Protein 8BPM (pdb70)

Solvent-accessible surface area: 18646 Å² total; per-residue (Å²): 116,89,164,0,54,4,93,74,99,150,108,21,11,8,24,85,19,50,4,0,57,45,65,91,4,0,3,0,38,109,36,43,201,32,10,14,1,65,114,49,56,109,4,86,62,6,0,56,1,48,69,2,46,90,39,95,0,52,129,9,14,22,6,61,0,34,32,62,14,132,158,18,62,72,73,0,47,0,19,0,45,92,36,81,152,22,15,38,55,24,136,91,129,114,88,164,1,11,4,45,74,68,98,32,15,8,0,16,16,17,56,18,24,100,77,65,100,4,0,4,0,24,23,36,1,191,27,7,13,1,64,59,13,53,50,4,85,62,6,0,58,1,46,70,2,51,92,38,95,1,53,129,8,17,53,108,86,0,52,87,61,14,91,151,19,63,64,51,0,48,1,20,0,44,91,37,82,152,21,22,40,80,33,128,163,116,89,168,0,47,5,88,86,97,150,109,22,9,9,24,85,19,52,3,0,52,47,67,92,4,1,4,0,36,109,35,43,202,32,10,12,0,64,112,49,54,112,3,90,56,6,0,58,1,47,70,2,50,90,40,94,0,55,128,10,16,24,7,64,0,33,27,60,14,132,145,17,69,68,69,0,47,1,21,0,45,91,36,84,123,22,19,47,174,30,150,127,115,93,164,0,12,4,52,74,68,76,35,13,9,0,16,16,19,53,19,22,98,75,69,96,5,0,4,0,24,24,31,0,190,31,10,10,0,65,58,12,52,48,3,86,54,6,0,57,1,47,71,2,46,92,38,93,0,56,130,9,18,55,107,86,0,52,90,61,15,93,154,17,64,64,52,0,47,0,21,0,45,90,35,83,114,19,44,54,170,40,213

Nearest PDB structures (foldseek):
  8bpm-assembly1_A  TM=1.011E+00  e=6.799E-19  Trichoplax sp. H2
  6qjg-assembly3_C  TM=9.649E-01  e=5.244E-11  Homo sapiens
  3jxt-assembly2_B  TM=9.416E-01  e=2.022E-10  Rattus norvegicus
  5het-assembly1_A  TM=9.604E-01  e=6.102E-10  Rattus norvegicus
  7cqf-assembly1_A  TM=9.501E-01  e=4.223E-10  Rattus norvegicus

Secondary structure (DSSP, 8-state):
-EEEEEE-BTTBSSEEEEE-STTS-EEEEEE-TTSHHHHH----TTEEEEEETTEE-TT--HHHHHHHHHHS-SEEEEEEEE-HHHHHHHHH-/-EEEEEE-BTTBSSEEEEE-STTS-EEEEEE-TTSHHHHH----TTEEEEEETTEE-TT--HHHHHHHHHH--SEEEEEEEE-HHHHHHH--/-EEEEEE-BTTBSSEEEEE-STTS-EEEEEE-TTSHHHHH----TTEEEEEETTEE-TT--HHHHHHHHHH--SEEEEEEEE-HHHHHHHT-/-EEEEEE-BTTBSSEEEEE-STTS-EEEEEE-TTSHHHHH----TTEEEEEETTEE-TT--HHHHHHHHHH--SEEEEEEEE-HHHHHHH-

Radius of gyration: 25.06 Å; Cα contacts (8 Å, |Δi|>4): 884; chains: 4; bounding box: 46×43×73 Å

InterPro domains:
  IPR001452 SH3 domain [PS50002] (511-581)
  IPR001452 SH3 domain [SM00326] (514-580)
  IPR001478 PDZ domain [PF00595] (161-241)
  IPR001478 PDZ domain [PF00595] (257-339)
  IPR001478 PDZ domain [PF00595] (397-473)
  IPR001478 PDZ domain [PS50106] (158-245)
  IPR001478 PDZ domain [PS50106] (256-343)
  IPR001478 PDZ domain [PS50106] (396-477)
  IPR001478 PDZ domain [SM00228] (166-245)
  IPR001478 PDZ domain [SM00228] (264-343)
  IPR001478 PDZ domain [SM00228] (404-477)
  IPR008144 Guanylate kinase-like domain [PS50052] (661-836)
  IPR008145 Guanylate kinase/L-type calcium channel beta subunit [PF00625] (661-837)
  IPR008145 Guanylate kinase/L-type calcium channel beta subunit [SM00072] (660-839)
  IPR015143 L27-1 [PF09058] (74-121)
  IPR020590 Guanylate kinase, conserved site [PS00856] (693-710)
  IPR027417 P-loop containing nucleoside triphosphate hydrolase [G3DSA:3.40.50.300] (659-840)
  IPR027417 P-loop containing nucleoside triphosphate hydrolase [SSF52540] (667-847)
  IPR036028 SH3-like domain superfamily [SSF50044] (511-626)
  IPR036034 PDZ superfamily [G3DSA:2.30.42.10] (149-246)

B-factor: mean 26.58, std 6.27, range [12.1, 64.36]

Foldseek 3Di:
DDKDWFFADPVGQFFDWFFAAFQLFIFTQGGHPPGRVVVSPPHDRQKTWQDKQNNGRRRPHGVRVVVCRRPGDRGIMTDIDRHNVSSVVSVVD/DDKDKFFADPVGQFWDWAFAAFQLFIFTQGGHPPGRVVVSPPHDRQKTWQDKVNRGRRRPHGVRVVVPRRPGDRGIMTDIDRHNVSSVVRPD/DDKDWFFADPVGQFFDWDFAAFQLFIFTQGGHPPGRVVVSPPHDRQKTWQDWQNRGRRRPHGVRVVVVRRPRDGGTMTDIDRHNPSSVVSVD/DDKDKFFADPVGQFFDWDFAAFQLFIFTQGGHPPGRVVVSPDHDRQKTWQDKQNHGRRGPHGVRVVVCSRPGDRGIMTDIDRHNPSVVVRD

Organism: NCBI:txid287889

Structure (mmCIF, N/CA/C/O backbone):
data_8BPM
#
_entry.id   8BPM
#
_cell.length_a   32.375
_cell.length_b   35.434
_cell.length_c   72.990
_cell.angle_alpha   90.000
_cell.angle_beta   90.000
_cell.angle_gamma   90.000
#
_symmetry.space_group_name_H-M   'P 1'
#
loop_
_atom_site.group_PDB
_atom_site.id
_atom_site.type_symbol
_atom_site.label_atom_id
_atom_site.label_alt_id
_atom_site.label_comp_id
_atom_site.label_asym_id
_atom_site.label_entity_id
_atom_site.label_seq_id
_atom_site.pdbx_PDB_ins_code
_atom_site.Cartn_x
_atom_site.Cartn_y
_atom_site.Cartn_z
_atom_site.occupancy
_atom_site.B_iso_or_equiv
_atom_site.auth_seq_id
_atom_site.auth_comp_id
_atom_site.auth_asym_id
_atom_site.auth_atom_id
_atom_site.pdbx_PDB_model_num
ATOM 1 N N . SER A 1 1 ? 10.98132 1.08552 -4.00431 1.000 19.57004 12 SER A N 1
ATOM 2 C CA . SER A 1 1 ? 11.07221 -0.36957 -3.91314 1.000 20.78337 12 SER A CA 1
ATOM 3 C C . SER A 1 1 ? 9.97693 -0.98141 -3.03238 1.000 23.18217 12 SER A C 1
ATOM 4 O O . SER A 1 1 ? 9.71029 -0.48256 -1.94173 1.000 30.58505 12 SER A O 1
ATOM 11 N N . ARG A 1 2 ? 9.36344 -2.07815 -3.49125 1.000 22.83690 13 ARG A N 1
ATOM 12 C CA . ARG A 1 2 ? 8.23616 -2.69545 -2.80086 1.000 22.23184 13 ARG A CA 1
ATOM 13 C C . ARG A 1 2 ? 8.45586 -4.19453 -2.63562 1.000 19.88398 13 ARG A C 1
ATOM 14 O O . ARG A 1 2 ? 9.03191 -4.85211 -3.50389 1.000 23.28365 13 ARG A O 1
ATOM 35 N N . ARG A 1 3 ? 7.95059 -4.74272 -1.53375 1.000 21.31701 14 ARG A N 1
ATOM 36 C CA . ARG A 1 3 ? 8.07239 -6.16628 -1.24386 1.000 21.49556 14 ARG A CA 1
ATOM 37 C C . ARG A 1 3 ? 6.72187 -6.84324 -1.42157 1.000 21.03124 14 ARG A C 1
ATOM 38 O O . ARG A 1 3 ? 5.70717 -6.36994 -0.90111 1.000 21.14974 14 ARG A O 1
ATOM 59 N N . ILE A 1 4 ? 6.72644 -7.95804 -2.14394 1.000 18.97120 15 ILE A N 1
ATOM 60 C CA . ILE A 1 4 ? 5.52497 -8.69966 -2.49010 1.000 17.24828 15 ILE A CA 1
ATOM 61 C C . ILE A 1 4 ? 5.82992 -10.17413 -2.27739 1.000 20.63313 15 ILE A C 1
ATOM 62 O O . ILE A 1 4 ? 6.77246 -10.71124 -2.87751 1.000 19.92028 15 ILE A O 1
ATOM 78 N N . THR A 1 5 ? 5.05555 -10.82410 -1.41785 1.000 16.60328 16 THR A N 1
ATOM 79 C CA . THR A 1 5 ? 5.23362 -12.23774 -1.12389 1.000 16.96151 16 THR A CA 1
ATOM 80 C C . THR A 1 5 ? 4.11566 -13.02032 -1.79400 1.000 16.75128 16 THR A C 1
ATOM 81 O O . THR A 1 5 ? 2.93756 -12.76596 -1.53592 1.000 19.45183 16 THR A O 1
ATOM 92 N N . LEU A 1 6 ? 4.48778 -13.95040 -2.66884 1.000 18.52315 17 LEU A N 1
ATOM 93 C CA . LEU A 1 6 ? 3.54713 -14.82138 -3.35871 1.000 18.75590 17 LEU A CA 1
ATOM 94 C C . LEU A 1 6 ? 3.89497 -16.26819 -3.04845 1.000 18.07002 17 LEU A C 1
ATOM 95 O O . LEU A 1 6 ? 5.06939 -16.61724 -2.90732 1.000 19.24618 17 LEU A O 1
ATOM 111 N N . ASN A 1 7 ? 2.86910 -17.09549 -2.92050 1.000 19.50042 18 ASN A N 1
ATOM 112 C CA . ASN A 1 7 ? 3.03040 -18.51910 -2.67655 1.000 21.35332 18 ASN A CA 1
ATOM 113 C C . ASN A 1 7 ? 2.76877 -19.24705 -3.98135 1.000 22.21816 18 ASN A C 1
ATOM 114 O O . ASN A 1 7 ? 1.74858 -19.01308 -4.63570 1.000 24.36186 18 ASN A O 1
ATOM 125 N N . ARG A 1 8 ? 3.69507 -20.10611 -4.36785 1.000 25.19716 19 ARG A N 1
ATOM 126 C CA . ARG A 1 8 ? 3.53770 -20.82831 -5.61770 1.000 25.92118 19 ARG A CA 1
ATOM 127 C C . ARG A 1 8 ? 2.38877 -21.81999 -5.50470 1.000 25.20583 19 ARG A C 1
ATOM 128 O O . ARG A 1 8 ? 2.24463 -22.51729 -4.50021 1.000 24.46041 19 ARG A O 1
ATOM 149 N N . ARG A 1 9 ? 1.55839 -21.86329 -6.53567 1.000 25.89416 20 ARG A N 1
ATOM 150 C CA . ARG A 1 9 ? 0.54915 -22.89165 -6.72707 1.000 27.09904 20 ARG A CA 1
ATOM 151 C C . ARG A 1 9 ? 0.96295 -23.79845 -7.87314 1.000 31.22988 20 ARG A C 1
ATOM 152 O O . ARG A 1 9 ? 1.87552 -23.47655 -8.63842 1.000 34.17898 20 ARG A O 1
ATOM 173 N N . PRO A 1 10 ? 0.31836 -24.95655 -8.01506 1.000 33.47134 21 PRO A N 1
ATOM 174 C CA . PRO A 1 10 ? 0.66539 -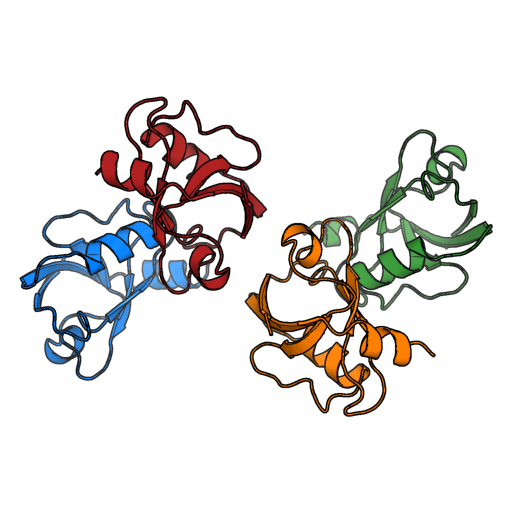25.83376 -9.14725 1.000 33.62139 21 PRO A CA 1
ATOM 175 C C . PRO A 1 10 ? 0.60419 -25.12527 -10.48707 1.000 32.81266 21 PRO A C 1
ATOM 176 O O . PRO A 1 10 ? 1.36811 -25.47562 -11.39855 1.000 34.24573 21 PRO A O 1
ATOM 187 N N . SER A 1 11 ? -0.24685 -24.10752 -10.62061 1.000 29.53330 22 SER A N 1
ATOM 188 C CA . SER A 1 11 ? -0.32094 -23.30805 -11.83570 1.000 32.23152 22 SER A CA 1
ATOM 189 C C . SER A 1 11 ? 0.74912 -22.21932 -11.89726 1.000 32.20914 22 SER A C 1
ATOM 190 O O . SER A 1 11 ? 0.65331 -21.32432 -12.74743 1.000 33.13763 22 SER A O 1
ATOM 198 N N . GLY A 1 12 ? 1.75471 -22.27751 -11.02872 1.000 29.44075 23 GLY A N 1
ATOM 199 C CA . GLY A 1 12 ? 2.81660 -21.28673 -11.02146 1.000 31.77361 23 GLY A CA 1
ATOM 200 C C . GLY A 1 12 ? 2.56105 -20.16459 -10.03366 1.000 25.80746 23 GLY A C 1
ATOM 201 O O . GLY A 1 12 ? 1.82013 -20.30891 -9.06071 1.000 28.32061 23 GLY A O 1
ATOM 205 N N . LEU A 1 13 ? 3.21142 -19.02517 -10.28921 1.000 24.46951 24 LEU A N 1
ATOM 206 C CA . LEU A 1 13 ? 3.04537 -17.82186 -9.48174 1.000 23.23804 24 LEU A CA 1
ATOM 207 C C . LEU A 1 13 ? 1.98797 -16.87047 -10.03298 1.000 20.40831 24 LEU A C 1
ATOM 208 O O . LEU A 1 13 ? 1.61257 -15.91466 -9.34282 1.000 18.53059 24 LEU A O 1
ATOM 224 N N . GLY A 1 14 ? 1.51035 -17.10001 -11.25186 1.000 20.50343 25 GLY A N 1
ATOM 225 C CA . GLY A 1 14 ? 0.46041 -16.28046 -11.81338 1.000 23.20067 25 GLY A CA 1
ATOM 226 C C . GLY A 1 14 ? 0.92860 -15.08169 -12.60118 1.000 22.54589 25 GLY A C 1
ATOM 227 O O . GLY A 1 14 ? 0.18454 -14.09715 -12.71152 1.000 21.72374 25 GLY A O 1
ATOM 231 N N . PHE A 1 15 ? 2.13378 -15.12887 -13.16448 1.000 20.35976 26 PHE A N 1
ATOM 232 C CA . PHE A 1 15 ? 2.60209 -14.02574 -13.98884 1.000 19.73221 26 PHE A CA 1
ATOM 233 C C . PHE A 1 15 ? 3.72168 -14.51132 -14.89449 1.000 19.34408 26 PHE A C 1
ATOM 234 O O . PHE A 1 15 ? 4.40127 -15.49690 -14.59470 1.000 18.08424 26 PHE A O 1
ATOM 251 N N . ASN A 1 16 ? 3.87586 -13.81339 -16.02086 1.000 20.03441 27 ASN A N 1
ATOM 252 C CA . ASN A 1 16 ? 4.95622 -14.01668 -16.97228 1.000 19.65165 27 ASN A CA 1
ATOM 253 C C . ASN A 1 16 ? 5.87320 -12.80010 -16.95119 1.000 21.30482 27 ASN A C 1
ATOM 254 O O . ASN A 1 16 ? 5.43861 -11.68629 -16.64200 1.000 19.86956 27 ASN A O 1
ATOM 265 N N . ILE A 1 17 ? 7.15071 -13.01991 -17.26815 1.000 23.54169 28 ILE A N 1
ATOM 266 C CA . ILE A 1 17 ? 8.13721 -11.95068 -17.29304 1.000 21.49137 28 ILE A CA 1
ATOM 267 C C . ILE A 1 17 ? 8.72306 -11.83088 -18.69111 1.000 22.50427 28 ILE A C 1
ATOM 268 O O . ILE A 1 17 ? 8.59728 -12.72462 -19.53327 1.000 21.39205 28 ILE A O 1
ATOM 284 N N . VAL A 1 18 ? 9.40208 -10.70989 -18.90791 1.000 22.39498 29 VAL A N 1
ATOM 285 C CA . VAL A 1 18 ? 10.21159 -10.48308 -20.09549 1.000 23.11406 29 VAL A CA 1
ATOM 286 C C . VAL A 1 18 ? 11.44872 -9.69807 -19.68914 1.000 22.97616 29 VAL A C 1
ATOM 287 O O . VAL A 1 18 ? 11.38000 -8.79623 -18.84623 1.000 21.47967 29 VAL A O 1
ATOM 300 N N . GLY A 1 19 ? 12.57845 -10.03653 -20.30615 1.000 23.83041 30 GLY A N 1
ATOM 301 C CA . GLY A 1 19 ? 13.83289 -9.36423 -20.04998 1.000 23.08471 30 GLY A CA 1
ATOM 302 C C . GLY A 1 19 ? 14.62586 -9.27219 -21.33503 1.000 22.85841 30 GLY A C 1
ATOM 303 O O . GLY A 1 19 ? 14.16414 -9.69323 -22.39722 1.000 22.44961 30 GLY A O 1
ATOM 307 N N . GLY A 1 20 ? 15.82703 -8.71926 -21.21976 1.000 24.11650 31 GLY A N 1
ATOM 308 C CA . GLY A 1 20 ? 16.69749 -8.61459 -22.36981 1.000 26.22805 31 GLY A CA 1
ATOM 309 C C . GLY A 1 20 ? 18.01158 -9.33620 -22.18086 1.000 24.28072 31 GLY A C 1
ATOM 310 O O . GLY A 1 20 ? 18.04679 -10.49661 -21.75914 1.000 23.73219 31 GLY A O 1
ATOM 314 N N . ASP A 1 21 ? 19.10035 -8.66124 -22.52527 1.000 25.51394 32 ASP A N 1
ATOM 315 C CA . ASP A 1 21 ? 20.42708 -9.15150 -22.20335 1.000 25.49059 32 ASP A CA 1
ATOM 316 C C . ASP A 1 21 ? 20.72798 -8.81702 -20.74411 1.000 25.57541 32 ASP A C 1
ATOM 317 O O . ASP A 1 21 ? 19.89230 -8.26400 -20.01948 1.000 25.66709 32 ASP A O 1
ATOM 326 N N . ASN A 1 22 ? 21.94019 -9.12954 -20.30138 1.000 23.95928 33 ASN A N 1
ATOM 327 C CA . ASN A 1 22 ? 22.28158 -8.87952 -18.90805 1.000 24.57814 33 ASN A CA 1
ATOM 328 C C . ASN A 1 22 ? 22.22552 -7.38020 -18.61883 1.000 25.19882 33 ASN A C 1
ATOM 329 O O . ASN A 1 22 ? 22.66192 -6.55471 -19.42538 1.000 26.60411 33 ASN A O 1
ATOM 340 N N . ALA A 1 23 ? 21.64286 -7.03172 -17.47317 1.000 25.82584 34 ALA A N 1
ATOM 341 C CA . ALA A 1 23 ? 21.49933 -5.67966 -16.94399 1.000 23.90446 34 ALA A CA 1
ATOM 342 C C . ALA A 1 23 ? 20.38906 -4.89185 -17.62702 1.000 21.35315 34 ALA A C 1
ATOM 343 O O . ALA A 1 23 ? 20.21184 -3.70702 -17.30746 1.000 19.71907 34 ALA A O 1
ATOM 350 N N . GLN A 1 24 ? 19.63005 -5.49356 -18.54047 1.000 22.10074 35 GLN A N 1
ATOM 351 C CA . GLN A 1 24 ? 18.55043 -4.76457 -19.19045 1.000 21.48670 35 GLN A CA 1
ATOM 352 C C . GLN A 1 24 ? 17.31107 -4.66177 -18.31735 1.000 20.73983 35 GLN A C 1
ATOM 353 O O . GLN A 1 24 ? 16.48399 -3.77481 -18.54395 1.000 23.72674 35 GLN A O 1
ATOM 367 N N . GLY A 1 25 ? 17.17135 -5.52244 -17.32973 1.000 21.14851 36 GLY A N 1
ATOM 368 C CA . GLY A 1 25 ? 16.03042 -5.46438 -16.44311 1.000 18.22539 36 GLY A CA 1
ATOM 369 C C . GLY A 1 25 ? 15.07005 -6.61381 -16.69263 1.000 20.58403 36 GLY A C 1
ATOM 370 O O . GLY A 1 25 ? 14.90707 -7.09360 -17.82424 1.000 24.14297 36 GLY A O 1
ATOM 374 N N . ILE A 1 26 ? 14.44084 -7.07935 -15.61571 1.000 17.18287 37 ILE A N 1
ATOM 375 C CA . ILE A 1 26 ? 13.43844 -8.13597 -15.67040 1.000 16.88224 37 ILE A CA 1
ATOM 376 C C . ILE A 1 26 ? 12.10709 -7.52075 -15.26899 1.000 17.31800 37 ILE A C 1
ATOM 377 O O . ILE A 1 26 ? 11.96517 -6.99984 -14.15643 1.000 16.50757 37 ILE A O 1
ATOM 393 N N . TYR A 1 27 ? 11.13091 -7.59060 -16.16621 1.000 20.90261 38 TYR A N 1
ATOM 394 C CA . TYR A 1 27 ? 9.83847 -6.94766 -15.97811 1.000 22.29554 38 TYR A CA 1
ATOM 395 C C . TYR A 1 27 ? 8.71002 -7.96809 -16.00608 1.000 20.74034 38 TYR A C 1
ATOM 396 O O . TYR A 1 27 ? 8.72985 -8.91254 -16.80260 1.000 21.22894 38 TYR A O 1
ATOM 414 N N . VAL A 1 28 ? 7.72935 -7.77503 -15.12585 1.000 17.41019 39 VAL A N 1
ATOM 415 C CA . VAL A 1 28 ? 6.50309 -8.56343 -15.18277 1.000 19.68583 39 VAL A CA 1
ATOM 416 C C . VAL A 1 28 ? 5.75783 -8.16713 -16.45306 1.000 18.25917 39 VAL A C 1
ATOM 417 O O . VAL A 1 28 ? 5.43852 -6.99269 -16.65486 1.000 18.61939 39 VAL A O 1
ATOM 430 N N . SER A 1 29 ? 5.52652 -9.13320 -17.34706 1.000 19.17839 40 SER A N 1
ATOM 431 C CA . SER A 1 29 ? 4.88799 -8.83565 -18.62873 1.000 19.29194 40 SER A CA 1
ATOM 432 C C . SER A 1 29 ? 3.39097 -9.14085 -18.65832 1.000 18.61952 40 SER A C 1
ATOM 433 O O . SER A 1 29 ? 2.69462 -8.64275 -19.54936 1.000 17.68405 40 SER A O 1
ATOM 441 N N . PHE A 1 30 ? 2.88169 -9.93912 -17.72241 1.000 17.96522 41 PHE A N 1
ATOM 442 C CA . PHE A 1 30 ? 1.50534 -10.41149 -17.76905 1.000 17.79411 41 PHE A CA 1
ATOM 443 C C . PHE A 1 30 ? 1.14451 -11.02088 -16.42663 1.000 17.11246 41 PHE A C 1
ATOM 444 O O . PHE A 1 30 ? 1.98184 -11.64714 -15.77965 1.000 20.02956 41 PHE A O 1
ATOM 461 N N . ILE A 1 31 ? -0.10792 -10.84885 -16.02273 1.000 18.17553 42 ILE A N 1
ATOM 462 C CA . ILE A 1 31 ? -0.58976 -11.36348 -14.74645 1.000 21.24877 42 ILE A CA 1
ATOM 463 C C . ILE A 1 31 ? -1.88047 -12.12550 -15.00247 1.000 23.19213 42 ILE A C 1
ATOM 464 O O . ILE A 1 31 ? -2.92718 -11.51709 -15.26695 1.000 24.72907 42 ILE A O 1
ATOM 480 N N . SER A 1 32 ? -1.80924 -13.45155 -14.91574 1.000 20.78142 43 SER A N 1
ATOM 481 C CA . SER A 1 32 ? -2.97794 -14.28146 -15.14253 1.000 17.53542 43 SER A CA 1
ATOM 482 C C . SER A 1 32 ? -4.06768 -13.95829 -14.13688 1.000 20.18205 43 SER A C 1
ATOM 483 O O . SER A 1 32 ? -3.80625 -13.85921 -12.93428 1.000 20.20381 43 SER A O 1
ATOM 491 N N . TYR A 1 33 ? -5.29464 -13.80491 -14.63071 1.000 20.28475 44 TYR A N 1
ATOM 492 C CA . TYR A 1 33 ? -6.42885 -13.68762 -13.73148 1.000 19.10514 44 TYR A CA 1
ATOM 493 C C . TYR A 1 33 ? -6.54775 -14.96879 -12.92380 1.000 18.79478 44 TYR A C 1
ATOM 494 O O . TYR A 1 33 ? -6.28870 -16.06321 -13.43172 1.000 16.41020 44 TYR A O 1
ATOM 512 N N . GLY A 1 34 ? -6.89746 -14.82335 -11.64868 1.000 19.08917 45 GLY A N 1
ATOM 513 C CA . GLY A 1 34 ? -7.11323 -15.96170 -10.78692 1.000 20.14193 45 GLY A CA 1
ATOM 514 C C . GLY A 1 34 ? -5.86121 -16.63145 -10.26877 1.000 22.98532 45 GLY A C 1
ATOM 515 O O . GLY A 1 34 ? -5.97435 -17.63046 -9.54746 1.000 26.40989 45 GLY A O 1
ATOM 519 N N . GLY A 1 35 ? -4.67663 -16.12624 -10.61237 1.000 21.61110 46 GLY A N 1
ATOM 520 C CA . GLY A 1 35 ? -3.43495 -16.67070 -10.11401 1.000 22.03213 46 GLY A CA 1
ATOM 521 C C . GLY A 1 35 ? -2.96541 -15.98649 -8.84482 1.000 19.80765 46 GLY A C 1
ATOM 522 O O . GLY A 1 35 ? -3.55577 -15.00476 -8.38831 1.000 18.67880 46 GLY A O 1
ATOM 526 N N . PRO A 1 36 ? -1.87956 -16.49431 -8.25023 1.000 21.25427 47 PRO A N 1
ATOM 527 C CA . PRO A 1 36 ? -1.37866 -15.87664 -7.00868 1.000 18.64532 47 PRO A CA 1
ATOM 528 C C . PRO A 1 36 ? -1.03289 -14.40091 -7.13990 1.000 19.70131 47 PRO A C 1
ATOM 529 O O . PRO A 1 36 ? -1.35103 -13.61016 -6.24331 1.000 22.23285 47 PRO A O 1
ATOM 540 N N . ALA A 1 37 ? -0.39588 -13.99753 -8.23476 1.000 19.79803 48 ALA A N 1
ATOM 541 C CA . ALA A 1 37 ? -0.01700 -12.59729 -8.38234 1.000 17.08821 48 ALA A CA 1
ATOM 542 C C . ALA A 1 37 ? -1.24150 -11.69482 -8.44843 1.000 16.48363 48 ALA A C 1
ATOM 543 O O . ALA A 1 37 ? -1.25777 -10.61499 -7.84654 1.000 16.55710 48 ALA A O 1
ATOM 550 N N . GLU A 1 38 ? -2.27363 -12.11392 -9.18622 1.000 23.37254 49 GLU A N 1
ATOM 551 C CA . GLU A 1 38 ? -3.48371 -11.30218 -9.32089 1.000 21.40151 49 GLU A CA 1
ATOM 552 C C . GLU A 1 38 ? -4.28124 -11.28216 -8.02237 1.000 20.00257 49 GLU A C 1
ATOM 553 O O . GLU A 1 38 ? -4.70493 -10.21792 -7.55924 1.000 20.85077 49 GLU A O 1
ATOM 565 N N . GLU A 1 39 ? -4.49239 -12.45198 -7.41486 1.000 21.59022 50 GLU A N 1
ATOM 566 C CA . GLU A 1 39 ? -5.22250 -12.51402 -6.15175 1.000 23.30261 50 GLU A CA 1
ATOM 567 C C . GLU A 1 39 ? -4.49201 -11.79030 -5.02635 1.000 22.46063 50 GLU A C 1
ATOM 568 O O . GLU A 1 39 ? -5.12844 -11.40484 -4.03739 1.000 21.91382 50 GLU A O 1
ATOM 580 N N . ASP A 1 40 ? -3.17157 -11.61937 -5.13867 1.000 19.36992 51 ASP A N 1
ATOM 581 C CA . ASP A 1 40 ? -2.43565 -10.84396 -4.14661 1.000 17.83157 51 ASP A CA 1
ATOM 582 C C . ASP A 1 40 ? -2.64786 -9.34817 -4.34077 1.000 16.52124 51 ASP A C 1
ATOM 583 O O . ASP A 1 40 ? -2.61515 -8.59279 -3.36443 1.000 16.89321 51 ASP A O 1
ATOM 592 N N . GLY A 1 41 ? -2.79611 -8.90054 -5.58659 1.000 16.68450 52 GLY A N 1
ATOM 593 C CA . GLY A 1 41 ? -3.18421 -7.53995 -5.88092 1.000 15.76198 52 GLY A CA 1
ATOM 594 C C . GLY A 1 41 ? -2.06127 -6.53408 -6.04520 1.000 17.42474 52 GLY A C 1
ATOM 595 O O . GLY A 1 41 ? -2.32562 -5.40609 -6.47360 1.000 19.02336 52 GLY A O 1
ATOM 599 N N . ARG A 1 42 ? -0.82211 -6.88632 -5.72573 1.000 20.68265 53 ARG A N 1
ATOM 600 C CA . ARG A 1 42 ? 0.26407 -5.90870 -5.70476 1.000 22.16872 53 ARG A CA 1
ATOM 601 C C . ARG A 1 42 ? 1.11597 -5.89509 -6.97220 1.000 23.64714 53 ARG A C 1
ATOM 602 O O . ARG A 1 42 ? 1.56246 -4.82302 -7.39947 1.000 24.19502 53 ARG A O 1
ATOM 623 N N . LEU A 1 43 ? 1.39439 -7.05253 -7.56330 1.000 21.48152 54 LEU A N 1
ATOM 624 C CA . LEU A 1 43 ? 2.25562 -7.09695 -8.73840 1.000 20.52729 54 LEU A CA 1
ATOM 625 C C . LEU A 1 43 ? 1.57600 -6.41977 -9.92420 1.000 20.13656 54 LEU A C 1
ATOM 626 O O . LEU A 1 43 ? 0.35649 -6.50376 -10.09686 1.000 19.30156 54 LEU A O 1
ATOM 642 N N . GLN A 1 44 ? 2.36844 -5.71779 -10.72166 1.000 20.92477 55 GLN A N 1
ATOM 643 C CA . GLN A 1 44 ? 1.88644 -4.96688 -11.87077 1.000 21.40986 55 GLN A CA 1
ATOM 644 C C . GLN A 1 44 ? 2.81392 -5.20217 -13.04777 1.000 22.64279 55 GLN A C 1
ATOM 645 O O . GLN A 1 44 ? 3.95469 -5.65018 -12.87334 1.000 23.72665 55 GLN A O 1
ATOM 659 N N . PRO A 1 45 ? 2.35539 -4.92332 -14.26984 1.000 22.59465 56 PRO A N 1
ATOM 660 C CA . PRO A 1 45 ? 3.17556 -5.22047 -15.44958 1.000 21.51930 56 PRO A CA 1
ATOM 661 C C . PRO A 1 45 ? 4.37250 -4.30034 -15.63767 1.000 23.68697 56 PRO A C 1
ATOM 662 O O . PRO A 1 45 ? 5.30450 -4.66613 -16.36286 1.000 25.30195 56 PRO A O 1
ATOM 673 N N . GLY A 1 46 ? 4.38672 -3.11522 -15.04323 1.000 25.98063 57 GLY A N 1
ATOM 674 C CA . GLY A 1 46 ? 5.58236 -2.29765 -15.16925 1.000 23.87399 57 GLY A CA 1
ATOM 675 C C . GLY A 1 46 ? 6.69077 -2.63920 -14.19607 1.000 21.84117 57 GLY A C 1
ATOM 676 O O . GLY A 1 46 ? 7.78624 -2.08188 -14.30592 1.000 22.08877 57 GLY A O 1
ATOM 680 N N . ASP A 1 47 ? 6.43351 -3.55414 -13.26606 1.000 21.89393 58 ASP A N 1
ATOM 681 C CA . ASP A 1 47 ? 7.33067 -3.77265 -12.14197 1.000 19.35767 58 ASP A CA 1
ATOM 682 C C . ASP A 1 47 ? 8.60792 -4.45058 -12.60789 1.000 20.85704 58 ASP A C 1
ATOM 683 O O . ASP A 1 47 ? 8.56479 -5.53649 -13.19542 1.000 21.82099 58 ASP A O 1
ATOM 692 N N . LYS A 1 48 ? 9.74126 -3.80942 -12.34131 1.000 21.30972 59 LYS A N 1
ATOM 693 C CA . LYS A 1 48 ? 11.04486 -4.41853 -12.54757 1.000 20.90452 59 LYS A CA 1
ATOM 694 C C . LYS A 1 48 ? 11.39805 -5.22587 -11.30617 1.000 19.73401 59 LYS A C 1
ATOM 695 O O . LYS A 1 48 ? 11.37098 -4.69787 -10.19176 1.000 21.12997 59 LYS A O 1
ATOM 714 N N . ILE A 1 49 ? 11.69957 -6.50585 -11.49891 1.000 19.06216 60 ILE A N 1
ATOM 715 C CA . ILE A 1 49 ? 12.05428 -7.37620 -10.38325 1.000 19.59820 60 ILE A CA 1
ATOM 716 C C . ILE A 1 49 ? 13.51962 -7.15473 -10.04295 1.000 20.38814 60 ILE A C 1
ATOM 717 O O . ILE A 1 49 ? 14.40856 -7.42063 -10.86203 1.000 21.27741 60 ILE A O 1
ATOM 733 N N . LEU A 1 50 ? 13.77347 -6.64083 -8.84256 1.000 20.01363 61 LEU A N 1
ATOM 734 C CA . LEU A 1 50 ? 15.13221 -6.45677 -8.35598 1.000 18.54513 61 LEU A CA 1
ATOM 735 C C . LEU A 1 50 ? 15.67183 -7.71104 -7.68259 1.000 20.53478 61 LEU A C 1
ATOM 736 O O . LEU A 1 50 ? 16.84808 -8.04598 -7.85067 1.000 22.69372 61 LEU A O 1
ATOM 752 N N . GLN A 1 51 ? 14.83965 -8.40976 -6.91563 1.000 21.39988 62 GLN A N 1
ATOM 753 C CA . GLN A 1 51 ? 15.27445 -9.60555 -6.21803 1.000 23.47193 62 GLN A CA 1
ATOM 754 C C . GLN A 1 51 ? 14.16090 -10.63919 -6.19776 1.000 21.88089 62 GLN A C 1
ATOM 755 O O . GLN A 1 51 ? 12.97701 -10.30434 -6.12491 1.000 20.80339 62 GLN A O 1
ATOM 769 N N . VAL A 1 52 ? 14.57067 -11.90394 -6.21520 1.000 21.86833 63 VAL A N 1
ATOM 770 C CA . VAL A 1 52 ? 13.68331 -13.05197 -6.08635 1.000 19.66825 63 VAL A CA 1
ATOM 771 C C . VAL A 1 52 ? 14.27936 -13.89508 -4.97015 1.000 21.92501 63 VAL A C 1
ATOM 772 O O . VAL A 1 52 ? 15.29435 -14.56825 -5.17309 1.000 24.79901 63 VAL A O 1
ATOM 785 N N . ASN A 1 53 ? 13.67112 -13.85513 -3.78912 1.000 22.08614 64 ASN A N 1
ATOM 786 C CA . ASN A 1 53 ? 14.22494 -14.53360 -2.62080 1.000 20.95365 64 ASN A CA 1
ATOM 787 C C . ASN A 1 53 ? 15.68393 -14.12527 -2.41833 1.000 19.68826 64 ASN A C 1
ATOM 788 O O . ASN A 1 53 ? 16.56967 -14.95962 -2.22973 1.000 20.24554 64 ASN A O 1
ATOM 799 N N . SER A 1 54 ? 15.93121 -12.81505 -2.50834 1.000 23.24803 65 SER A N 1
ATOM 800 C CA . SER A 1 54 ? 17.24689 -12.21055 -2.29875 1.000 25.64572 65 SER A CA 1
ATOM 801 C C . SER A 1 54 ? 18.12961 -12.34472 -3.53762 1.000 27.67355 65 SER A C 1
ATOM 802 O O . SER A 1 54 ? 19.01373 -11.51271 -3.76791 1.000 28.17971 65 SER A O 1
ATOM 810 N N . ALA A 1 55 ? 17.91577 -13.39776 -4.32472 1.000 25.05780 66 ALA A N 1
ATOM 811 C CA . ALA A 1 55 ? 18.63795 -13.56227 -5.57743 1.000 20.72751 66 ALA A CA 1
ATOM 812 C C . ALA A 1 55 ? 18.46130 -12.31644 -6.42971 1.000 22.85626 66 ALA A C 1
ATOM 813 O O . ALA A 1 55 ? 17.33490 -11.91495 -6.73263 1.000 22.01177 66 ALA A O 1
ATOM 820 N N . ASP A 1 56 ? 19.57445 -11.67407 -6.76770 1.000 23.77354 67 ASP A N 1
ATOM 821 C CA . ASP A 1 56 ? 19.53216 -10.41438 -7.49419 1.000 23.64804 67 ASP A CA 1
ATOM 822 C C . ASP A 1 56 ? 19.36831 -10.66343 -8.99078 1.000 26.23875 67 ASP A C 1
ATOM 823 O O . ASP A 1 56 ? 20.11850 -11.44524 -9.58705 1.000 23.08787 67 ASP A O 1
ATOM 832 N N . LEU A 1 57 ? 18.36800 -10.00750 -9.59001 1.000 25.47818 68 LEU A N 1
ATOM 833 C CA . LEU A 1 57 ? 18.10521 -10.10386 -11.01960 1.000 24.96904 68 LEU A CA 1
ATOM 834 C C . LEU A 1 57 ? 18.50244 -8.84467 -11.77983 1.000 25.58335 68 LEU A C 1
ATOM 835 O O . LEU A 1 57 ? 18.15873 -8.70923 -12.95938 1.000 25.09730 68 LEU A O 1
ATOM 851 N N . SER A 1 58 ? 19.21244 -7.91780 -11.13986 1.000 25.70255 69 SER A N 1
ATOM 852 C CA . SER A 1 58 ? 19.63823 -6.71468 -11.84571 1.000 25.81704 69 SER A CA 1
ATOM 853 C C . SER A 1 58 ? 20.47809 -7.07055 -13.06589 1.000 30.04604 69 SER A C 1
ATOM 854 O O . SER A 1 58 ? 20.15451 -6.67764 -14.19415 1.000 32.31501 69 SER A O 1
ATOM 862 N N . GLU A 1 59 ? 21.53662 -7.85093 -12.86564 1.000 25.48721 70 GLU A N 1
ATOM 863 C CA . GLU A 1 59 ? 22.45570 -8.20913 -13.93322 1.000 25.36720 70 GLU A CA 1
ATOM 864 C C . GLU A 1 59 ? 22.00706 -9.43560 -14.72646 1.000 25.35611 70 GLU A C 1
ATOM 865 O O . GLU A 1 59 ? 22.80366 -9.98247 -15.49653 1.000 29.03881 70 GLU A O 1
ATOM 877 N N . ALA A 1 60 ? 20.76608 -9.88043 -14.56660 1.000 21.96416 71 ALA A N 1
ATOM 878 C CA . ALA A 1 60 ? 20.33378 -11.13930 -15.15651 1.000 23.05182 71 ALA A CA 1
ATOM 879 C C . ALA A 1 60 ? 19.81031 -10.95614 -16.57885 1.000 23.63732 71 ALA A C 1
ATOM 880 O O . ALA A 1 60 ? 19.21720 -9.92817 -16.92129 1.000 23.09007 71 ALA A O 1
ATOM 887 N N . SER A 1 61 ? 20.03685 -11.97998 -17.40489 1.000 22.17174 72 SER A N 1
ATOM 888 C CA . SER A 1 61 ? 19.42048 -12.08212 -18.71704 1.000 21.24333 72 SER A CA 1
ATOM 889 C C . SER A 1 61 ? 17.99662 -12.62480 -18.57927 1.000 21.31160 72 SER A C 1
ATOM 890 O O . SER A 1 61 ? 17.59717 -13.13877 -17.53194 1.000 21.76630 72 SER A O 1
ATOM 898 N N . HIS A 1 62 ? 17.22879 -12.53270 -19.66477 1.000 22.21148 73 HIS A N 1
ATOM 899 C CA . HIS A 1 62 ? 15.85653 -13.02700 -19.62431 1.000 22.42871 73 HIS A CA 1
ATOM 900 C C . HIS A 1 62 ? 15.81958 -14.48714 -19.19434 1.000 23.24692 73 HIS A C 1
ATOM 901 O O . HIS A 1 62 ? 15.09667 -14.85763 -18.26374 1.000 22.91260 73 HIS A O 1
ATOM 915 N N . ASP A 1 63 ? 16.58535 -15.33743 -19.87839 1.000 24.50426 74 ASP A N 1
ATOM 916 C CA . ASP A 1 63 ? 16.49225 -16.76993 -19.62261 1.000 23.79451 74 ASP A CA 1
ATOM 917 C C . ASP A 1 63 ? 16.96846 -17.10733 -18.21795 1.000 23.67364 74 ASP A C 1
ATOM 918 O O . ASP A 1 63 ? 16.41278 -17.99769 -17.56034 1.000 21.75767 74 ASP A O 1
ATOM 927 N N . GLU A 1 64 ? 18.01435 -16.42585 -17.75384 1.000 22.87038 75 GLU A N 1
ATOM 928 C CA . GLU A 1 64 ? 18.48111 -16.62518 -16.38619 1.000 22.75740 75 GLU A CA 1
ATOM 929 C C . GLU A 1 64 ? 17.37014 -16.32376 -15.38500 1.000 23.66293 75 GLU A C 1
ATOM 930 O O . GLU A 1 64 ? 17.08622 -17.13073 -14.49001 1.000 21.79003 75 GLU A O 1
ATOM 942 N N . ALA A 1 65 ? 16.69948 -15.18062 -15.54626 1.000 23.12336 76 ALA A N 1
ATOM 943 C CA . ALA A 1 65 ? 15.65595 -14.80179 -14.60007 1.000 19.78150 76 ALA A CA 1
ATOM 944 C C . ALA A 1 65 ? 14.49406 -15.78608 -14.63561 1.000 20.01372 76 ALA A C 1
ATOM 945 O O . ALA A 1 65 ? 13.92854 -16.13037 -13.59210 1.000 22.01260 76 ALA A O 1
ATOM 952 N N . VAL A 1 66 ? 14.11715 -16.24526 -15.82684 1.000 19.53004 77 VAL A N 1
ATOM 953 C CA . VAL A 1 66 ? 13.03557 -17.22032 -15.93866 1.000 17.21948 77 VAL A CA 1
ATOM 954 C C . VAL A 1 66 ? 13.36525 -18.47591 -15.14214 1.000 18.26322 77 VAL A C 1
ATOM 955 O O . VAL A 1 66 ? 12.52479 -19.00550 -14.40993 1.000 19.51315 77 VAL A O 1
ATOM 968 N N . GLU A 1 67 ? 14.59212 -18.98066 -15.28452 1.000 20.05965 78 GLU A N 1
ATOM 969 C CA . GLU A 1 67 ? 14.97859 -20.18133 -14.55294 1.000 19.96929 78 GLU A CA 1
ATOM 970 C C . GLU A 1 67 ? 14.99455 -19.93930 -13.05236 1.000 18.81822 78 GLU A C 1
ATOM 971 O O . GLU A 1 67 ? 14.65212 -20.83015 -12.26813 1.000 17.06863 78 GLU A O 1
ATOM 983 N N . ILE A 1 68 ? 15.47189 -18.77135 -12.62909 1.000 21.21267 79 ILE A N 1
ATOM 984 C CA . ILE A 1 68 ? 15.50526 -18.46573 -11.20292 1.000 18.84115 79 ILE A CA 1
ATOM 985 C C . ILE A 1 68 ? 14.08832 -18.42226 -10.64969 1.000 19.10873 79 ILE A C 1
ATOM 986 O O . ILE A 1 68 ? 13.76308 -19.09273 -9.66310 1.000 22.12097 79 ILE A O 1
ATOM 1002 N N . ILE A 1 69 ? 13.21427 -17.65350 -11.29369 1.000 20.26362 80 ILE A N 1
ATOM 1003 C CA . ILE A 1 69 ? 11.85225 -17.51066 -10.78791 1.000 20.11986 80 ILE A CA 1
ATOM 1004 C C . ILE A 1 69 ? 11.14877 -18.86219 -10.76460 1.000 18.56361 80 ILE A C 1
ATOM 1005 O O . ILE A 1 69 ? 10.39221 -19.16564 -9.83564 1.000 18.82709 80 ILE A O 1
ATOM 1021 N N . LYS A 1 70 ? 11.40804 -19.70550 -11.76967 1.000 18.21723 81 LYS A N 1
ATOM 1022 C CA . LYS A 1 70 ? 10.73383 -21.00011 -11.85402 1.000 20.55538 81 LYS A CA 1
ATOM 1023 C C . LYS A 1 70 ? 11.15705 -21.94935 -10.73752 1.000 21.75724 81 LYS A C 1
ATOM 1024 O O . LYS A 1 70 ? 10.35029 -22.78517 -10.30687 1.000 24.00560 81 LYS A O 1
ATOM 1043 N N . LYS A 1 71 ? 12.40599 -21.84812 -10.26348 1.000 21.74881 82 LYS A N 1
ATOM 1044 C CA . LYS A 1 71 ? 12.90756 -22.70661 -9.19596 1.000 20.23126 82 LYS A CA 1
ATOM 1045 C C . LYS A 1 71 ? 12.78018 -22.08840 -7.80547 1.000 19.70213 82 LYS A C 1
ATOM 1046 O O . LYS A 1 71 ? 13.00655 -22.79151 -6.81538 1.000 17.66313 82 LYS A O 1
ATOM 1065 N N . ALA A 1 72 ? 12.39426 -20.81477 -7.70406 1.000 20.03624 83 ALA A N 1
ATOM 1066 C CA . ALA A 1 72 ? 12.26607 -20.13820 -6.41836 1.000 20.73736 83 ALA A CA 1
ATOM 1067 C C . ALA A 1 72 ? 11.39727 -20.94063 -5.45647 1.000 23.10884 83 ALA A C 1
ATOM 1068 O O . ALA A 1 72 ? 10.57820 -21.75581 -5.89532 1.000 23.95855 83 ALA A O 1
ATOM 1075 N N . LYS A 1 73 ? 11.52309 -20.69151 -4.15309 1.000 21.87077 84 LYS A N 1
ATOM 1076 C CA . LYS A 1 73 ? 10.95763 -21.57482 -3.14165 1.000 21.91468 84 LYS A CA 1
ATOM 1077 C C . LYS A 1 73 ? 9.57955 -21.08162 -2.72791 1.000 24.40522 84 LYS A C 1
ATOM 1078 O O . LYS A 1 73 ? 9.39952 -19.89160 -2.43861 1.000 23.92335 84 LYS A O 1
ATOM 1082 N N . SER A 1 74 ? 8.62491 -22.01969 -2.66740 1.000 29.93385 85 SER A N 1
ATOM 1083 C CA . SER A 1 74 ? 7.21845 -21.84508 -2.30872 1.000 31.89269 85 SER A CA 1
ATOM 1084 C C . SER A 1 74 ? 6.84996 -20.44497 -1.82761 1.000 28.56514 85 SER A C 1
ATOM 1085 O O . SER A 1 74 ? 6.11669 -19.74748 -2.54113 1.000 29.45424 85 SER A O 1
ATOM 1093 N N . PRO A 1 75 ? 7.28562 -19.99759 -0.62662 1.000 26.47542 86 PRO A N 1
ATOM 1094 C CA . PRO A 1 75 ? 7.00045 -18.57447 -0.26964 1.000 24.91866 86 PRO A CA 1
ATOM 1095 C C . PRO A 1 75 ? 7.99808 -17.65055 -0.96097 1.000 24.41309 86 PRO A C 1
ATOM 1096 O O . PRO A 1 75 ? 9.02264 -17.26400 -0.41070 1.000 26.86482 86 PRO A O 1
ATOM 1107 N N . VAL A 1 76 ? 7.67542 -17.28246 -2.20408 1.000 20.41968 87 VAL A N 1
ATOM 1108 C CA . VAL A 1 76 ? 8.56821 -16.47337 -3.02938 1.000 19.00498 87 VAL A CA 1
ATOM 1109 C C . VAL A 1 76 ? 8.46997 -15.01091 -2.60747 1.000 19.52278 87 VAL A C 1
ATOM 1110 O O . VAL A 1 76 ? 7.40097 -14.40081 -2.71040 1.000 18.91614 87 VAL A O 1
ATOM 1123 N N . ASN A 1 77 ? 9.58724 -14.44338 -2.14031 1.000 19.42087 88 ASN A N 1
ATOM 1124 C CA . ASN A 1 77 ? 9.66751 -13.03109 -1.77781 1.000 20.30255 88 ASN A CA 1
ATOM 1125 C C . ASN A 1 77 ? 10.23261 -12.23994 -2.95058 1.000 19.15851 88 ASN A C 1
ATOM 1126 O O . ASN A 1 77 ? 11.35105 -12.50624 -3.39949 1.000 20.42837 88 ASN A O 1
ATOM 1137 N N . LEU A 1 78 ? 9.46777 -11.27110 -3.43864 1.000 18.20822 89 LEU A N 1
ATOM 1138 C CA . LEU A 1 78 ? 9.87657 -10.44904 -4.56557 1.000 17.59464 89 LEU A CA 1
ATOM 1139 C C . LEU A 1 78 ? 10.15593 -9.03767 -4.07702 1.000 20.62030 89 LEU A C 1
ATOM 1140 O O . LEU A 1 78 ? 9.32697 -8.44158 -3.38098 1.000 18.62659 89 LEU A O 1
ATOM 1156 N N . ALA A 1 79 ? 11.32424 -8.51299 -4.43266 1.000 21.99110 90 ALA A N 1
ATOM 1157 C CA . ALA A 1 79 ? 11.60828 -7.08752 -4.31630 1.000 21.55942 90 ALA A CA 1
ATOM 1158 C C . ALA A 1 79 ? 11.43834 -6.51233 -5.71756 1.000 23.02384 90 ALA A C 1
ATOM 1159 O O . ALA A 1 79 ? 12.16420 -6.89271 -6.64437 1.000 23.90562 90 ALA A O 1
ATOM 1166 N N . VAL A 1 80 ? 10.44765 -5.64202 -5.89184 1.000 21.36024 91 VAL A N 1
ATOM 1167 C CA . VAL A 1 80 ? 10.15742 -5.06969 -7.19552 1.000 21.71941 91 VAL A CA 1
ATOM 1168 C C . VAL A 1 80 ? 10.15309 -3.55229 -7.07961 1.000 20.95346 91 VAL A C 1
ATOM 1169 O O . VAL A 1 80 ? 10.11072 -2.98585 -5.99009 1.000 21.56818 91 VAL A O 1
ATOM 1182 N N . VAL A 1 81 ? 10.21295 -2.89993 -8.23987 1.000 19.54568 92 VAL A N 1
ATOM 1183 C CA . VAL A 1 81 ? 10.10957 -1.45092 -8.32325 1.000 17.80365 92 VAL A CA 1
ATOM 1184 C C . VAL A 1 81 ? 9.46593 -1.10640 -9.65324 1.000 18.81908 92 VAL A C 1
ATOM 1185 O O . VAL A 1 81 ? 9.96134 -1.50119 -10.71656 1.000 22.50528 92 VAL A O 1
ATOM 1198 N N . HIS A 1 82 ? 8.37456 -0.35860 -9.61560 1.000 18.61267 93 HIS A N 1
ATOM 1199 C CA . HIS A 1 82 ? 7.64309 -0.06946 -10.83566 1.000 19.58410 93 HIS A CA 1
ATOM 1200 C C . HIS A 1 82 ? 8.50198 0.80862 -11.73814 1.000 20.88052 93 HIS A C 1
ATOM 1201 O O . HIS A 1 82 ? 8.92822 1.89672 -11.33925 1.000 20.31473 93 HIS A O 1
ATOM 1215 N N . ASP A 1 83 ? 8.76946 0.32334 -12.94895 1.000 21.83548 94 ASP A N 1
ATOM 1216 C CA . ASP A 1 83 ? 9.55459 1.06312 -13.93217 1.000 24.20629 94 ASP A CA 1
ATOM 1217 C C . ASP A 1 83 ? 8.87197 0.96645 -15.28705 1.000 24.51690 94 ASP A C 1
ATOM 1218 O O . ASP A 1 83 ? 9.17133 0.07450 -16.09146 1.000 25.92696 94 ASP A O 1
ATOM 1227 N N . PRO A 1 84 ? 7.92677 1.86607 -15.56942 1.000 23.75718 95 PRO A N 1
ATOM 1228 C CA . PRO A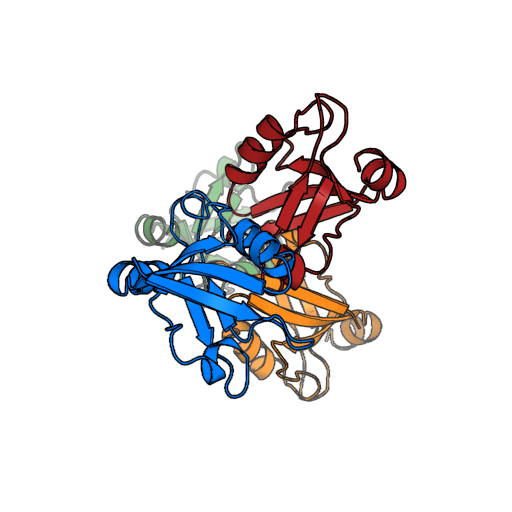 1 84 ? 7.25198 1.82034 -16.87769 1.000 24.71650 95 PRO A CA 1
ATOM 1229 C C . PRO A 1 84 ? 8.13448 2.23141 -18.04812 1.000 27.48638 95 PRO A C 1
ATOM 1230 O O . PRO A 1 84 ? 8.06318 1.60395 -19.11380 1.000 27.02326 95 PRO A O 1
ATOM 1241 N N . GLU A 1 85 ? 8.97429 3.25922 -17.89035 1.000 25.08448 96 GLU A N 1
ATOM 1242 C CA . GLU A 1 85 ? 9.81802 3.67886 -19.00569 1.000 28.36051 96 GLU A CA 1
ATOM 1243 C C . GLU A 1 85 ? 10.75906 2.55942 -19.42711 1.000 28.53796 96 GLU A C 1
ATOM 1244 O O . GLU A 1 85 ? 10.90195 2.26702 -20.62045 1.000 32.63205 96 GLU A O 1
ATOM 1256 N N . GLY A 1 86 ? 11.42558 1.93146 -18.46251 1.000 25.21593 97 GLY A N 1
ATOM 1257 C CA . GLY A 1 86 ? 12.30723 0.83051 -18.80165 1.000 27.21190 97 GLY A CA 1
ATOM 1258 C C . GLY A 1 86 ? 11.54780 -0.33607 -19.39974 1.000 29.48055 97 GLY A C 1
ATOM 1259 O O . GLY A 1 86 ? 12.02679 -0.99927 -20.32579 1.000 28.71869 97 GLY A O 1
ATOM 1263 N N . PHE A 1 87 ? 10.34525 -0.59637 -18.88142 1.000 28.25903 98 PHE A N 1
ATOM 1264 C CA . PHE A 1 87 ? 9.49221 -1.62663 -19.46257 1.000 26.99043 98 PHE A CA 1
ATOM 1265 C C . PHE A 1 87 ? 9.11941 -1.28430 -20.89316 1.000 26.60211 98 PHE A C 1
ATOM 1266 O O . PHE A 1 87 ? 9.16638 -2.14788 -21.77753 1.000 28.06533 98 PHE A O 1
ATOM 1283 N N . GLY A 1 88 ? 8.77626 -0.01857 -21.14374 1.000 26.20048 99 GLY A N 1
ATOM 1284 C CA . GLY A 1 88 ? 8.38309 0.39221 -22.48004 1.000 28.91103 99 GLY A CA 1
ATOM 1285 C C . GLY A 1 88 ? 9.52049 0.38853 -23.47761 1.000 28.64797 99 GLY A C 1
ATOM 1286 O O . GLY A 1 88 ? 9.28344 0.26405 -24.68303 1.000 29.11600 99 GLY A O 1
ATOM 1290 N N . ARG A 1 89 ? 10.75858 0.56824 -23.00279 1.000 30.11565 100 ARG A N 1
ATOM 1291 C CA . ARG A 1 89 ? 11.91710 0.44901 -23.88367 1.000 30.88434 100 ARG A CA 1
ATOM 1292 C C . ARG A 1 89 ? 12.20531 -1.01242 -24.2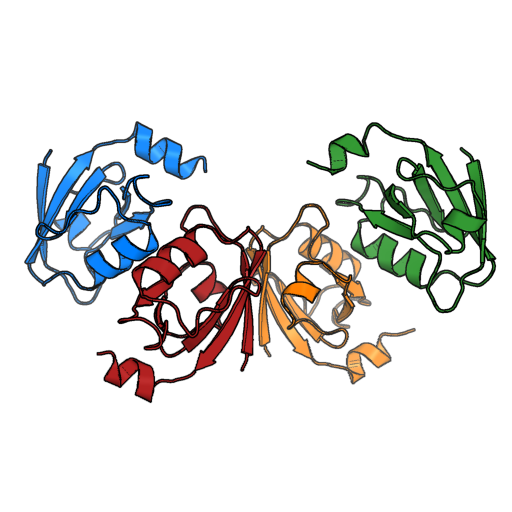1169 1.000 30.81931 100 ARG A C 1
ATOM 1293 O O . ARG A 1 89 ? 12.42526 -1.36308 -25.37690 1.000 32.21046 100 ARG A O 1
ATOM 1297 N N . LEU A 1 90 ? 12.17101 -1.88790 -23.20243 1.000 31.54657 101 LEU A N 1
ATOM 1298 C CA . LEU A 1 90 ? 12.41237 -3.30598 -23.44881 1.000 31.87390 101 LEU A CA 1
ATOM 1299 C C . LEU A 1 90 ? 11.40405 -3.88860 -24.42822 1.000 34.49648 101 LEU A C 1
ATOM 1300 O O . LEU A 1 90 ? 11.71161 -4.87859 -25.09976 1.000 38.75158 101 LEU A O 1
ATOM 1316 N N . LYS A 1 91 ? 10.21519 -3.28745 -24.53572 1.000 38.65969 102 LYS A N 1
ATOM 1317 C CA . LYS A 1 91 ? 9.25654 -3.71263 -25.55266 1.000 37.46145 102 LYS A CA 1
ATOM 1318 C C . LYS A 1 91 ? 9.68643 -3.23619 -26.93579 1.000 41.36005 102 LYS A C 1
ATOM 1319 O O . LYS A 1 91 ? 9.67899 -4.00648 -27.90496 1.000 42.71876 102 LYS A O 1
ATOM 1338 N N . SER A 1 92 ? 10.09337 -1.96516 -27.04100 1.000 38.58236 103 SER A N 1
ATOM 1339 C CA . SER A 1 92 ? 10.45622 -1.37621 -28.32306 1.000 41.87556 103 SER A CA 1
ATOM 1340 C C . SER A 1 92 ? 11.63782 -2.07668 -28.98272 1.000 46.37517 103 SER A C 1
ATOM 1341 O O . SER A 1 92 ? 11.96980 -1.74699 -30.12854 1.000 47.35139 103 SER A O 1
ATOM 1349 N N . ASN A 1 93 ? 12.27459 -3.02240 -28.29811 1.000 45.31622 104 ASN A N 1
ATOM 1350 C CA . ASN A 1 93 ? 13.37032 -3.79006 -28.87836 1.000 44.43226 104 ASN A CA 1
ATOM 1351 C C . ASN A 1 93 ? 13.03872 -5.27606 -28.93758 1.000 41.68236 104 ASN A C 1
ATOM 1352 O O . ASN A 1 93 ? 12.43492 -5.74330 -29.90315 1.000 42.39586 104 ASN A O 1
ATOM 1363 N N . SER B 1 1 ? 5.25585 -36.28185 -40.54286 1.000 19.23987 12 SER B N 1
ATOM 1364 C CA . SER B 1 1 ? 5.11913 -34.82901 -40.44186 1.000 21.43246 12 SER B CA 1
ATOM 1365 C C . SER B 1 1 ? 6.21688 -34.24243 -39.55081 1.000 23.49702 12 SER B C 1
ATOM 1366 O O . SER B 1 1 ? 6.54738 -34.81324 -38.51294 1.000 29.96032 12 SER B O 1
ATOM 1373 N N . ARG B 1 2 ? 6.80061 -33.11960 -39.97017 1.000 22.12075 13 ARG B N 1
ATOM 1374 C CA . ARG B 1 2 ? 7.90920 -32.49697 -39.25763 1.000 20.11079 13 ARG B CA 1
ATOM 1375 C C . ARG B 1 2 ? 7.65449 -31.00537 -39.08425 1.000 19.13886 13 ARG B C 1
ATOM 1376 O O . ARG B 1 2 ? 7.02724 -30.36193 -39.93228 1.000 19.79360 13 ARG B O 1
ATOM 1397 N N . ARG B 1 3 ? 8.16533 -30.45768 -37.98327 1.000 19.81134 14 ARG B N 1
ATOM 1398 C CA . ARG B 1 3 ? 8.04014 -29.04010 -37.66786 1.000 19.71621 14 ARG B CA 1
ATOM 1399 C C . ARG B 1 3 ? 9.38481 -28.36124 -37.87770 1.000 20.33874 14 ARG B C 1
ATOM 1400 O O . ARG B 1 3 ? 10.40866 -28.83751 -37.38014 1.000 25.08888 14 ARG B O 1
ATOM 1421 N N . ILE B 1 4 ? 9.37553 -27.24510 -38.59866 1.000 19.36587 15 ILE B N 1
ATOM 1422 C CA . ILE B 1 4 ? 10.58813 -26.50874 -38.93314 1.000 19.78183 15 ILE B CA 1
ATOM 1423 C C . ILE B 1 4 ? 10.29863 -25.02583 -38.73837 1.000 23.62757 15 ILE B C 1
ATOM 1424 O O . ILE B 1 4 ? 9.39919 -24.47486 -39.38936 1.000 20.72489 15 ILE B O 1
ATOM 1440 N N . THR B 1 5 ? 11.05586 -24.37748 -37.85328 1.000 20.16419 16 THR B N 1
ATOM 1441 C CA . THR B 1 5 ? 10.87962 -22.95989 -37.56731 1.000 20.08174 16 THR B CA 1
ATOM 1442 C C . THR B 1 5 ? 12.02416 -22.18546 -38.20258 1.000 19.72196 16 THR B C 1
ATOM 1443 O O . THR B 1 5 ? 13.18956 -22.41212 -37.86994 1.000 21.14214 16 THR B O 1
ATOM 1454 N N . LEU B 1 6 ? 11.68195 -21.27142 -39.10839 1.000 22.10689 17 LEU B N 1
ATOM 1455 C CA . LEU B 1 6 ? 12.63605 -20.41996 -39.80328 1.000 23.56997 17 LEU B CA 1
ATOM 1456 C C . LEU B 1 6 ? 12.29111 -18.96339 -39.53499 1.000 22.08543 17 LEU B C 1
ATOM 1457 O O . LEU B 1 6 ? 11.11482 -18.60016 -39.45669 1.000 22.02132 17 LEU B O 1
ATOM 1473 N N . ASN B 1 7 ? 13.31781 -18.13608 -39.39927 1.000 22.83907 18 ASN B N 1
ATOM 1474 C CA . ASN B 1 7 ? 13.14998 -16.70818 -39.18504 1.000 23.32772 18 ASN B CA 1
ATOM 1475 C C . ASN B 1 7 ? 13.44148 -15.98797 -40.48541 1.000 25.42214 18 ASN B C 1
ATOM 1476 O O . ASN B 1 7 ? 14.49420 -16.19881 -41.09632 1.000 31.38206 18 ASN B O 1
ATOM 1487 N N . ARG B 1 8 ? 12.51801 -15.13380 -40.89635 1.000 27.11364 19 ARG B N 1
ATOM 1488 C CA . ARG B 1 8 ? 12.67611 -14.41789 -42.15269 1.000 29.13168 19 ARG B CA 1
ATOM 1489 C C . ARG B 1 8 ? 13.83585 -13.43241 -42.07047 1.000 27.49228 19 ARG B C 1
ATOM 1490 O O . ARG B 1 8 ? 14.02541 -12.75124 -41.06010 1.000 27.66186 19 ARG B O 1
ATOM 1511 N N . ARG B 1 9 ? 14.62801 -13.37787 -43.12841 1.000 26.86400 20 ARG B N 1
ATOM 1512 C CA . ARG B 1 9 ? 15.63226 -12.34623 -43.31853 1.000 27.94679 20 ARG B CA 1
ATOM 1513 C C . ARG B 1 9 ? 15.18172 -11.40456 -44.42650 1.000 31.37634 20 ARG B C 1
ATOM 1514 O O . ARG B 1 9 ? 14.24236 -11.70461 -45.17158 1.000 33.59139 20 ARG B O 1
ATOM 1535 N N . PRO B 1 10 ? 15.83072 -10.24876 -44.56981 1.000 34.12161 21 PRO B N 1
ATOM 1536 C CA . PRO B 1 10 ? 15.47417 -9.36821 -45.69541 1.000 33.53017 21 PRO B CA 1
ATOM 1537 C C . PRO B 1 10 ? 15.53099 -10.08265 -47.03529 1.000 32.50712 21 PRO B C 1
ATOM 1538 O O . PRO B 1 10 ? 14.77947 -9.72281 -47.95381 1.000 33.34096 21 PRO B O 1
ATOM 1549 N N . SER B 1 11 ? 16.38533 -11.10380 -47.16560 1.000 30.20595 22 SER B N 1
ATOM 1550 C CA . SER B 1 11 ? 16.47144 -11.91319 -48.37418 1.000 30.01999 22 SER B CA 1
ATOM 1551 C C . SER B 1 11 ? 15.42570 -13.01846 -48.42706 1.000 30.73064 22 SER B C 1
ATOM 1552 O O . SER B 1 11 ? 15.54441 -13.91540 -49.27183 1.000 34.22989 22 SER B O 1
ATOM 1560 N N . GLY B 1 12 ? 14.42698 -12.98409 -47.54953 1.000 28.46019 23 GLY B N 1
ATOM 1561 C CA . GLY B 1 12 ? 13.38498 -13.99694 -47.53479 1.000 30.42246 23 GLY B CA 1
ATOM 1562 C C . GLY B 1 12 ? 13.67454 -15.12890 -46.56537 1.000 27.56048 23 GLY B C 1
ATOM 1563 O O . GLY B 1 12 ? 14.48107 -15.00594 -45.64117 1.000 28.48023 23 GLY B O 1
ATOM 1567 N N . LEU B 1 13 ? 13.01240 -16.26816 -46.80668 1.000 25.86667 24 LEU B N 1
ATOM 1568 C CA . LEU B 1 13 ? 13.18311 -17.46798 -45.99336 1.000 25.13502 24 LEU B CA 1
ATOM 1569 C C . LEU B 1 13 ? 14.24121 -18.41986 -46.53799 1.000 22.19765 24 LEU B C 1
ATOM 1570 O O . LEU B 1 13 ? 14.62490 -19.36783 -45.83881 1.000 19.95699 24 LEU B O 1
ATOM 1586 N N . GLY B 1 14 ? 14.71293 -18.19758 -47.75936 1.000 20.44428 25 GLY B N 1
ATOM 1587 C CA . GLY B 1 14 ? 15.74733 -19.03358 -48.32212 1.000 23.63361 25 GLY B CA 1
ATOM 1588 C C . GLY B 1 14 ? 15.25449 -20.23368 -49.09466 1.000 22.84049 25 GLY B C 1
ATOM 1589 O O . GLY B 1 14 ? 15.97802 -21.23418 -49.19107 1.000 22.57211 25 GLY B O 1
ATOM 1593 N N . PHE B 1 15 ? 14.04716 -20.17574 -49.65055 1.000 19.86685 26 PHE B N 1
ATOM 1594 C CA . PHE B 1 15 ? 13.57076 -21.28665 -50.45814 1.000 19.99734 26 PHE B CA 1
ATOM 1595 C C . PHE B 1 15 ? 12.45682 -20.80440 -51.37068 1.000 20.30114 26 PHE B C 1
ATOM 1596 O O . PHE B 1 15 ? 11.81173 -19.78719 -51.10428 1.000 19.56527 26 PHE B O 1
ATOM 1613 N N . ASN B 1 16 ? 12.28925 -21.52273 -52.48086 1.000 20.54136 27 ASN B N 1
ATOM 1614 C CA . ASN B 1 16 ? 11.20519 -21.31650 -53.42797 1.000 21.40301 27 ASN B CA 1
ATOM 1615 C C . ASN B 1 16 ? 10.27851 -22.52560 -53.38692 1.000 22.98282 27 ASN B C 1
ATOM 1616 O O . ASN B 1 16 ? 10.70348 -23.63680 -53.05384 1.000 21.61902 27 ASN B O 1
ATOM 1627 N N . ILE B 1 17 ? 9.00042 -22.30023 -53.70021 1.000 23.44461 28 ILE B N 1
ATOM 1628 C CA . ILE B 1 17 ? 8.01875 -23.37433 -53.72292 1.000 21.38143 28 ILE B CA 1
ATOM 1629 C C . ILE B 1 17 ? 7.43702 -23.49054 -55.12274 1.000 20.88482 28 ILE B C 1
ATOM 1630 O O . ILE B 1 17 ? 7.56159 -22.58981 -55.95783 1.000 21.35262 28 ILE B O 1
ATOM 1646 N N . VAL B 1 18 ? 6.77282 -24.61790 -55.36113 1.000 21.39495 29 VAL B N 1
ATOM 1647 C CA . VAL B 1 18 ? 5.96660 -24.81864 -56.55777 1.000 22.07038 29 VAL B CA 1
ATOM 1648 C C . VAL B 1 18 ? 4.73164 -25.61400 -56.17062 1.000 21.85955 29 VAL B C 1
ATOM 1649 O O . VAL B 1 18 ? 4.79671 -26.53110 -55.34395 1.000 20.53562 29 VAL B O 1
ATOM 1662 N N . GLY B 1 19 ? 3.60814 -25.26185 -56.78347 1.000 22.82760 30 GLY B N 1
ATOM 1663 C CA . GLY B 1 19 ? 2.35533 -25.94156 -56.55142 1.000 21.80052 30 GLY B CA 1
ATOM 1664 C C . GLY B 1 19 ? 1.57353 -26.00208 -57.84432 1.000 22.39929 30 GLY B C 1
ATOM 1665 O O . GLY B 1 19 ? 2.03767 -25.54376 -58.89294 1.000 19.65994 30 GLY B O 1
ATOM 1669 N N . GLY B 1 20 ? 0.37361 -26.56558 -57.74646 1.000 23.96155 31 GLY B N 1
ATOM 1670 C CA . GLY B 1 20 ? -0.50292 -26.65619 -58.89088 1.000 24.26935 31 GLY B CA 1
ATOM 1671 C C . GLY B 1 20 ? -1.81241 -25.94514 -58.65545 1.000 23.77160 31 GLY B C 1
ATOM 1672 O O . GLY B 1 20 ? -1.83516 -24.81044 -58.17139 1.000 24.61795 31 GLY B O 1
ATOM 1676 N N . ASP B 1 21 ? -2.91045 -26.60673 -58.99766 1.000 26.46181 32 ASP B N 1
ATOM 1677 C CA . ASP B 1 21 ? -4.23250 -26.11812 -58.65429 1.000 25.71267 32 ASP B CA 1
ATOM 1678 C C . ASP B 1 21 ? -4.52398 -26.46189 -57.19492 1.000 24.53762 32 ASP B C 1
ATOM 1679 O O . ASP B 1 21 ? -3.67634 -26.99043 -56.46942 1.000 25.68112 32 ASP B O 1
ATOM 1688 N N . ASN B 1 22 ? -5.73573 -26.16404 -56.74809 1.000 23.54409 33 ASN B N 1
ATOM 1689 C CA . ASN B 1 22 ? -6.07645 -26.43047 -55.35822 1.000 26.25147 33 ASN B CA 1
ATOM 1690 C C . ASN B 1 22 ? -6.01678 -27.93062 -55.07698 1.000 27.68505 33 ASN B C 1
ATOM 1691 O O . ASN B 1 22 ? -6.39909 -28.75596 -55.91159 1.000 27.72218 33 ASN B O 1
ATOM 1702 N N . ALA B 1 23 ? -5.46137 -28.27965 -53.91764 1.000 27.32994 34 ALA B N 1
ATOM 1703 C CA . ALA B 1 23 ? -5.34666 -29.63079 -53.37987 1.000 26.53280 34 ALA B CA 1
ATOM 1704 C C . ALA B 1 23 ? -4.24218 -30.44961 -54.03713 1.000 25.59745 34 ALA B C 1
ATOM 1705 O O . ALA B 1 23 ? -4.08853 -31.63334 -53.69168 1.000 22.99320 34 ALA B O 1
ATOM 1712 N N . GLN B 1 24 ? -3.46273 -29.87728 -54.95401 1.000 24.72450 35 GLN B N 1
ATOM 1713 C CA . GLN B 1 24 ? -2.38122 -30.62972 -55.57412 1.000 23.63702 35 GLN B CA 1
ATOM 1714 C C . GLN B 1 24 ? -1.14818 -30.71100 -54.68952 1.000 22.22665 35 GLN B C 1
ATOM 1715 O O . GLN B 1 24 ? -0.31012 -31.59295 -54.89652 1.000 23.16023 35 GLN B O 1
ATOM 1729 N N . GLY B 1 25 ? -1.01746 -29.82371 -53.72497 1.000 23.90649 36 GLY B N 1
ATOM 1730 C CA . GLY B 1 25 ? 0.12508 -29.85793 -52.84035 1.000 21.37737 36 GLY B CA 1
ATOM 1731 C C . GLY B 1 25 ? 1.07943 -28.71442 -53.12616 1.000 20.21450 36 GLY B C 1
ATOM 1732 O O . GLY B 1 25 ? 1.22223 -28.25588 -54.26755 1.000 22.31399 36 GLY B O 1
ATOM 1736 N N . ILE B 1 26 ? 1.71639 -28.22223 -52.06663 1.000 18.61833 37 ILE B N 1
ATOM 1737 C CA . ILE B 1 26 ? 2.72116 -27.17000 -52.14795 1.000 16.74914 37 ILE B CA 1
ATOM 1738 C C . ILE B 1 26 ? 4.04904 -27.78334 -51.73589 1.000 16.95887 37 ILE B C 1
ATOM 1739 O O . ILE B 1 26 ? 4.17824 -28.31400 -50.62766 1.000 16.55431 37 ILE B O 1
ATOM 1755 N N . TYR B 1 27 ? 5.02964 -27.71893 -52.62793 1.000 21.54572 38 TYR B N 1
ATOM 1756 C CA . TYR B 1 27 ? 6.31942 -28.36910 -52.43980 1.000 22.88910 38 TYR B CA 1
ATOM 1757 C C . TYR B 1 27 ? 7.42603 -27.32768 -52.45889 1.000 20.34910 38 TYR B C 1
ATOM 1758 O O . TYR B 1 27 ? 7.35991 -26.34872 -53.20814 1.000 20.26407 38 TYR B O 1
ATOM 1776 N N . VAL B 1 28 ? 8.41361 -27.51462 -51.58827 1.000 20.68817 39 VAL B N 1
ATOM 1777 C CA . VAL B 1 28 ? 9.63136 -26.71102 -51.64520 1.000 23.91015 39 VAL B CA 1
ATOM 1778 C C . VAL B 1 28 ? 10.37614 -27.09596 -52.91751 1.000 19.99341 39 VAL B C 1
ATOM 1779 O O . VAL B 1 28 ? 10.70595 -28.26686 -53.12130 1.000 22.63220 39 VAL B O 1
ATOM 1792 N N . SER B 1 29 ? 10.59996 -26.12505 -53.80621 1.000 19.87939 40 SER B N 1
ATOM 1793 C CA . SER B 1 29 ? 11.22455 -26.41518 -55.09563 1.000 21.33154 40 SER B CA 1
ATOM 1794 C C . SER B 1 29 ? 12.72218 -26.12032 -55.14804 1.000 20.39365 40 SER B C 1
ATOM 1795 O O . SER B 1 29 ? 13.40162 -26.62787 -56.04619 1.000 19.96398 40 SER B O 1
ATOM 1803 N N . PHE B 1 30 ? 13.24889 -25.31853 -54.22573 1.000 20.32154 41 PHE B N 1
ATOM 1804 C CA . PHE B 1 30 ? 14.62226 -24.83718 -54.29461 1.000 19.76679 41 PHE B CA 1
ATOM 1805 C C . PHE B 1 30 ? 14.99017 -24.22388 -52.95590 1.000 18.02722 41 PHE B C 1
ATOM 1806 O O . PHE B 1 30 ? 14.15417 -23.60118 -52.30354 1.000 20.23677 41 PHE B O 1
ATOM 1823 N N . ILE B 1 31 ? 16.24847 -24.38667 -52.56459 1.000 19.38961 42 ILE B N 1
ATOM 1824 C CA . ILE B 1 31 ? 16.74076 -23.89357 -51.28395 1.000 21.45665 42 ILE B CA 1
ATOM 1825 C C . ILE B 1 31 ? 18.01853 -23.11155 -51.55346 1.000 22.63160 42 ILE B C 1
ATOM 1826 O O . ILE B 1 31 ? 19.06791 -23.70411 -51.84119 1.000 23.54993 42 ILE B O 1
ATOM 1842 N N . SER B 1 32 ? 17.93455 -21.78751 -51.45122 1.000 21.06150 43 SER B N 1
ATOM 1843 C CA . SER B 1 32 ? 19.09480 -20.94239 -51.67268 1.000 18.25132 43 SER B CA 1
ATOM 1844 C C . SER B 1 32 ? 20.19192 -21.27883 -50.67799 1.000 19.72774 43 SER B C 1
ATOM 1845 O O . SER B 1 32 ? 19.93532 -21.40504 -49.47854 1.000 21.97466 43 SER B O 1
ATOM 1853 N N . TYR B 1 33 ? 21.41901 -21.41240 -51.17615 1.000 22.35192 44 TYR B N 1
ATOM 1854 C CA . TYR B 1 33 ? 22.55963 -21.54741 -50.28498 1.000 21.02139 44 TYR B CA 1
ATOM 1855 C C . TYR B 1 33 ? 22.69452 -20.28802 -49.44520 1.000 19.30208 44 TYR B C 1
ATOM 1856 O O . TYR B 1 33 ? 22.51409 -19.17281 -49.94201 1.000 17.85809 44 TYR B O 1
ATOM 1874 N N . GLY B 1 34 ? 23.02800 -20.46848 -48.17173 1.000 20.49025 45 GLY B N 1
ATOM 1875 C CA . GLY B 1 34 ? 23.25040 -19.34662 -47.28998 1.000 22.03386 45 GLY B CA 1
ATOM 1876 C C . GLY B 1 34 ? 22.00316 -18.68216 -46.76178 1.000 22.22299 45 GLY B C 1
ATOM 1877 O O . GLY B 1 34 ? 22.11831 -17.68503 -46.03829 1.000 24.28177 45 GLY B O 1
ATOM 1881 N N . GLY B 1 35 ? 20.81935 -19.19071 -47.09897 1.000 23.53343 46 GLY B N 1
ATOM 1882 C CA . GLY B 1 35 ? 19.58103 -18.63928 -46.59974 1.000 24.77444 46 GLY B CA 1
ATOM 1883 C C . GLY B 1 35 ? 19.11682 -19.30128 -45.31581 1.000 21.75257 46 GLY B C 1
ATOM 1884 O O . GLY B 1 35 ? 19.70736 -20.27862 -44.84768 1.000 21.39180 46 GLY B O 1
ATOM 1888 N N . PRO B 1 36 ? 18.03752 -18.77660 -44.71955 1.000 23.43898 47 PRO B N 1
ATOM 1889 C CA . PRO B 1 36 ? 17.52796 -19.38298 -43.47492 1.000 20.69014 47 PRO B CA 1
ATOM 1890 C C . PRO B 1 36 ? 17.17209 -20.85201 -43.61519 1.000 20.98339 47 PRO B C 1
ATOM 1891 O O . PRO B 1 36 ? 17.44652 -21.64180 -42.70556 1.000 22.76247 47 PRO B O 1
ATOM 1902 N N . ALA B 1 37 ? 16.55516 -21.24524 -44.72788 1.000 21.52086 48 ALA B N 1
ATOM 1903 C CA . ALA B 1 37 ? 16.19406 -22.64629 -44.90461 1.000 19.25937 48 ALA B CA 1
ATOM 1904 C C . ALA B 1 37 ? 17.43168 -23.53447 -44.95434 1.000 20.61708 48 ALA B C 1
ATOM 1905 O O . ALA B 1 37 ? 17.46801 -24.59611 -44.31871 1.000 19.74510 48 ALA B O 1
ATOM 1912 N N . GLU B 1 38 ? 18.46653 -23.10518 -45.68832 1.000 25.71900 49 GLU B N 1
ATOM 1913 C CA . GLU B 1 38 ? 19.68789 -23.89951 -45.80926 1.000 21.22013 49 GLU B CA 1
ATOM 1914 C C . GLU B 1 38 ? 20.47769 -23.90584 -44.50522 1.000 21.68101 49 GLU B C 1
ATOM 1915 O O . GLU B 1 38 ? 20.92367 -24.96304 -44.04570 1.000 21.81402 49 GLU B O 1
ATOM 1927 N N . GLU B 1 39 ? 20.67167 -22.73264 -43.89453 1.000 21.64382 50 GLU B N 1
ATOM 1928 C CA . GLU B 1 39 ? 21.40293 -22.68622 -42.63375 1.000 22.34540 50 GLU B CA 1
ATOM 1929 C C . GLU B 1 39 ? 20.67431 -23.43597 -41.52816 1.000 24.80556 50 GLU B C 1
ATOM 1930 O O . GLU B 1 39 ? 21.31216 -23.86248 -40.55944 1.000 28.82769 50 GLU B O 1
ATOM 1942 N N . ASP B 1 40 ? 19.35723 -23.61065 -41.64978 1.000 22.19096 51 ASP B N 1
ATOM 1943 C CA . ASP B 1 40 ? 18.62310 -24.39878 -40.66634 1.000 20.59957 51 ASP B CA 1
ATOM 1944 C C . ASP B 1 40 ? 18.86556 -25.88904 -40.86739 1.000 18.85465 51 ASP B C 1
ATOM 1945 O O . ASP B 1 40 ? 18.93533 -26.64571 -39.89311 1.000 18.41859 51 ASP B O 1
ATOM 1954 N N . GLY B 1 41 ? 18.98507 -26.32435 -42.12068 1.000 18.27935 52 GLY B N 1
ATOM 1955 C CA . GLY B 1 41 ? 19.38738 -27.67434 -42.43623 1.000 17.94414 52 GLY B CA 1
ATOM 1956 C C . GLY B 1 41 ? 18.27351 -28.68780 -42.58203 1.000 19.70102 52 GLY B C 1
ATOM 1957 O O . GLY B 1 41 ? 18.53145 -29.79981 -43.05900 1.000 22.73504 52 GLY B O 1
ATOM 1961 N N . ARG B 1 42 ? 17.04217 -28.34654 -42.22429 1.000 22.46849 53 ARG B N 1
ATOM 1962 C CA . ARG B 1 42 ? 15.97161 -29.33509 -42.18474 1.000 21.59983 53 ARG B CA 1
ATOM 1963 C C . ARG B 1 42 ? 15.11853 -29.36983 -43.44898 1.000 22.97033 53 ARG B C 1
ATOM 1964 O O . ARG B 1 42 ? 14.75827 -30.45751 -43.91307 1.000 22.27362 53 ARG B O 1
ATOM 1985 N N . LEU B 1 43 ? 14.79096 -28.21815 -44.02765 1.000 23.43773 54 LEU B N 1
ATOM 1986 C CA . LEU B 1 43 ? 13.91897 -28.19809 -45.19483 1.000 22.57783 54 LEU B CA 1
ATOM 1987 C C . LEU B 1 43 ? 14.61252 -28.85394 -46.38112 1.000 21.79190 54 LEU B C 1
ATOM 1988 O O . LEU B 1 43 ? 15.81831 -28.68839 -46.58748 1.000 23.08018 54 LEU B O 1
ATOM 2004 N N . GLN B 1 44 ? 13.83855 -29.58655 -47.16601 1.000 21.33289 55 GLN B N 1
ATOM 2005 C CA . GLN B 1 44 ? 14.32157 -30.36147 -48.29916 1.000 23.04281 55 GLN B CA 1
ATOM 2006 C C . GLN B 1 44 ? 13.41774 -30.11180 -49.48616 1.000 24.40215 55 GLN B C 1
ATOM 2007 O O . GLN B 1 44 ? 12.26889 -29.68012 -49.32809 1.000 28.14049 55 GLN B O 1
ATOM 2021 N N . PRO B 1 45 ? 13.88948 -30.37796 -50.70226 1.000 22.25117 56 PRO B N 1
ATOM 2022 C CA . PRO B 1 45 ? 13.06763 -30.07738 -51.87859 1.000 22.10485 56 PRO B CA 1
ATOM 2023 C C . PRO B 1 45 ? 11.86816 -30.99634 -52.06337 1.000 25.22523 56 PRO B C 1
ATOM 2024 O O . PRO B 1 45 ? 10.92768 -30.61785 -52.77067 1.000 27.28450 56 PRO B O 1
ATOM 2035 N N . GLY B 1 46 ? 11.84948 -32.18379 -51.47226 1.000 27.50616 57 GLY B N 1
ATOM 2036 C CA . GLY B 1 46 ? 10.65026 -32.99501 -51.61076 1.000 24.84826 57 GLY B CA 1
ATOM 2037 C C . GLY B 1 46 ? 9.53033 -32.65032 -50.65245 1.000 24.01486 57 GLY B C 1
ATOM 2038 O O . GLY B 1 46 ? 8.42799 -33.18827 -50.78455 1.000 23.74799 57 GLY B O 1
ATOM 2042 N N . ASP B 1 47 ? 9.77980 -31.74083 -49.71434 1.000 25.16766 58 ASP B N 1
ATOM 2043 C CA . ASP B 1 47 ? 8.87378 -31.52123 -48.59622 1.000 22.43678 58 ASP B CA 1
ATOM 2044 C C . ASP B 1 47 ? 7.59989 -30.83074 -49.05820 1.000 22.97735 58 ASP B C 1
ATOM 2045 O O . ASP B 1 47 ? 7.64946 -29.75160 -49.65915 1.000 24.41381 58 ASP B O 1
ATOM 2054 N N . LYS B 1 48 ? 6.46042 -31.45828 -48.77731 1.000 23.16453 59 LYS B N 1
ATOM 2055 C CA . LYS B 1 48 ? 5.15920 -30.83880 -48.97741 1.000 20.50315 59 LYS B CA 1
ATOM 2056 C C . LYS B 1 48 ? 4.81548 -30.01644 -47.74385 1.000 20.89323 59 LYS B C 1
ATOM 2057 O O . LYS B 1 48 ? 4.84083 -30.53128 -46.61991 1.000 21.34750 59 LYS B O 1
ATOM 2076 N N . ILE B 1 49 ? 4.51588 -28.73863 -47.95415 1.000 19.98384 60 ILE B N 1
ATOM 2077 C CA . ILE B 1 49 ? 4.15160 -27.84570 -46.86136 1.000 19.11653 60 ILE B CA 1
ATOM 2078 C C . ILE B 1 49 ? 2.67487 -28.06621 -46.54762 1.000 20.08098 60 ILE B C 1
ATOM 2079 O O . ILE B 1 49 ? 1.80306 -27.79348 -47.37732 1.000 19.73949 60 ILE B O 1
ATOM 2095 N N . LEU B 1 50 ? 2.39796 -28.57428 -45.34708 1.000 19.65213 61 LEU B N 1
ATOM 2096 C CA . LEU B 1 50 ? 1.04332 -28.77251 -44.85509 1.000 17.51287 61 LEU B CA 1
ATOM 2097 C C . LEU B 1 50 ? 0.48551 -27.53130 -44.17186 1.000 19.71757 61 LEU B C 1
ATOM 2098 O O . LEU B 1 50 ? -0.70675 -27.23563 -44.30149 1.000 21.75308 61 LEU B O 1
ATOM 2114 N N . GLN B 1 51 ? 1.31021 -26.81656 -43.41535 1.000 20.05290 62 GLN B N 1
ATOM 2115 C CA . GLN B 1 51 ? 0.85705 -25.63312 -42.70568 1.000 21.50325 62 GLN B CA 1
ATOM 2116 C C . GLN B 1 51 ? 1.95662 -24.58579 -42.67572 1.000 21.09862 62 GLN B C 1
ATOM 2117 O O . GLN B 1 51 ? 3.14673 -24.90518 -42.68543 1.000 20.32758 62 GLN B O 1
ATOM 2131 N N . VAL B 1 52 ? 1.53436 -23.32633 -42.65208 1.000 21.49613 63 VAL B N 1
ATOM 2132 C CA . VAL B 1 52 ? 2.42026 -22.18006 -42.49965 1.000 20.17391 63 VAL B CA 1
ATOM 2133 C C . VAL B 1 52 ? 1.81436 -21.33223 -41.39000 1.000 22.69773 63 VAL B C 1
ATOM 2134 O O . VAL B 1 52 ? 0.81463 -20.64010 -41.61055 1.000 23.61908 63 VAL B O 1
ATOM 2147 N N . ASN B 1 53 ? 2.40727 -21.37880 -40.19850 1.000 22.07010 64 ASN B N 1
ATOM 2148 C CA . ASN B 1 53 ? 1.85667 -20.69346 -39.02856 1.000 21.90882 64 ASN B CA 1
ATOM 2149 C C . ASN B 1 53 ? 0.39295 -21.08167 -38.81886 1.000 21.92070 64 ASN B C 1
ATOM 2150 O O . ASN B 1 53 ? -0.47524 -20.24034 -38.57873 1.000 22.40133 64 ASN B O 1
ATOM 2161 N N . SER B 1 54 ? 0.13232 -22.38869 -38.90943 1.000 24.94496 65 SER B N 1
ATOM 2162 C CA . SER B 1 54 ? -1.18815 -22.98061 -38.71778 1.000 24.60479 65 SER B CA 1
ATOM 2163 C C . SER B 1 54 ? -2.03950 -22.87131 -39.97880 1.000 27.32773 65 SER B C 1
ATOM 2164 O O . SER B 1 54 ? -2.88661 -23.73581 -40.23096 1.000 29.87204 65 SER B O 1
ATOM 2172 N N . ALA B 1 55 ? -1.81729 -21.83327 -40.78515 1.000 25.82073 66 ALA B N 1
ATOM 2173 C CA . ALA B 1 55 ? -2.53407 -21.70015 -42.04862 1.000 24.45138 66 ALA B CA 1
ATOM 2174 C C . ALA B 1 55 ? -2.35374 -22.95842 -42.88344 1.000 23.46839 66 ALA B C 1
ATOM 2175 O O . ALA B 1 55 ? -1.23053 -23.31937 -43.24287 1.000 23.37972 66 ALA B O 1
ATOM 2182 N N . ASP B 1 56 ? -3.46301 -23.62596 -43.18958 1.000 22.75259 67 ASP B N 1
ATOM 2183 C CA . ASP B 1 56 ? -3.41276 -24.90394 -43.88280 1.000 23.83065 67 ASP B CA 1
ATOM 2184 C C . ASP B 1 56 ? -3.23244 -24.67852 -45.37996 1.000 27.48322 67 ASP B C 1
ATOM 2185 O O . ASP B 1 56 ? -3.99348 -23.92751 -46.00254 1.000 24.38018 67 ASP B O 1
ATOM 2194 N N . LEU B 1 57 ? -2.22097 -25.33765 -45.95511 1.000 26.81888 68 LEU B N 1
ATOM 2195 C CA . LEU B 1 57 ? -1.92587 -25.24119 -47.37827 1.000 26.86223 68 LEU B CA 1
ATOM 2196 C C . LEU B 1 57 ? -2.34311 -26.49330 -48.14453 1.000 25.69893 68 LEU B C 1
ATOM 2197 O O . LEU B 1 57 ? -2.01485 -26.62597 -49.32984 1.000 25.98630 68 LEU B O 1
ATOM 2213 N N . SER B 1 58 ? -3.07365 -27.40436 -47.50339 1.000 24.96124 69 SER B N 1
ATOM 2214 C CA . SER B 1 58 ? -3.51698 -28.61348 -48.18749 1.000 27.18376 69 SER B CA 1
ATOM 2215 C C . SER B 1 58 ? -4.34012 -28.27458 -49.42404 1.000 29.39570 69 SER B C 1
ATOM 2216 O O . SER B 1 58 ? -4.03882 -28.73547 -50.53176 1.000 32.82531 69 SER B O 1
ATOM 2224 N N . GLU B 1 59 ? -5.38418 -27.46679 -49.25364 1.000 26.72477 70 GLU B N 1
ATOM 2225 C CA . GLU B 1 59 ? -6.30241 -27.12888 -50.32965 1.000 25.24760 70 GLU B CA 1
ATOM 2226 C C . GLU B 1 59 ? -5.84820 -25.91548 -51.14381 1.000 25.67672 70 GLU B C 1
ATOM 2227 O O . GLU B 1 59 ? -6.62864 -25.40650 -51.95463 1.000 28.88869 70 GLU B O 1
ATOM 2239 N N . ALA B 1 60 ? -4.60992 -25.45601 -50.96760 1.000 25.12475 71 ALA B N 1
ATOM 2240 C CA . ALA B 1 60 ? -4.15400 -24.19775 -51.54641 1.000 24.36322 71 ALA B CA 1
ATOM 2241 C C . ALA B 1 60 ? -3.60247 -24.37461 -52.95856 1.000 23.54494 71 ALA B C 1
ATOM 2242 O O . ALA B 1 60 ? -3.00527 -25.40266 -53.29139 1.000 24.86541 71 ALA B O 1
ATOM 2249 N N . SER B 1 61 ? -3.81142 -23.34691 -53.78771 1.000 22.68260 72 SER B N 1
ATOM 2250 C CA . SER B 1 61 ? -3.18369 -23.23527 -55.09592 1.000 21.39593 72 SER B CA 1
ATOM 2251 C C . SER B 1 61 ? -1.77097 -22.67442 -54.94902 1.000 21.66512 72 SER B C 1
ATOM 2252 O O . SER B 1 61 ? -1.38807 -22.15555 -53.89832 1.000 22.89100 72 SER B O 1
ATOM 2260 N N . HIS B 1 62 ? -0.99153 -22.76047 -56.02766 1.000 21.92212 73 HIS B N 1
ATOM 2261 C CA . HIS B 1 62 ? 0.36852 -22.23815 -55.97164 1.000 21.21045 73 HIS B CA 1
ATOM 2262 C C . HIS B 1 62 ? 0.36768 -20.76825 -55.57564 1.000 22.37226 73 HIS B C 1
ATOM 2263 O O . HIS B 1 62 ? 1.02009 -20.37056 -54.60526 1.000 23.48055 73 HIS B O 1
ATOM 2277 N N . ASP B 1 63 ? -0.38455 -19.94521 -56.30631 1.000 24.10681 74 ASP B N 1
ATOM 2278 C CA . ASP B 1 63 ? -0.31928 -18.50744 -56.07295 1.000 24.58509 74 ASP B CA 1
ATOM 2279 C C . ASP B 1 63 ? -0.81141 -18.15922 -54.67255 1.000 24.71366 74 ASP B C 1
ATOM 2280 O O . ASP B 1 63 ? -0.25336 -17.27507 -54.01180 1.000 23.87886 74 ASP B O 1
ATOM 2289 N N . GLU B 1 64 ? -1.85867 -18.83803 -54.20273 1.000 23.10281 75 GLU B N 1
ATOM 2290 C CA . GLU B 1 64 ? -2.31742 -18.62206 -52.83373 1.000 23.00581 75 GLU B CA 1
ATOM 2291 C C . GLU B 1 64 ? -1.19261 -18.91056 -51.84224 1.000 23.30431 75 GLU B C 1
ATOM 2292 O O . GLU B 1 64 ? -0.88518 -18.08605 -50.97318 1.000 22.07023 75 GLU B O 1
ATOM 2304 N N . ALA B 1 65 ? -0.52736 -20.05824 -51.99479 1.000 22.20051 76 ALA B N 1
ATOM 2305 C CA . ALA B 1 65 ? 0.52955 -20.42539 -51.06045 1.000 20.16850 76 ALA B CA 1
ATOM 2306 C C . ALA B 1 65 ? 1.68924 -19.44259 -51.12855 1.000 19.22428 76 ALA B C 1
ATOM 2307 O O . ALA B 1 65 ? 2.27519 -19.08533 -50.10123 1.000 20.99684 76 ALA B O 1
ATOM 2314 N N . VAL B 1 66 ? 2.03925 -18.99585 -52.32915 1.000 18.10566 77 VAL B N 1
ATOM 2315 C CA . VAL B 1 66 ? 3.11557 -18.02015 -52.46215 1.000 18.46726 77 VAL B CA 1
ATOM 2316 C C . VAL B 1 66 ? 2.79912 -16.77265 -51.64698 1.000 18.84455 77 VAL B C 1
ATOM 2317 O O . VAL B 1 66 ? 3.64737 -16.25251 -50.91605 1.000 17.28333 77 VAL B O 1
ATOM 2330 N N . GLU B 1 67 ? 1.56812 -16.27369 -51.76303 1.000 20.58577 78 GLU B N 1
ATOM 2331 C CA . GLU B 1 67 ? 1.18493 -15.07813 -51.02218 1.000 20.81636 78 GLU B CA 1
ATOM 2332 C C . GLU B 1 67 ? 1.18449 -15.33029 -49.52045 1.000 18.90473 78 GLU B C 1
ATOM 2333 O O . GLU B 1 67 ? 1.57988 -14.46034 -48.73709 1.000 16.92236 78 GLU B O 1
ATOM 2345 N N . ILE B 1 68 ? 0.70352 -16.49398 -49.09619 1.000 20.13402 79 ILE B N 1
ATOM 2346 C CA . ILE B 1 68 ? 0.69272 -16.80481 -47.67116 1.000 18.32814 79 ILE B CA 1
ATOM 2347 C C . ILE B 1 68 ? 2.11963 -16.85602 -47.14337 1.000 19.31615 79 ILE B C 1
ATOM 2348 O O . ILE B 1 68 ? 2.47234 -16.16928 -46.17818 1.000 20.22763 79 ILE B O 1
ATOM 2364 N N . ILE B 1 69 ? 2.97592 -17.63649 -47.79700 1.000 21.97498 80 ILE B N 1
ATOM 2365 C CA . ILE B 1 69 ? 4.34308 -17.78841 -47.30862 1.000 21.67249 80 ILE B CA 1
ATOM 2366 C C . ILE B 1 69 ? 5.06042 -16.44465 -47.29569 1.000 19.43723 80 ILE B C 1
ATOM 2367 O O . ILE B 1 69 ? 5.84372 -16.15579 -46.38513 1.000 20.67699 80 ILE B O 1
ATOM 2383 N N . LYS B 1 70 ? 4.79560 -15.59753 -48.29336 1.000 19.89302 81 LYS B N 1
ATOM 2384 C CA . LYS B 1 70 ? 5.46945 -14.30182 -48.37561 1.000 21.87954 81 LYS B CA 1
ATOM 2385 C C . LYS B 1 70 ? 5.02768 -13.35708 -47.26309 1.000 22.58933 81 LYS B C 1
ATOM 2386 O O . LYS B 1 70 ? 5.81690 -12.51417 -46.81692 1.000 23.83625 81 LYS B O 1
ATOM 2405 N N . LYS B 1 71 ? 3.78426 -13.49088 -46.79801 1.000 23.09744 82 LYS B N 1
ATOM 2406 C CA . LYS B 1 71 ? 3.20709 -12.61411 -45.78556 1.000 21.40525 82 LYS B CA 1
ATOM 2407 C C . LYS B 1 71 ? 3.37143 -13.15244 -44.36782 1.000 19.87137 82 LYS B C 1
ATOM 2408 O O . LYS B 1 71 ? 3.10557 -12.41901 -43.41053 1.000 16.73381 82 LYS B O 1
ATOM 2427 N N . ALA B 1 72 ? 3.83438 -14.39504 -44.21197 1.000 22.01108 83 ALA B N 1
ATOM 2428 C CA . ALA B 1 72 ? 4.00574 -15.02178 -42.90550 1.000 21.20314 83 ALA B CA 1
ATOM 2429 C C . ALA B 1 72 ? 4.86635 -14.18869 -41.96300 1.000 22.63384 83 ALA B C 1
ATOM 2430 O O . ALA B 1 72 ? 5.67974 -13.37149 -42.40840 1.000 22.65348 83 ALA B O 1
ATOM 2437 N N . LYS B 1 73 ? 4.73529 -14.43064 -40.66136 1.000 23.92090 84 LYS B N 1
ATOM 2438 C CA . LYS B 1 73 ? 5.28072 -13.54310 -39.64533 1.000 25.15471 84 LYS B CA 1
ATOM 2439 C C . LYS B 1 73 ? 6.64068 -14.04665 -39.18589 1.000 26.37119 84 LYS B C 1
ATOM 2440 O O . LYS B 1 73 ? 6.80341 -15.23934 -38.89156 1.000 24.45340 84 LYS B O 1
ATOM 2444 N N . SER B 1 74 ? 7.59672 -13.11562 -39.09855 1.000 28.99660 85 SER B N 1
ATOM 2445 C CA . SER B 1 74 ? 8.97670 -13.28142 -38.65680 1.000 30.82329 85 SER B CA 1
ATOM 2446 C C . SER B 1 74 ? 9.33157 -14.71042 -38.25998 1.000 28.42061 85 SER B C 1
ATOM 2447 O O . SER B 1 74 ? 9.99905 -15.39494 -39.04583 1.000 30.04977 85 SER B O 1
ATOM 2451 N N . PRO B 1 75 ? 8.94244 -15.21102 -37.06707 1.000 26.28052 86 PRO B N 1
ATOM 2452 C CA . PRO B 1 75 ? 9.21409 -16.62810 -36.76429 1.000 26.38122 86 PRO B CA 1
ATOM 2453 C C . PRO B 1 75 ? 8.21513 -17.55584 -37.44529 1.000 25.72034 86 PRO B C 1
ATOM 2454 O O . PRO B 1 75 ? 7.18139 -17.91285 -36.86903 1.000 27.18329 86 PRO B O 1
ATOM 2465 N N . VAL B 1 76 ? 8.51575 -17.93700 -38.68326 1.000 22.16085 87 VAL B N 1
ATOM 2466 C CA . VAL B 1 76 ? 7.61925 -18.75544 -39.49331 1.000 20.88231 87 VAL B CA 1
ATOM 2467 C C . VAL B 1 76 ? 7.72002 -20.21596 -39.06497 1.000 21.54325 87 VAL B C 1
ATOM 2468 O O . VAL B 1 76 ? 8.79346 -20.82132 -39.14791 1.000 22.09858 87 VAL B O 1
ATOM 2481 N N . ASN B 1 77 ? 6.59998 -20.78596 -38.60794 1.000 23.20533 88 ASN B N 1
ATOM 2482 C CA . ASN B 1 77 ? 6.51417 -22.20222 -38.25788 1.000 22.57857 88 ASN B CA 1
ATOM 2483 C C . ASN B 1 77 ? 5.94999 -22.97737 -39.44592 1.000 19.82379 88 ASN B C 1
ATOM 2484 O O . ASN B 1 77 ? 4.82919 -22.70734 -39.88585 1.000 23.17498 88 ASN B O 1
ATOM 2495 N N . LEU B 1 78 ? 6.71914 -23.93455 -39.95817 1.000 19.57157 89 LEU B N 1
ATOM 2496 C CA . LEU B 1 78 ? 6.30986 -24.76119 -41.08535 1.000 17.57678 89 LEU B CA 1
ATOM 2497 C C . LEU B 1 78 ? 6.06779 -26.17642 -40.58627 1.000 19.97089 89 LEU B C 1
ATOM 2498 O O . LEU B 1 78 ? 6.91235 -26.74268 -39.88453 1.000 18.30120 89 LEU B O 1
ATOM 2514 N N . ALA B 1 79 ? 4.90851 -26.73065 -40.92507 1.000 22.26087 90 ALA B N 1
ATOM 2515 C CA . ALA B 1 79 ? 4.65056 -28.16040 -40.79982 1.000 20.15697 90 ALA B CA 1
ATOM 2516 C C . ALA B 1 79 ? 4.79870 -28.73386 -42.20306 1.000 20.01042 90 ALA B C 1
ATOM 2517 O O . ALA B 1 79 ? 4.05955 -28.35140 -43.11451 1.000 21.82789 90 ALA B O 1
ATOM 2524 N N . VAL B 1 80 ? 5.79359 -29.59474 -42.40092 1.000 20.20722 91 VAL B N 1
ATOM 2525 C CA . VAL B 1 80 ? 6.04961 -30.17050 -43.71428 1.000 22.70445 91 VAL B CA 1
ATOM 2526 C C . VAL B 1 80 ? 6.07439 -31.68860 -43.59735 1.000 21.91162 91 VAL B C 1
ATOM 2527 O O . VAL B 1 80 ? 6.12896 -32.25566 -42.50480 1.000 20.39436 91 VAL B O 1
ATOM 2540 N N . VAL B 1 81 ? 6.00504 -32.34330 -44.75347 1.000 21.10774 92 VAL B N 1
ATOM 2541 C CA . VAL B 1 81 ? 6.09112 -33.79640 -44.83883 1.000 20.19380 92 VAL B CA 1
ATOM 2542 C C . VAL B 1 81 ? 6.73508 -34.15831 -46.16473 1.000 21.92322 92 VAL B C 1
ATOM 2543 O O . VAL B 1 81 ? 6.26494 -33.74301 -47.22861 1.000 24.47145 92 VAL B O 1
ATOM 2556 N N . HIS B 1 82 ? 7.80287 -34.93824 -46.10840 1.000 23.19177 93 HIS B N 1
ATOM 2557 C CA . HIS B 1 82 ? 8.53584 -35.24889 -47.32456 1.000 24.22190 93 HIS B CA 1
ATOM 2558 C C . HIS B 1 82 ? 7.65314 -36.10734 -48.22752 1.000 23.55882 93 HIS B C 1
ATOM 2559 O O . HIS B 1 82 ? 7.16635 -37.16490 -47.81538 1.000 21.79504 93 HIS B O 1
ATOM 2573 N N . ASP B 1 83 ? 7.40659 -35.62240 -49.44212 1.000 23.70262 94 ASP B N 1
ATOM 2574 C CA . ASP B 1 83 ? 6.61089 -36.34709 -50.42962 1.000 25.21111 94 ASP B CA 1
ATOM 2575 C C . ASP B 1 83 ? 7.31862 -36.24940 -51.77320 1.000 23.93106 94 ASP B C 1
ATOM 2576 O O . ASP B 1 83 ? 7.04393 -35.34887 -52.57740 1.000 23.20663 94 ASP B O 1
ATOM 2585 N N . PRO B 1 84 ? 8.26137 -37.15619 -52.04156 1.000 24.64577 95 PRO B N 1
ATOM 2586 C CA . PRO B 1 84 ? 8.96391 -37.10636 -53.33658 1.000 26.44178 95 PRO B CA 1
ATOM 2587 C C . PRO B 1 84 ? 8.09663 -37.49325 -54.52645 1.000 27.82699 95 PRO B C 1
ATOM 2588 O O . PRO B 1 84 ? 8.18497 -36.84774 -55.57953 1.000 26.10946 95 PRO B O 1
ATOM 2599 N N . GLU B 1 85 ? 7.24710 -38.51854 -54.39478 1.000 26.25516 96 GLU B N 1
ATOM 2600 C CA . GLU B 1 85 ? 6.40215 -38.90221 -55.51971 1.000 26.32145 96 GLU B CA 1
ATOM 2601 C C . GLU B 1 85 ? 5.45582 -37.77501 -55.90631 1.000 27.09527 96 GLU B C 1
ATOM 2602 O O . GLU B 1 85 ? 5.25498 -37.49932 -57.09514 1.000 32.37169 96 GLU B O 1
ATOM 2614 N N . GLY B 1 86 ? 4.84846 -37.12334 -54.91879 1.000 23.68361 97 GLY B N 1
ATOM 2615 C CA . GLY B 1 86 ? 3.95572 -36.02145 -55.22595 1.000 25.21918 97 GLY B CA 1
ATOM 2616 C C . GLY B 1 86 ? 4.69589 -34.84629 -55.82985 1.000 26.72302 97 GLY B C 1
ATOM 2617 O O . GLY B 1 86 ? 4.17137 -34.15229 -56.70645 1.000 27.91063 97 GLY B O 1
ATOM 2621 N N . PHE B 1 87 ? 5.91610 -34.59303 -55.35323 1.000 26.47278 98 PHE B N 1
ATOM 2622 C CA . PHE B 1 87 ? 6.75109 -33.55814 -55.95438 1.000 25.96270 98 PHE B CA 1
ATOM 2623 C C . PHE B 1 87 ? 7.09223 -33.89467 -57.39849 1.000 24.08606 98 PHE B C 1
ATOM 2624 O O . PHE B 1 87 ? 7.03567 -33.02488 -58.27513 1.000 24.35717 98 PHE B O 1
ATOM 2641 N N . GLY B 1 88 ? 7.43929 -35.15519 -57.66716 1.000 24.51957 99 GLY B N 1
ATOM 2642 C CA . GLY B 1 88 ? 7.79805 -35.54605 -59.01955 1.000 27.04830 99 GLY B CA 1
ATOM 2643 C C . GLY B 1 88 ? 6.63157 -35.58359 -59.98708 1.000 27.76031 99 GLY B C 1
ATOM 2644 O O . GLY B 1 88 ? 6.81665 -35.36585 -61.18835 1.000 29.83123 99 GLY B O 1
ATOM 2648 N N . ARG B 1 89 ? 5.42036 -35.84879 -59.49029 1.000 27.74340 100 ARG B N 1
ATOM 2649 C CA . ARG B 1 89 ? 4.25034 -35.81863 -60.36462 1.000 29.36379 100 ARG B CA 1
ATOM 2650 C C . ARG B 1 89 ? 3.87064 -34.38813 -60.72357 1.000 27.66505 100 ARG B C 1
ATOM 2651 O O . ARG B 1 89 ? 3.60989 -34.08326 -61.89320 1.000 30.02076 100 ARG B O 1
ATOM 2655 N N . LEU B 1 90 ? 3.88393 -33.48741 -59.73804 1.000 26.80414 101 LEU B N 1
ATOM 2656 C CA . LEU B 1 90 ? 3.52197 -32.09704 -59.98586 1.000 27.33753 101 LEU B CA 1
ATOM 2657 C C . LEU B 1 90 ? 4.40568 -31.45552 -61.04222 1.000 29.24686 101 LEU B C 1
ATOM 2658 O O . LEU B 1 90 ? 3.99589 -30.46895 -61.66276 1.000 32.68592 101 LEU B O 1
ATOM 2674 N N . LYS B 1 91 ? 5.60227 -31.98484 -61.26143 1.000 34.57350 102 LYS B N 1
ATOM 2675 C CA . LYS B 1 91 ? 6.46377 -31.48733 -62.32876 1.000 36.17247 102 LYS B CA 1
ATOM 2676 C C . LYS B 1 91 ? 5.81464 -31.76159 -63.68264 1.000 38.21563 102 LYS B C 1
ATOM 2677 O O . LYS B 1 91 ? 5.58795 -32.92278 -64.05123 1.000 34.84846 102 LYS B O 1
ATOM 2696 N N . SER B 1 92 ? 5.49736 -30.68614 -64.40669 1.000 39.00229 103 SER B N 1
ATOM 2697 C CA . SER B 1 92 ? 4.81607 -30.77221 -65.69592 1.000 38.58079 103 SER B CA 1
ATOM 2698 C C . SER B 1 92 ? 3.51563 -31.56725 -65.57524 1.000 36.83481 103 SER B C 1
ATOM 2699 O O . SER B 1 92 ? 2.43390 -30.99278 -65.42480 1.000 30.37511 103 SER B O 1
ATOM 2707 N N . SER C 1 1 ? 21.39167 1.07712 -69.42434 1.000 19.93861 12 SER C N 1
ATOM 2708 C CA . SER C 1 1 ? 21.29305 -0.37659 -69.47722 1.000 22.25244 12 SER C CA 1
ATOM 2709 C C . SER C 1 1 ? 22.38004 -0.99763 -70.35639 1.000 26.62596 12 SER C C 1
ATOM 2710 O O . SER C 1 1 ? 22.63946 -0.50828 -71.45608 1.000 35.36431 12 SER C O 1
ATOM 2717 N N . ARG C 1 2 ? 22.98929 -2.09490 -69.89575 1.000 24.23123 13 ARG C N 1
ATOM 2718 C CA . ARG C 1 2 ? 24.11339 -2.71139 -70.58998 1.000 22.33661 13 ARG C CA 1
ATOM 2719 C C . ARG C 1 2 ? 23.87785 -4.20497 -70.77518 1.000 21.41916 13 ARG C C 1
ATOM 2720 O O . ARG C 1 2 ? 23.24474 -4.85780 -69.94080 1.000 22.01381 13 ARG C O 1
ATOM 2741 N N . ARG C 1 3 ? 24.40826 -4.74497 -71.87255 1.000 22.59248 14 ARG C N 1
ATOM 2742 C CA . ARG C 1 3 ? 24.28632 -6.16148 -72.19363 1.000 21.36323 14 ARG C CA 1
ATOM 2743 C C . ARG C 1 3 ? 25.63292 -6.83897 -71.98904 1.000 21.90117 14 ARG C C 1
ATOM 2744 O O . ARG C 1 3 ? 26.65840 -6.35332 -72.47530 1.000 22.78181 14 ARG C O 1
ATOM 2765 N N . ILE C 1 4 ? 25.61991 -7.96080 -71.27755 1.000 20.04687 15 ILE C N 1
ATOM 2766 C CA . ILE C 1 4 ? 26.82262 -8.70360 -70.93597 1.000 17.67736 15 ILE C CA 1
ATOM 2767 C C . ILE C 1 4 ? 26.52050 -10.18115 -71.13635 1.000 22.86543 15 ILE C C 1
ATOM 2768 O O . ILE C 1 4 ? 25.59954 -10.71995 -70.50564 1.000 20.56152 15 ILE C O 1
ATOM 2784 N N . THR C 1 5 ? 27.28711 -10.83771 -72.00361 1.000 19.28768 16 THR C N 1
ATOM 2785 C CA . THR C 1 5 ? 27.10473 -12.25428 -72.28420 1.000 18.49534 16 THR C CA 1
ATOM 2786 C C . THR C 1 5 ? 28.23139 -13.03202 -71.62267 1.000 18.08563 16 THR C C 1
ATOM 2787 O O . THR C 1 5 ? 29.40384 -12.79323 -71.91747 1.000 20.73047 16 THR C O 1
ATOM 2798 N N . LEU C 1 6 ? 27.87468 -13.95188 -70.72984 1.000 18.19198 17 LEU C N 1
ATOM 2799 C CA . LEU C 1 6 ? 28.82954 -14.81105 -70.04258 1.000 19.37478 17 LEU C CA 1
ATOM 2800 C C . LEU C 1 6 ? 28.47838 -16.26691 -70.32429 1.000 18.20427 17 LEU C C 1
ATOM 2801 O O . LEU C 1 6 ? 27.30184 -16.61847 -70.43803 1.000 19.27997 17 LEU C O 1
ATOM 2817 N N . ASN C 1 7 ? 29.49761 -17.10587 -70.45674 1.000 19.43964 18 ASN C N 1
ATOM 2818 C CA . ASN C 1 7 ? 29.31041 -18.53161 -70.67752 1.000 21.17127 18 ASN C CA 1
ATOM 2819 C C . ASN C 1 7 ? 29.59066 -19.25988 -69.37593 1.000 21.12537 18 ASN C C 1
ATOM 2820 O O . ASN C 1 7 ? 30.64819 -19.07176 -68.76700 1.000 23.09589 18 ASN C O 1
ATOM 2831 N N . ARG C 1 8 ? 28.65415 -20.09674 -68.96186 1.000 24.79825 19 ARG C N 1
ATOM 2832 C CA . ARG C 1 8 ? 28.82144 -20.81278 -67.71007 1.000 24.73868 19 ARG C CA 1
ATOM 2833 C C . ARG C 1 8 ? 29.96609 -21.80559 -67.83906 1.000 22.96264 19 ARG C C 1
ATOM 2834 O O . ARG C 1 8 ? 30.11927 -22.47101 -68.86477 1.000 22.98041 19 ARG C O 1
ATOM 2855 N N . ARG C 1 9 ? 30.79791 -21.86261 -66.81467 1.000 26.48552 20 ARG C N 1
ATOM 2856 C CA . ARG C 1 9 ? 31.80860 -22.89113 -66.63859 1.000 26.75115 20 ARG C CA 1
ATOM 2857 C C . ARG C 1 9 ? 31.41479 -23.79899 -65.48735 1.000 30.65997 20 ARG C C 1
ATOM 2858 O O . ARG C 1 9 ? 30.49859 -23.49092 -64.72004 1.000 32.37119 20 ARG C O 1
ATOM 2879 N N . PRO C 1 10 ? 32.07392 -24.94913 -65.35127 1.000 34.05991 21 PRO C N 1
ATOM 2880 C CA . PRO C 1 10 ? 31.75261 -25.83034 -64.21336 1.000 35.82802 21 PRO C CA 1
ATOM 2881 C C . PRO C 1 10 ? 31.82927 -25.12882 -62.86585 1.000 33.68097 21 PRO C C 1
ATOM 2882 O O . PRO C 1 10 ? 31.08520 -25.49726 -61.94528 1.000 34.87699 21 PRO C O 1
ATOM 2893 N N . SER C 1 11 ? 32.67843 -24.10575 -62.73177 1.000 31.81224 22 SER C N 1
ATOM 2894 C CA . SER C 1 11 ? 32.77096 -23.31021 -61.51403 1.000 30.83687 22 SER C CA 1
ATOM 2895 C C . SER C 1 11 ? 31.70525 -22.22249 -61.43269 1.000 31.33164 22 SER C C 1
ATOM 2896 O O . SER C 1 11 ? 31.82128 -21.32966 -60.58287 1.000 31.85530 22 SER C O 1
ATOM 2904 N N . GLY C 1 12 ? 30.68649 -22.27799 -62.29014 1.000 29.26069 23 GLY C N 1
ATOM 2905 C CA . GLY C 1 12 ? 29.62731 -21.28554 -62.29701 1.000 27.99023 23 GLY C CA 1
ATOM 2906 C C . GLY C 1 12 ? 29.88184 -20.17117 -63.29586 1.000 24.54849 23 GLY C C 1
ATOM 2907 O O . GLY C 1 12 ? 30.64719 -20.30960 -64.25255 1.000 23.83745 23 GLY C O 1
ATOM 2911 N N . LEU C 1 13 ? 29.21624 -19.03781 -63.05667 1.000 23.55979 24 LEU C N 1
ATOM 2912 C CA . LEU C 1 13 ? 29.36167 -17.84487 -63.88237 1.000 22.29654 24 LEU C CA 1
ATOM 2913 C C . LEU C 1 13 ? 30.39529 -16.85831 -63.35118 1.000 20.19514 24 LEU C C 1
ATOM 2914 O O . LEU C 1 13 ? 30.74616 -15.90679 -64.06177 1.000 17.64795 24 LEU C O 1
ATOM 2930 N N . GLY C 1 14 ? 30.87535 -17.04737 -62.12732 1.000 18.60713 25 GLY C N 1
ATOM 2931 C CA . GLY C 1 14 ? 31.88769 -16.17255 -61.58237 1.000 22.82759 25 GLY C CA 1
ATOM 2932 C C . GLY C 1 14 ? 31.37209 -14.97410 -60.81908 1.000 22.74606 25 GLY C C 1
ATOM 2933 O O . GLY C 1 14 ? 32.06705 -13.95052 -60.74955 1.000 21.99552 25 GLY C O 1
ATOM 2937 N N . PHE C 1 15 ? 30.17202 -15.05306 -60.25045 1.000 21.39441 26 PHE C N 1
ATOM 2938 C CA . PHE C 1 15 ? 29.68867 -13.94933 -59.43503 1.000 23.65646 26 PHE C CA 1
ATOM 2939 C C . PHE C 1 15 ? 28.57298 -14.43600 -58.52351 1.000 23.63473 26 PHE C C 1
ATOM 2940 O O . PHE C 1 15 ? 27.88209 -15.41183 -58.82815 1.000 21.85112 26 PHE C O 1
ATOM 2957 N N . ASN C 1 16 ? 28.42882 -13.74674 -57.39052 1.000 22.90651 27 ASN C N 1
ATOM 2958 C CA . ASN C 1 16 ? 27.34982 -13.95905 -56.43897 1.000 22.15776 27 ASN C CA 1
ATOM 2959 C C . ASN C 1 16 ? 26.44803 -12.73189 -56.41926 1.000 24.23916 27 ASN C C 1
ATOM 2960 O O . ASN C 1 16 ? 26.89578 -11.61378 -56.69634 1.000 23.42815 27 ASN C O 1
ATOM 2971 N N . ILE C 1 17 ? 25.17100 -12.94383 -56.09251 1.000 24.60043 28 ILE C N 1
ATOM 2972 C CA . ILE C 1 17 ? 24.19616 -11.86337 -56.05619 1.000 22.71997 28 ILE C CA 1
ATOM 2973 C C . ILE C 1 17 ? 23.62694 -11.72147 -54.65323 1.000 21.46439 28 ILE C C 1
ATOM 2974 O O . ILE C 1 17 ? 23.76094 -12.60215 -53.80158 1.000 20.30468 28 ILE C O 1
ATOM 2990 N N . VAL C 1 18 ? 22.95480 -10.59240 -54.44265 1.000 23.29257 29 VAL C N 1
ATOM 2991 C CA . VAL C 1 18 ? 22.15157 -10.34968 -53.25359 1.000 22.35334 29 VAL C CA 1
ATOM 2992 C C . VAL C 1 18 ? 20.90367 -9.59454 -53.67116 1.000 20.94491 29 VAL C C 1
ATOM 2993 O O . VAL C 1 18 ? 20.95780 -8.69533 -54.51847 1.000 22.25171 29 VAL C O 1
ATOM 3006 N N . GLY C 1 19 ? 19.78312 -9.94997 -53.05645 1.000 20.46318 30 GLY C N 1
ATOM 3007 C CA . GLY C 1 19 ? 18.52277 -9.29525 -53.30906 1.000 19.59478 30 GLY C CA 1
ATOM 3008 C C . GLY C 1 19 ? 17.73579 -9.23427 -52.01781 1.000 20.52650 30 GLY C C 1
ATOM 3009 O O . GLY C 1 19 ? 18.20386 -9.67795 -50.96629 1.000 19.66759 30 GLY C O 1
ATOM 3013 N N . GLY C 1 20 ? 16.53273 -8.68824 -52.12121 1.000 21.80514 31 GLY C N 1
ATOM 3014 C CA . GLY C 1 20 ? 15.66084 -8.59681 -50.97369 1.000 23.70219 31 GLY C CA 1
ATOM 3015 C C . GLY C 1 20 ? 14.35227 -9.31416 -51.18649 1.000 21.58412 31 GLY C C 1
ATOM 3016 O O . GLY C 1 20 ? 14.32358 -10.47227 -51.61109 1.000 21.42567 31 GLY C O 1
ATOM 3020 N N . ASP C 1 21 ? 13.26209 -8.63710 -50.84982 1.000 23.70421 32 ASP C N 1
ATOM 3021 C CA . ASP C 1 21 ? 11.93460 -9.11100 -51.18825 1.000 22.72092 32 ASP C CA 1
ATOM 3022 C C . ASP C 1 21 ? 11.64159 -8.75059 -52.63984 1.000 22.78750 32 ASP C C 1
ATOM 3023 O O . ASP C 1 21 ? 12.48671 -8.20382 -53.35604 1.000 24.16189 32 ASP C O 1
ATOM 3032 N N . ASN C 1 22 ? 10.42659 -9.04254 -53.08481 1.000 22.51347 33 ASN C N 1
ATOM 3033 C CA . ASN C 1 22 ? 10.08795 -8.78335 -54.47568 1.000 23.22100 33 ASN C CA 1
ATOM 3034 C C . ASN C 1 22 ? 10.13485 -7.29208 -54.76969 1.000 25.14238 33 ASN C C 1
ATOM 3035 O O . ASN C 1 22 ? 9.68009 -6.46800 -53.97283 1.000 27.36682 33 ASN C O 1
ATOM 3046 N N . ALA C 1 23 ? 10.71576 -6.95122 -55.91740 1.000 25.19032 34 ALA C N 1
ATOM 3047 C CA . ALA C 1 23 ? 10.85232 -5.60250 -56.44711 1.000 25.24330 34 ALA C CA 1
ATOM 3048 C C . ALA C 1 23 ? 11.96309 -4.82589 -55.75358 1.000 24.73568 34 ALA C C 1
ATOM 3049 O O . ALA C 1 23 ? 12.14464 -3.63890 -56.05934 1.000 23.59015 34 ALA C O 1
ATOM 3056 N N . GLN C 1 24 ? 12.71324 -5.43853 -54.83978 1.000 24.23132 35 GLN C N 1
ATOM 3057 C CA . GLN C 1 24 ? 13.79799 -4.72092 -54.18539 1.000 24.69480 35 GLN C CA 1
ATOM 3058 C C . GLN C 1 24 ? 15.04153 -4.63442 -55.05193 1.000 22.48526 35 GLN C C 1
ATOM 3059 O O . GLN C 1 24 ? 15.88642 -3.76699 -54.81600 1.000 24.85115 35 GLN C O 1
ATOM 3073 N N . GLY C 1 25 ? 15.17144 -5.49886 -56.03468 1.000 25.08648 36 GLY C N 1
ATOM 3074 C CA . GLY C 1 25 ? 16.31119 -5.45232 -56.92248 1.000 23.02604 36 GLY C CA 1
ATOM 3075 C C . GLY C 1 25 ? 17.26292 -6.60607 -56.67037 1.000 22.52861 36 GLY C C 1
ATOM 3076 O O . GLY C 1 25 ? 17.44064 -7.07047 -55.53332 1.000 23.89867 36 GLY C O 1
ATOM 3080 N N . ILE C 1 26 ? 17.87575 -7.08532 -57.74986 1.000 17.94894 37 ILE C N 1
ATOM 3081 C CA . ILE C 1 26 ? 18.87141 -8.14582 -57.69833 1.000 17.02649 37 ILE C CA 1
ATOM 3082 C C . ILE C 1 26 ? 20.20026 -7.53916 -58.11578 1.000 18.40450 37 ILE C C 1
ATOM 3083 O O . ILE C 1 26 ? 20.33569 -7.03461 -59.23769 1.000 18.55619 37 ILE C O 1
ATOM 3099 N N . TYR C 1 27 ? 21.18364 -7.59846 -57.22621 1.000 20.65894 38 TYR C N 1
ATOM 3100 C CA . TYR C 1 27 ? 22.47061 -6.95521 -57.44856 1.000 22.95738 38 TYR C CA 1
ATOM 3101 C C . TYR C 1 27 ? 23.58769 -7.98371 -57.41951 1.000 20.76275 38 TYR C C 1
ATOM 3102 O O . TYR C 1 27 ? 23.56164 -8.91455 -56.60775 1.000 19.69965 38 TYR C O 1
ATOM 3120 N N . VAL C 1 28 ? 24.55459 -7.81714 -58.32445 1.000 18.96179 39 VAL C N 1
ATOM 3121 C CA . VAL C 1 28 ? 25.78749 -8.60001 -58.28086 1.000 21.63336 39 VAL C CA 1
ATOM 3122 C C . VAL C 1 28 ? 26.55842 -8.18167 -57.03548 1.000 18.02628 39 VAL C C 1
ATOM 3123 O O . VAL C 1 28 ? 26.92730 -7.01550 -56.88693 1.000 18.17306 39 VAL C O 1
ATOM 3136 N N . SER C 1 29 ? 26.79694 -9.12608 -56.12584 1.000 19.82158 40 SER C N 1
ATOM 3137 C CA . SER C 1 29 ? 27.42899 -8.79786 -54.84952 1.000 21.75032 40 SER C CA 1
ATOM 3138 C C . SER C 1 29 ? 28.92884 -9.07391 -54.80532 1.000 20.70077 40 SER C C 1
ATOM 3139 O O . SER C 1 29 ? 29.60996 -8.55064 -53.91728 1.000 19.59167 40 SER C O 1
ATOM 3147 N N . PHE C 1 30 ? 29.45718 -9.87234 -55.72734 1.000 21.47274 41 PHE C N 1
ATOM 3148 C CA . PHE C 1 30 ? 30.83765 -10.33045 -55.65646 1.000 21.68848 41 PHE C CA 1
ATOM 3149 C C . PHE C 1 30 ? 31.21946 -10.93718 -56.99653 1.000 19.84074 41 PHE C C 1
ATOM 3150 O O . PHE C 1 30 ? 30.39122 -11.56752 -57.65554 1.000 20.84653 41 PHE C O 1
ATOM 3167 N N . ILE C 1 31 ? 32.47592 -10.75026 -57.39009 1.000 18.51677 42 ILE C N 1
ATOM 3168 C CA . ILE C 1 31 ? 32.97620 -11.26222 -58.66254 1.000 21.01854 42 ILE C CA 1
ATOM 3169 C C . ILE C 1 31 ? 34.26791 -12.01602 -58.38232 1.000 21.77085 42 ILE C C 1
ATOM 3170 O O . ILE C 1 31 ? 35.31067 -11.40079 -58.12022 1.000 20.83040 42 ILE C O 1
ATOM 3186 N N . SER C 1 32 ? 34.19889 -13.34481 -58.44625 1.000 21.34896 43 SER C N 1
ATOM 3187 C CA . SER C 1 32 ? 35.36049 -14.18495 -58.20552 1.000 18.92400 43 SER C CA 1
ATOM 3188 C C . SER C 1 32 ? 36.45747 -13.90699 -59.22062 1.000 20.92314 43 SER C C 1
ATOM 3189 O O . SER C 1 32 ? 36.19550 -13.82987 -60.42646 1.000 20.12574 43 SER C O 1
ATOM 3197 N N . TYR C 1 33 ? 37.69052 -13.77460 -58.73442 1.000 21.01219 44 TYR C N 1
ATOM 3198 C CA . TYR C 1 33 ? 38.82316 -13.68130 -59.64042 1.000 19.02773 44 TYR C CA 1
ATOM 3199 C C . TYR C 1 33 ? 38.93422 -14.97151 -60.43918 1.000 17.99858 44 TYR C C 1
ATOM 3200 O O . TYR C 1 33 ? 38.78275 -16.06914 -59.89468 1.000 14.65158 44 TYR C O 1
ATOM 3218 N N . GLY C 1 34 ? 39.22855 -14.83201 -61.73210 1.000 18.46886 45 GLY C N 1
ATOM 3219 C CA . GLY C 1 34 ? 39.42405 -15.96264 -62.61392 1.000 20.61896 45 GLY C CA 1
ATOM 3220 C C . GLY C 1 34 ? 38.16768 -16.62962 -63.12859 1.000 22.09997 45 GLY C C 1
ATOM 3221 O O . GLY C 1 34 ? 38.27279 -17.61963 -63.86390 1.000 24.96565 45 GLY C O 1
ATOM 3225 N N . GLY C 1 35 ? 36.98931 -16.13045 -62.77539 1.000 22.29734 46 GLY C N 1
ATOM 3226 C CA . GLY C 1 35 ? 35.75406 -16.67873 -63.27861 1.000 22.10757 46 GLY C CA 1
ATOM 3227 C C . GLY C 1 35 ? 35.29996 -15.98072 -64.54634 1.000 21.13382 46 GLY C C 1
ATOM 3228 O O . GLY C 1 35 ? 35.90483 -15.00203 -64.99737 1.000 18.77659 46 GLY C O 1
ATOM 3232 N N . PRO C 1 36 ? 34.21981 -16.48468 -65.15404 1.000 20.68188 47 PRO C N 1
ATOM 3233 C CA . PRO C 1 36 ? 33.72137 -15.85519 -66.39132 1.000 18.49356 47 PRO C CA 1
ATOM 3234 C C . PRO C 1 36 ? 33.35344 -14.38731 -66.23984 1.000 18.94618 47 PRO C C 1
ATOM 3235 O O . PRO C 1 36 ? 33.63308 -13.58766 -67.14056 1.000 21.43517 47 PRO C O 1
ATOM 3246 N N . ALA C 1 37 ? 32.71818 -14.00517 -65.13487 1.000 20.45981 48 ALA C N 1
ATOM 3247 C CA . ALA C 1 37 ? 32.33124 -12.60913 -64.95927 1.000 19.02339 48 ALA C CA 1
ATOM 3248 C C . ALA C 1 37 ? 33.55256 -11.70317 -64.88216 1.000 19.23615 48 ALA C C 1
ATOM 3249 O O . ALA C 1 37 ? 33.55875 -10.60620 -65.45494 1.000 18.48510 48 ALA C O 1
ATOM 3256 N N . GLU C 1 38 ? 34.58918 -12.13593 -64.15584 1.000 24.50677 49 GLU C N 1
ATOM 3257 C CA . GLU C 1 38 ? 35.80345 -11.33282 -64.01803 1.000 21.19157 49 GLU C CA 1
ATOM 3258 C C . GLU C 1 38 ? 36.59996 -11.31375 -65.31884 1.000 20.10129 49 GLU C C 1
ATOM 3259 O O . GLU C 1 38 ? 37.04348 -10.25132 -65.76854 1.000 19.97308 49 GLU C O 1
ATOM 3271 N N . GLU C 1 39 ? 36.79485 -12.48488 -65.93923 1.000 21.53581 50 GLU C N 1
ATOM 3272 C CA . GLU C 1 39 ? 37.51965 -12.54741 -67.20633 1.000 23.41874 50 GLU C CA 1
ATOM 3273 C C . GLU C 1 39 ? 36.79317 -11.80754 -68.31997 1.000 23.85235 50 GLU C C 1
ATOM 3274 O O . GLU C 1 39 ? 37.43165 -11.39295 -69.29539 1.000 25.40358 50 GLU C O 1
ATOM 3286 N N . ASP C 1 40 ? 35.47484 -11.63278 -68.19912 1.000 21.99324 51 ASP C N 1
ATOM 3287 C CA . ASP C 1 40 ? 34.74553 -10.86007 -69.19902 1.000 21.81119 51 ASP C CA 1
ATOM 3288 C C . ASP C 1 40 ? 35.02318 -9.37238 -69.03152 1.000 19.16483 51 ASP C C 1
ATOM 3289 O O . ASP C 1 40 ? 35.13678 -8.64004 -70.02000 1.000 19.71325 51 ASP C O 1
ATOM 3298 N N . GLY C 1 41 ? 35.15576 -8.91611 -67.78893 1.000 17.97879 52 GLY C N 1
ATOM 3299 C CA . GLY C 1 41 ? 35.57505 -7.56710 -67.50481 1.000 18.45896 52 GLY C CA 1
ATOM 3300 C C . GLY C 1 41 ? 34.46689 -6.55025 -67.36979 1.000 18.64105 52 GLY C C 1
ATOM 3301 O O . GLY C 1 41 ? 34.73424 -5.42758 -66.92386 1.000 21.16650 52 GLY C O 1
ATOM 3305 N N . ARG C 1 42 ? 33.23094 -6.90016 -67.71102 1.000 22.05904 53 ARG C N 1
ATOM 3306 C CA . ARG C 1 42 ? 32.14870 -5.92239 -67.74216 1.000 21.56472 53 ARG C CA 1
ATOM 3307 C C . ARG C 1 42 ? 31.30384 -5.89967 -66.47331 1.000 22.66890 53 ARG C C 1
ATOM 3308 O O . ARG C 1 42 ? 30.96227 -4.81543 -65.98606 1.000 23.14494 53 ARG C O 1
ATOM 3329 N N . LEU C 1 43 ? 30.97862 -7.05762 -65.90655 1.000 22.67238 54 LEU C N 1
ATOM 3330 C CA . LEU C 1 43 ? 30.10878 -7.08892 -64.73767 1.000 21.71397 54 LEU C CA 1
ATOM 3331 C C . LEU C 1 43 ? 30.80905 -6.45089 -63.54749 1.000 21.94931 54 LEU C C 1
ATOM 3332 O O . LEU C 1 43 ? 32.01801 -6.60345 -63.36059 1.000 23.64774 54 LEU C O 1
ATOM 3348 N N . GLN C 1 44 ? 30.04608 -5.72498 -62.74927 1.000 21.89145 55 GLN C N 1
ATOM 3349 C CA . GLN C 1 44 ? 30.56730 -4.99521 -61.60442 1.000 22.36725 55 GLN C CA 1
ATOM 3350 C C . GLN C 1 44 ? 29.63343 -5.23196 -60.42589 1.000 25.24374 55 GLN C C 1
ATOM 3351 O O . GLN C 1 44 ? 28.47242 -5.60663 -60.61150 1.000 25.12660 55 GLN C O 1
ATOM 3365 N N . PRO C 1 45 ? 30.11387 -5.01746 -59.20005 1.000 23.45242 56 PRO C N 1
ATOM 3366 C CA . PRO C 1 45 ? 29.26979 -5.31879 -58.03541 1.000 20.74694 56 PRO C CA 1
ATOM 3367 C C . PRO C 1 45 ? 28.09326 -4.36928 -57.83681 1.000 23.39874 56 PRO C C 1
ATOM 3368 O O . PRO C 1 45 ? 27.14816 -4.72874 -57.12674 1.000 24.47589 56 PRO C O 1
ATOM 3379 N N . GLY C 1 46 ? 28.10009 -3.17867 -58.41269 1.000 26.40914 57 GLY C N 1
ATOM 3380 C CA . GLY C 1 46 ? 26.91645 -2.35097 -58.26322 1.000 24.65603 57 GLY C CA 1
ATOM 3381 C C . GLY C 1 46 ? 25.78755 -2.67720 -59.21407 1.000 23.87804 57 GLY C C 1
ATOM 3382 O O . GLY C 1 46 ? 24.69059 -2.12854 -59.08021 1.000 23.37961 57 GLY C O 1
ATOM 3386 N N . ASP C 1 47 ? 26.02086 -3.59658 -60.14867 1.000 23.83010 58 ASP C N 1
ATOM 3387 C CA . ASP C 1 47 ? 25.11582 -3.81656 -61.26701 1.000 20.99876 58 ASP C CA 1
ATOM 3388 C C . ASP C 1 47 ? 23.82869 -4.47654 -60.80033 1.000 22.77700 58 ASP C C 1
ATOM 3389 O O . ASP C 1 47 ? 23.85936 -5.54371 -60.17818 1.000 25.88447 58 ASP C O 1
ATOM 3398 N N . LYS C 1 48 ? 22.69887 -3.83885 -61.09664 1.000 23.07126 59 LYS C N 1
ATOM 3399 C CA . LYS C 1 48 ? 21.38951 -4.43996 -60.88817 1.000 20.83889 59 LYS C CA 1
ATOM 3400 C C . LYS C 1 48 ? 21.03946 -5.27624 -62.11108 1.000 21.16671 59 LYS C C 1
ATOM 3401 O O . LYS C 1 48 ? 21.05613 -4.76822 -63.23697 1.000 22.06162 59 LYS C O 1
ATOM 3420 N N . ILE C 1 49 ? 20.73345 -6.55223 -61.89463 1.000 20.68749 60 ILE C N 1
ATOM 3421 C CA . ILE C 1 49 ? 20.37048 -7.44409 -62.98982 1.000 18.71641 60 ILE C CA 1
ATOM 3422 C C . ILE C 1 49 ? 18.89475 -7.22919 -63.30071 1.000 17.21128 60 ILE C C 1
ATOM 3423 O O . ILE C 1 49 ? 18.02623 -7.53528 -62.48166 1.000 18.21097 60 ILE C O 1
ATOM 3439 N N . LEU C 1 50 ? 18.61350 -6.71871 -64.49793 1.000 18.51978 61 LEU C N 1
ATOM 3440 C CA . LEU C 1 50 ? 17.25572 -6.51149 -64.98102 1.000 16.35963 61 LEU C CA 1
ATOM 3441 C C . LEU C 1 50 ? 16.68833 -7.76211 -65.63624 1.000 17.22617 61 LEU C C 1
ATOM 3442 O O . LEU C 1 50 ? 15.51561 -8.09226 -65.44012 1.000 19.80866 61 LEU C O 1
ATOM 3458 N N . GLN C 1 51 ? 17.50329 -8.47024 -66.40558 1.000 17.33629 62 GLN C N 1
ATOM 3459 C CA . GLN C 1 51 ? 17.06007 -9.66143 -67.10146 1.000 19.18030 62 GLN C CA 1
ATOM 3460 C C . GLN C 1 51 ? 18.17310 -10.69326 -67.12639 1.000 17.89990 62 GLN C C 1
ATOM 3461 O O . GLN C 1 51 ? 19.35945 -10.35783 -67.13064 1.000 16.66096 62 GLN C O 1
ATOM 3475 N N . VAL C 1 52 ? 17.76199 -11.95599 -67.14311 1.000 18.27728 63 VAL C N 1
ATOM 3476 C CA . VAL C 1 52 ? 18.64975 -13.09702 -67.29891 1.000 16.12079 63 VAL C CA 1
ATOM 3477 C C . VAL C 1 52 ? 18.04773 -13.92626 -68.42244 1.000 18.67048 63 VAL C C 1
ATOM 3478 O O . VAL C 1 52 ? 17.04394 -14.61448 -68.21891 1.000 20.54929 63 VAL C O 1
ATOM 3491 N N . ASN C 1 53 ? 18.64490 -13.86296 -69.60849 1.000 20.31192 64 ASN C N 1
ATOM 3492 C CA . ASN C 1 53 ? 18.09980 -14.53487 -70.78579 1.000 20.50007 64 ASN C CA 1
ATOM 3493 C C . ASN C 1 53 ? 16.63747 -14.14619 -70.99296 1.000 19.98026 64 ASN C C 1
ATOM 3494 O O . ASN C 1 53 ? 15.77155 -14.98852 -71.23796 1.000 19.98886 64 ASN C O 1
ATOM 3505 N N . SER C 1 54 ? 16.37304 -12.84018 -70.88365 1.000 21.50641 65 SER C N 1
ATOM 3506 C CA . SER C 1 54 ? 15.05071 -12.24929 -71.07716 1.000 21.51440 65 SER C CA 1
ATOM 3507 C C . SER C 1 54 ? 14.18294 -12.38892 -69.82863 1.000 24.00904 65 SER C C 1
ATOM 3508 O O . SER C 1 54 ? 13.30224 -11.55647 -69.59247 1.000 27.03200 65 SER C O 1
ATOM 3516 N N . ALA C 1 55 ? 14.40661 -13.43276 -69.03046 1.000 22.73070 66 ALA C N 1
ATOM 3517 C CA . ALA C 1 55 ? 13.68649 -13.58753 -67.77153 1.000 19.08237 66 ALA C CA 1
ATOM 3518 C C . ALA C 1 55 ? 13.85538 -12.33921 -66.91593 1.000 21.43648 66 ALA C C 1
ATOM 3519 O O . ALA C 1 55 ? 14.97652 -11.96871 -66.55416 1.000 20.55255 66 ALA C O 1
ATOM 3526 N N . ASP C 1 56 ? 12.73827 -11.68678 -66.59425 1.000 24.12371 67 ASP C N 1
ATOM 3527 C CA . ASP C 1 56 ? 12.78215 -10.40619 -65.90005 1.000 24.23670 67 ASP C CA 1
ATOM 3528 C C . ASP C 1 56 ? 12.96734 -10.61467 -64.39968 1.000 25.79891 67 ASP C C 1
ATOM 3529 O O . ASP C 1 56 ? 12.22069 -11.37027 -63.76781 1.000 23.00592 67 ASP C O 1
ATOM 3538 N N . LEU C 1 57 ? 13.96493 -9.93326 -63.83183 1.000 24.68246 68 LEU C N 1
ATOM 3539 C CA . LEU C 1 57 ? 14.27428 -10.03258 -62.41177 1.000 25.71060 68 LEU C CA 1
ATOM 3540 C C . LEU C 1 57 ? 13.85004 -8.79397 -61.62791 1.000 26.38696 68 LEU C C 1
ATOM 3541 O O . LEU C 1 57 ? 14.21823 -8.65739 -60.45461 1.000 26.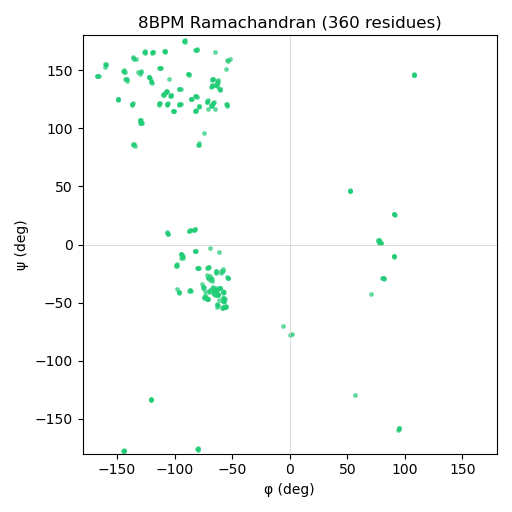10538 68 LEU C O 1
ATOM 3557 N N . SER C 1 58 ? 13.09534 -7.88465 -62.24630 1.000 24.94409 69 SER C N 1
ATOM 3558 C CA . SER C 1 58 ? 12.64969 -6.68888 -61.53890 1.000 24.68337 69 SER C CA 1
ATOM 3559 C C . SER C 1 58 ? 11.82332 -7.04703 -60.31031 1.000 27.74885 69 SER C C 1
ATOM 3560 O O . SER C 1 58 ? 12.13199 -6.62069 -59.19162 1.000 32.44917 69 SER C O 1
ATOM 3568 N N . GLU C 1 59 ? 10.77269 -7.83898 -60.49909 1.000 25.48439 70 GLU C N 1
ATOM 3569 C CA . GLU C 1 59 ? 9.84468 -8.18639 -59.43479 1.000 25.73692 70 GLU C CA 1
ATOM 3570 C C . GLU C 1 59 ? 10.28349 -9.40294 -58.62833 1.000 26.88666 70 GLU C C 1
ATOM 3571 O O . GLU C 1 59 ? 9.48297 -9.93068 -57.84655 1.000 30.00685 70 GLU C O 1
ATOM 3583 N N . ALA C 1 60 ? 11.52574 -9.85114 -58.78584 1.000 24.39983 71 ALA C N 1
ATOM 3584 C CA . ALA C 1 60 ? 11.97138 -11.10287 -58.19392 1.000 23.28169 71 ALA C CA 1
ATOM 3585 C C . ALA C 1 60 ? 12.50715 -10.90447 -56.78247 1.000 23.20762 71 ALA C C 1
ATOM 3586 O O . ALA C 1 60 ? 13.11472 -9.87848 -56.46286 1.000 24.57656 71 ALA C O 1
ATOM 3593 N N . SER C 1 61 ? 12.28596 -11.91783 -55.94482 1.000 22.95805 72 SER C N 1
ATOM 3594 C CA . SER C 1 61 ? 12.92012 -12.03224 -54.64016 1.000 21.82276 72 SER C CA 1
ATOM 3595 C C . SER C 1 61 ? 14.33328 -12.59805 -54.79789 1.000 20.06857 72 SER C C 1
ATOM 3596 O O . SER C 1 61 ? 14.71863 -13.09214 -55.86066 1.000 20.27190 72 SER C O 1
ATOM 3604 N N . HIS C 1 62 ? 15.11504 -12.53242 -53.71821 1.000 21.21791 73 HIS C N 1
ATOM 3605 C CA . HIS C 1 62 ? 16.48203 -13.04562 -53.77886 1.000 20.59386 73 HIS C CA 1
ATOM 3606 C C . HIS C 1 62 ? 16.49913 -14.50575 -54.21291 1.000 20.29683 73 HIS C C 1
ATOM 3607 O O . HIS C 1 62 ? 17.19185 -14.87570 -55.16356 1.000 19.86398 73 HIS C O 1
ATOM 3621 N N . ASP C 1 63 ? 15.74226 -15.35553 -53.51830 1.000 22.14038 74 ASP C N 1
ATOM 3622 C CA . ASP C 1 63 ? 15.84355 -16.78890 -53.77213 1.000 21.92471 74 ASP C CA 1
ATOM 3623 C C . ASP C 1 63 ? 15.37303 -17.13678 -55.17780 1.000 21.84652 74 ASP C C 1
ATOM 3624 O O . ASP C 1 63 ? 15.98165 -17.97676 -55.85255 1.000 21.14632 74 ASP C O 1
ATOM 3633 N N . GLU C 1 64 ? 14.30733 -16.48850 -55.64357 1.000 21.83883 75 GLU C N 1
ATOM 3634 C CA . GLU C 1 64 ? 13.84172 -16.71380 -57.00869 1.000 21.18517 75 GLU C CA 1
ATOM 3635 C C . GLU C 1 64 ? 14.95155 -16.42206 -58.01685 1.000 20.64506 75 GLU C C 1
ATOM 3636 O O . GLU C 1 64 ? 15.24470 -17.24376 -58.89453 1.000 19.83056 75 GLU C O 1
ATOM 3648 N N . ALA C 1 65 ? 15.61092 -15.26945 -57.88035 1.000 20.31998 76 ALA C N 1
ATOM 3649 C CA . ALA C 1 65 ? 16.64982 -14.90132 -58.83506 1.000 18.66492 76 ALA C CA 1
ATOM 3650 C C . ALA C 1 65 ? 17.81848 -15.87921 -58.78244 1.000 18.90916 76 ALA C C 1
ATOM 3651 O O . ALA C 1 65 ? 18.34679 -16.28146 -59.82525 1.000 21.56777 76 ALA C O 1
ATOM 3658 N N . VAL C 1 66 ? 18.21041 -16.30582 -57.58120 1.000 17.88761 77 VAL C N 1
ATOM 3659 C CA . VAL C 1 66 ? 19.30073 -17.27059 -57.45163 1.000 16.48198 77 VAL C CA 1
ATOM 3660 C C . VAL C 1 66 ? 18.98882 -18.52936 -58.24825 1.000 17.52108 77 VAL C C 1
ATOM 3661 O O . VAL C 1 66 ? 19.83327 -19.04523 -58.98571 1.000 18.39948 77 VAL C O 1
ATOM 3674 N N . GLU C 1 67 ? 17.76869 -19.04708 -58.10623 1.000 19.62232 78 GLU C N 1
ATOM 3675 C CA . GLU C 1 67 ? 17.39725 -20.24180 -58.85124 1.000 19.69158 78 GLU C CA 1
ATOM 3676 C C . GLU C 1 67 ? 17.37931 -19.96308 -60.34456 1.000 17.94040 78 GLU C C 1
ATOM 3677 O O . GLU C 1 67 ? 17.82957 -20.78803 -61.14433 1.000 18.59329 78 GLU C O 1
ATOM 3689 N N . ILE C 1 68 ? 16.85796 -18.80573 -60.74279 1.000 19.19543 79 ILE C N 1
ATOM 3690 C CA . ILE C 1 68 ? 16.82110 -18.47536 -62.16244 1.000 17.34280 79 ILE C CA 1
ATOM 3691 C C . ILE C 1 68 ? 18.23706 -18.39349 -62.70427 1.000 17.29434 79 ILE C C 1
ATOM 3692 O O . ILE C 1 68 ? 18.58883 -19.05921 -63.68299 1.000 19.92167 79 ILE C O 1
ATOM 3708 N N . ILE C 1 69 ? 19.08572 -17.60570 -62.05103 1.000 19.46033 80 ILE C N 1
ATOM 3709 C CA . ILE C 1 69 ? 20.44864 -17.44487 -62.54662 1.000 21.02142 80 ILE C CA 1
ATOM 3710 C C . ILE C 1 69 ? 21.16709 -18.78605 -62.55943 1.000 18.73919 80 ILE C C 1
ATOM 3711 O O . ILE C 1 69 ? 21.92952 -19.09007 -63.48262 1.000 19.63411 80 ILE C O 1
ATOM 3727 N N . LYS C 1 70 ? 20.91419 -19.62060 -61.55448 1.000 18.01923 81 LYS C N 1
ATOM 3728 C CA . LYS C 1 70 ? 21.61432 -20.89644 -61.47444 1.000 19.53842 81 LYS C CA 1
ATOM 3729 C C . LYS C 1 70 ? 21.19810 -21.83676 -62.59505 1.000 19.82476 81 LYS C C 1
ATOM 3730 O O . LYS C 1 70 ? 21.99433 -22.68698 -63.01262 1.000 21.36941 81 LYS C O 1
ATOM 3749 N N . LYS C 1 71 ? 19.96279 -21.70921 -63.08406 1.000 19.51922 82 LYS C N 1
ATOM 3750 C CA . LYS C 1 71 ? 19.43975 -22.58158 -64.12880 1.000 18.66258 82 LYS C CA 1
ATOM 3751 C C . LYS C 1 71 ? 19.60331 -22.01877 -65.53759 1.000 16.99015 82 LYS C C 1
ATOM 3752 O O . LYS C 1 71 ? 19.33060 -22.73647 -66.50520 1.000 15.41752 82 LYS C O 1
ATOM 3771 N N . ALA C 1 72 ? 20.02752 -20.76648 -65.68712 1.000 18.62440 83 ALA C N 1
ATOM 3772 C CA . ALA C 1 72 ? 20.16455 -20.20178 -67.02168 1.000 19.37430 83 ALA C CA 1
ATOM 3773 C C . ALA C 1 72 ? 21.07827 -21.06097 -67.89322 1.000 20.65940 83 ALA C C 1
ATOM 3774 O O . ALA C 1 72 ? 22.01359 -21.70910 -67.41432 1.000 20.56883 83 ALA C O 1
ATOM 3781 N N . LYS C 1 73 ? 20.82280 -21.01448 -69.19525 1.000 21.72994 84 LYS C N 1
ATOM 3782 C CA . LYS C 1 73 ? 21.42028 -21.91853 -70.16447 1.000 21.36411 84 LYS C CA 1
ATOM 3783 C C . LYS C 1 73 ? 22.50556 -21.22994 -70.97743 1.000 21.37018 84 LYS C C 1
ATOM 3784 O O . LYS C 1 73 ? 22.42238 -20.02668 -71.24618 1.000 20.67142 84 LYS C O 1
ATOM 3788 N N . SER C 1 74 ? 23.56875 -21.98766 -71.27738 1.000 25.63693 85 SER C N 1
ATOM 3789 C CA . SER C 1 74 ? 24.47374 -21.71426 -72.39674 1.000 23.72008 85 SER C CA 1
ATOM 3790 C C . SER C 1 74 ? 25.09488 -20.32558 -72.34211 1.000 23.99428 85 SER C C 1
ATOM 3791 O O . SER C 1 74 ? 25.69602 -19.98249 -71.31310 1.000 22.81730 85 SER C O 1
ATOM 3795 N N . PRO C 1 75 ? 25.05581 -19.50779 -73.43362 1.000 24.01599 86 PRO C N 1
ATOM 3796 C CA . PRO C 1 75 ? 25.52994 -18.12411 -73.28654 1.000 23.61085 86 PRO C CA 1
ATOM 3797 C C . PRO C 1 75 ? 24.51237 -17.29209 -72.53532 1.000 22.71403 86 PRO C C 1
ATOM 3798 O O . PRO C 1 75 ? 23.52276 -16.82635 -73.10998 1.000 24.94613 86 PRO C O 1
ATOM 3809 N N . VAL C 1 76 ? 24.71806 -17.15521 -71.23016 1.000 19.65761 87 VAL C N 1
ATOM 3810 C CA . VAL C 1 76 ? 23.77231 -16.42873 -70.39962 1.000 18.33024 87 VAL C CA 1
ATOM 3811 C C . VAL C 1 76 ? 23.88348 -14.94777 -70.74220 1.000 19.18355 87 VAL C C 1
ATOM 3812 O O . VAL C 1 76 ? 24.93063 -14.32563 -70.53228 1.000 19.09619 87 VAL C O 1
ATOM 3825 N N . ASN C 1 77 ? 22.79653 -14.37439 -71.26486 1.000 20.19279 88 ASN C N 1
ATOM 3826 C CA . ASN C 1 77 ? 22.74682 -12.95470 -71.59268 1.000 20.13447 88 ASN C CA 1
ATOM 3827 C C . ASN C 1 77 ? 22.14763 -12.20401 -70.41152 1.000 18.74458 88 ASN C C 1
ATOM 3828 O O . ASN C 1 77 ? 21.02602 -12.49704 -69.98816 1.000 20.47970 88 ASN C O 1
ATOM 3839 N N . LEU C 1 78 ? 22.90370 -11.26095 -69.86864 1.000 18.67979 89 LEU C N 1
ATOM 3840 C CA . LEU C 1 78 ? 22.47302 -10.45822 -68.73826 1.000 15.70003 89 LEU C CA 1
ATOM 3841 C C . LEU C 1 78 ? 22.22956 -9.05114 -69.24873 1.000 18.54344 89 LEU C C 1
ATOM 3842 O O . LEU C 1 78 ? 23.07145 -8.49185 -69.95773 1.000 18.32120 89 LEU C O 1
ATOM 3858 N N . ALA C 1 79 ? 21.06441 -8.50740 -68.93508 1.000 20.06392 90 ALA C N 1
ATOM 3859 C CA . ALA C 1 79 ? 20.80484 -7.08287 -69.07660 1.000 17.38057 90 ALA C CA 1
ATOM 3860 C C . ALA C 1 79 ? 20.95238 -6.51666 -67.67172 1.000 18.85168 90 ALA C C 1
ATOM 3861 O O . ALA C 1 79 ? 20.22534 -6.91312 -66.75610 1.000 21.00503 90 ALA C O 1
ATOM 3868 N N . VAL C 1 80 ? 21.95022 -5.66309 -67.47504 1.000 20.21266 91 VAL C N 1
ATOM 3869 C CA . VAL C 1 80 ? 22.22090 -5.09551 -66.16282 1.000 22.02611 91 VAL C CA 1
ATOM 3870 C C . VAL C 1 80 ? 22.25029 -3.57909 -66.29016 1.000 20.65044 91 VAL C C 1
ATOM 3871 O O . VAL C 1 80 ? 22.26488 -3.02311 -67.38903 1.000 21.69454 91 VAL C O 1
ATOM 3884 N N . VAL C 1 81 ? 22.20150 -2.91038 -65.14196 1.000 19.26447 92 VAL C N 1
ATOM 3885 C CA . VAL C 1 81 ? 22.32271 -1.45846 -65.08813 1.000 19.60951 92 VAL C CA 1
ATOM 3886 C C . VAL C 1 81 ? 22.97082 -1.08615 -63.76731 1.000 20.81490 92 VAL C C 1
ATOM 3887 O O . VAL C 1 81 ? 22.47361 -1.44787 -62.69606 1.000 22.41323 92 VAL C O 1
ATOM 3900 N N . HIS C 1 82 ? 24.06241 -0.34000 -63.83865 1.000 22.19101 93 HIS C N 1
ATOM 3901 C CA . HIS C 1 82 ? 24.80611 -0.03233 -62.63133 1.000 23.37967 93 HIS C CA 1
ATOM 3902 C C . HIS C 1 82 ? 23.94392 0.83701 -61.73092 1.000 23.36887 93 HIS C C 1
ATOM 3903 O O . HIS C 1 82 ? 23.45464 1.88949 -62.15105 1.000 23.80687 93 HIS C O 1
ATOM 3917 N N . ASP C 1 83 ? 23.71784 0.36368 -60.50970 1.000 23.34554 94 ASP C N 1
ATOM 3918 C CA . ASP C 1 83 ? 22.94784 1.09984 -59.51531 1.000 24.93589 94 ASP C CA 1
ATOM 3919 C C . ASP C 1 83 ? 23.67374 1.01207 -58.18149 1.000 24.86580 94 ASP C C 1
ATOM 3920 O O . ASP C 1 83 ? 23.37636 0.14085 -57.35414 1.000 23.39647 94 ASP C O 1
ATOM 3929 N N . PRO C 1 84 ? 24.63249 1.91203 -57.92751 1.000 27.77741 95 PRO C N 1
ATOM 3930 C CA . PRO C 1 84 ? 25.32952 1.85788 -56.62970 1.000 26.70966 95 PRO C CA 1
ATOM 3931 C C . PRO C 1 84 ? 24.40673 2.19208 -55.47606 1.000 27.84208 95 PRO C C 1
ATOM 3932 O O . PRO C 1 84 ? 24.48218 1.55290 -54.41875 1.000 27.20160 95 PRO C O 1
ATOM 3943 N N . GLU C 1 85 ? 23.55668 3.20274 -55.63283 1.000 28.78529 96 GLU C N 1
ATOM 3944 C CA . GLU C 1 85 ? 22.49619 3.40270 -54.66439 1.000 27.81082 96 GLU C CA 1
ATOM 3945 C C . GLU C 1 85 ? 21.56378 2.20194 -54.74884 1.000 28.48560 96 GLU C C 1
ATOM 3946 O O . GLU C 1 85 ? 21.62264 1.39981 -55.68633 1.000 32.57904 96 GLU C O 1
ATOM 3958 N N . GLY C 1 86 ? 20.70893 2.04792 -53.76081 1.000 27.63797 97 GLY C N 1
ATOM 3959 C CA . GLY C 1 86 ? 19.83364 0.89407 -53.77395 1.000 30.31399 97 GLY C CA 1
ATOM 3960 C C . GLY C 1 86 ? 20.61902 -0.37692 -53.50587 1.000 29.67149 97 GLY C C 1
ATOM 3961 O O . GLY C 1 86 ? 20.15412 -1.23847 -52.75532 1.000 31.98978 97 GLY C O 1
ATOM 3965 N N . PHE C 1 87 ? 21.80172 -0.51752 -54.11750 1.000 27.73974 98 PHE C N 1
ATOM 3966 C CA . PHE C 1 87 ? 22.73301 -1.56225 -53.69454 1.000 27.77151 98 PHE C CA 1
ATOM 3967 C C . PHE C 1 87 ? 23.22093 -1.28923 -52.27850 1.000 28.23529 98 PHE C C 1
ATOM 3968 O O . PHE C 1 87 ? 23.36847 -2.21633 -51.47324 1.000 27.97286 98 PHE C O 1
ATOM 3985 N N . GLY C 1 88 ? 23.54031 -0.02252 -51.99015 1.000 29.67189 99 GLY C N 1
ATOM 3986 C CA . GLY C 1 88 ? 23.93019 0.36423 -50.64638 1.000 29.99257 99 GLY C CA 1
ATOM 3987 C C . GLY C 1 88 ? 22.76194 0.36586 -49.68551 1.000 29.89852 99 GLY C C 1
ATOM 3988 O O . GLY C 1 88 ? 22.95085 0.20752 -48.47630 1.000 32.86208 99 GLY C O 1
ATOM 3992 N N . ARG C 1 89 ? 21.54422 0.56206 -50.20681 1.000 31.62265 100 ARG C N 1
ATOM 3993 C CA . ARG C 1 89 ? 20.34529 0.49513 -49.37734 1.000 32.48877 100 ARG C CA 1
ATOM 3994 C C . ARG C 1 89 ? 20.02172 -0.94196 -48.98635 1.000 33.47820 100 ARG C C 1
ATOM 3995 O O . ARG C 1 89 ? 19.73056 -1.22532 -47.81791 1.000 37.15218 100 ARG C O 1
ATOM 4016 N N . LEU C 1 90 ? 20.09658 -1.86659 -49.94856 1.000 31.13465 101 LEU C N 1
ATOM 4017 C CA . LEU C 1 90 ? 19.80190 -3.26953 -49.67990 1.000 30.71840 101 LEU C CA 1
ATOM 4018 C C . LEU C 1 90 ? 20.71741 -3.86582 -48.62353 1.000 34.45999 101 LEU C C 1
ATOM 4019 O O . LEU C 1 90 ? 20.34342 -4.85499 -47.98336 1.000 38.71271 101 LEU C O 1
ATOM 4035 N N . LYS C 1 91 ? 21.90089 -3.29056 -48.42007 1.000 39.54228 102 LYS C N 1
ATOM 4036 C CA . LYS C 1 91 ? 22.79213 -3.75893 -47.36454 1.000 40.13683 102 LYS C CA 1
ATOM 4037 C C . LYS C 1 91 ? 22.26931 -3.44278 -45.97141 1.000 43.00359 102 LYS C C 1
ATOM 4038 O O . LYS C 1 91 ? 22.89118 -3.86180 -44.98719 1.000 47.98994 102 LYS C O 1
ATOM 4057 N N . SER C 1 92 ? 21.14372 -2.74506 -45.86272 1.000 41.80148 103 SER C N 1
ATOM 4058 C CA . SER C 1 92 ? 20.51995 -2.49860 -44.56983 1.000 45.58419 103 SER C CA 1
ATOM 4059 C C . SER C 1 92 ? 19.24974 -3.34225 -44.41798 1.000 39.90534 103 SER C C 1
ATOM 4060 O O . SER C 1 92 ? 18.13572 -2.85883 -44.62572 1.000 34.01031 103 SER C O 1
ATOM 4068 N N . SER D 1 1 ? 27.33379 -36.30874 -33.01261 1.000 15.48159 12 SER D N 1
ATOM 4069 C CA . SER D 1 1 ? 27.36585 -34.85094 -33.05177 1.000 20.07699 12 SER D CA 1
ATOM 4070 C C . SER D 1 1 ? 26.28821 -34.25544 -33.96059 1.000 24.68801 12 SER D C 1
ATOM 4071 O O . SER D 1 1 ? 26.09659 -34.72643 -35.08273 1.000 31.60774 12 SER D O 1
ATOM 4078 N N . ARG D 1 2 ? 25.62405 -33.18926 -33.49644 1.000 23.80341 13 ARG D N 1
ATOM 4079 C CA . ARG D 1 2 ? 24.50178 -32.58302 -34.20325 1.000 21.52001 13 ARG D CA 1
ATOM 4080 C C . ARG D 1 2 ? 24.69617 -31.07743 -34.34503 1.000 21.30712 13 ARG D C 1
ATOM 4081 O O . ARG D 1 2 ? 25.29181 -30.42663 -33.48423 1.000 21.79122 13 ARG D O 1
ATOM 4102 N N . ARG D 1 3 ? 24.16171 -30.52406 -35.43152 1.000 24.80388 14 ARG D N 1
ATOM 4103 C CA . ARG D 1 3 ? 24.25671 -29.09999 -35.72711 1.000 23.79347 14 ARG D CA 1
ATOM 4104 C C . ARG D 1 3 ? 22.90756 -28.43394 -35.49626 1.000 26.69549 14 ARG D C 1
ATOM 4105 O O . ARG D 1 3 ? 21.87456 -28.93310 -35.95713 1.000 25.38082 14 ARG D O 1
ATOM 4126 N N . ILE D 1 4 ? 22.92372 -27.31204 -34.77892 1.000 25.08243 15 ILE D N 1
ATOM 4127 C CA . ILE D 1 4 ? 21.71858 -26.56734 -34.43581 1.000 23.16993 15 ILE D CA 1
ATOM 4128 C C . ILE D 1 4 ? 22.02226 -25.08957 -34.64331 1.000 25.94915 15 ILE D C 1
ATOM 4129 O O . ILE D 1 4 ? 22.94736 -24.54911 -34.02133 1.000 23.39802 15 ILE D O 1
ATOM 4145 N N . THR D 1 5 ? 21.25683 -24.43943 -35.51675 1.000 22.51675 16 THR D N 1
ATOM 4146 C CA . THR D 1 5 ? 21.42645 -23.02289 -35.80936 1.000 22.97003 16 THR D CA 1
ATOM 4147 C C . THR D 1 5 ? 20.29275 -22.24480 -35.15713 1.000 21.58612 16 THR D C 1
ATOM 4148 O O . THR D 1 5 ? 19.11938 -22.52258 -35.41644 1.000 23.01233 16 THR D O 1
ATOM 4159 N N . LEU D 1 6 ? 20.65001 -21.30013 -34.28701 1.000 23.37910 17 LEU D N 1
ATOM 4160 C CA . LEU D 1 6 ? 19.70655 -20.42752 -33.59957 1.000 23.26028 17 LEU D CA 1
ATOM 4161 C C . LEU D 1 6 ? 20.05037 -18.97535 -33.90671 1.000 22.36395 17 LEU D C 1
ATOM 4162 O O . LEU D 1 6 ? 21.22369 -18.62418 -34.05111 1.000 24.79319 17 LEU D O 1
ATOM 4178 N N . ASN D 1 7 ? 19.02686 -18.14147 -34.03568 1.000 23.61450 18 ASN D N 1
ATOM 4179 C CA . ASN D 1 7 ? 19.20021 -16.71404 -34.26665 1.000 26.79280 18 ASN D CA 1
ATOM 4180 C C . ASN D 1 7 ? 18.93272 -15.99249 -32.95689 1.000 27.68545 18 ASN D C 1
ATOM 4181 O O . ASN D 1 7 ? 17.88708 -16.19993 -32.33109 1.000 31.97731 18 ASN D O 1
ATOM 4192 N N . ARG D 1 8 ? 19.86562 -15.14417 -32.55181 1.000 27.04997 19 ARG D N 1
ATOM 4193 C CA . ARG D 1 8 ? 19.72529 -14.45489 -31.27935 1.000 30.67472 19 ARG D CA 1
ATOM 4194 C C . ARG D 1 8 ? 18.56655 -13.46784 -31.32879 1.000 28.63967 19 ARG D C 1
ATOM 4195 O O . ARG D 1 8 ? 18.38014 -12.75138 -32.31394 1.000 29.94779 19 ARG D O 1
ATOM 4216 N N . ARG D 1 9 ? 17.77614 -13.45095 -30.26706 1.000 29.40563 20 ARG D N 1
ATOM 4217 C CA . ARG D 1 9 ? 16.75243 -12.44708 -30.02304 1.000 32.67873 20 ARG D CA 1
ATOM 4218 C C . ARG D 1 9 ? 17.16804 -11.51834 -28.89116 1.000 36.45316 20 ARG D C 1
ATOM 4219 O O . ARG D 1 9 ? 18.14130 -11.78064 -28.17529 1.000 37.43612 20 ARG D O 1
ATOM 4240 N N . PRO D 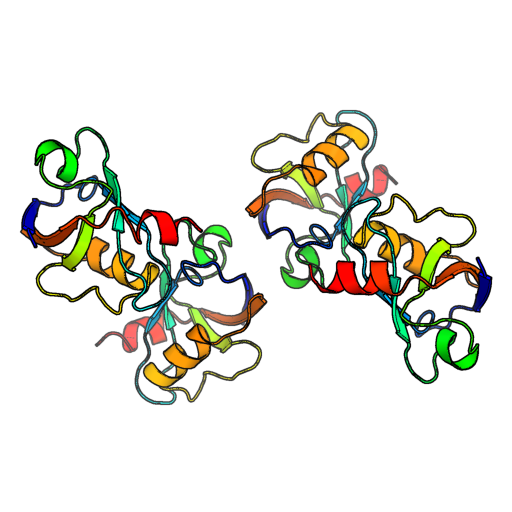1 10 ? 16.47531 -10.38843 -28.72794 1.000 37.06954 21 PRO D N 1
ATOM 4241 C CA . PRO D 1 10 ? 16.79431 -9.49904 -27.59986 1.000 35.59099 21 PRO D CA 1
ATOM 4242 C C . PRO D 1 10 ? 16.75157 -10.20798 -26.25796 1.000 36.85200 21 PRO D C 1
ATOM 4243 O O . PRO D 1 10 ? 17.46731 -9.80655 -25.32766 1.000 36.06882 21 PRO D O 1
ATOM 4254 N N . SER D 1 11 ? 15.93440 -11.25667 -26.13160 1.000 33.32415 22 SER D N 1
ATOM 4255 C CA . SER D 1 11 ? 15.87020 -12.06599 -24.92288 1.000 32.01007 22 SER D CA 1
ATOM 4256 C C . SER D 1 11 ? 16.96182 -13.12762 -24.86417 1.000 33.66541 22 SER D C 1
ATOM 4257 O O . SER D 1 11 ? 16.89677 -14.01431 -24.00185 1.000 35.21358 22 SER D O 1
ATOM 4265 N N . GLY D 1 12 ? 17.96195 -13.04544 -25.73853 1.000 32.66130 23 GLY D N 1
ATOM 4266 C CA . GLY D 1 12 ? 19.03400 -14.02447 -25.77011 1.000 33.89549 23 GLY D CA 1
ATOM 4267 C C . GLY D 1 12 ? 18.77072 -15.12867 -26.77855 1.000 32.18190 23 GLY D C 1
ATOM 4268 O O . GLY D 1 12 ? 18.00284 -14.97382 -27.73291 1.000 33.70046 23 GLY D O 1
ATOM 4272 N N . LEU D 1 13 ? 19.43078 -16.27033 -26.55569 1.000 29.47898 24 LEU D N 1
ATOM 4273 C CA . LEU D 1 13 ? 19.26318 -17.45262 -27.39583 1.000 28.09830 24 LEU D CA 1
ATOM 4274 C C . LEU D 1 13 ? 18.19911 -18.41540 -26.87555 1.000 25.83248 24 LEU D C 1
ATOM 4275 O O . LEU D 1 13 ? 17.84205 -19.36474 -27.58586 1.000 25.00287 24 LEU D O 1
ATOM 4291 N N . GLY D 1 14 ? 17.70112 -18.20508 -25.65989 1.000 23.23541 25 GLY D N 1
ATOM 4292 C CA . GLY D 1 14 ? 16.65211 -19.03924 -25.11678 1.000 25.04039 25 GLY D CA 1
ATOM 4293 C C . GLY D 1 14 ? 17.12331 -20.23480 -24.32448 1.000 24.30023 25 GLY D C 1
ATOM 4294 O O . GLY D 1 14 ? 16.38953 -21.22891 -24.22845 1.000 22.88151 25 GLY D O 1
ATOM 4298 N N . PHE D 1 15 ? 18.32251 -20.17600 -23.74792 1.000 21.74693 26 PHE D N 1
ATOM 4299 C CA . PHE D 1 15 ? 18.79808 -21.27380 -22.91951 1.000 22.27075 26 PHE D CA 1
ATOM 4300 C C . PHE D 1 15 ? 19.92492 -20.78538 -22.02133 1.000 21.85075 26 PHE D C 1
ATOM 4301 O O . PHE D 1 15 ? 20.57435 -19.77599 -22.30503 1.000 21.22036 26 PHE D O 1
ATOM 4318 N N . ASN D 1 16 ? 20.09185 -21.48276 -20.89841 1.000 23.66701 27 ASN D N 1
ATOM 4319 C CA . ASN D 1 16 ? 21.18828 -21.28425 -19.96280 1.000 23.50990 27 ASN D CA 1
ATOM 4320 C C . ASN D 1 16 ? 22.07631 -22.52174 -19.96348 1.000 24.96896 27 ASN D C 1
ATOM 4321 O O . ASN D 1 16 ? 21.61033 -23.63409 -20.23673 1.000 23.22791 27 ASN D O 1
ATOM 4332 N N . ILE D 1 17 ? 23.36077 -22.32286 -19.65968 1.000 25.85544 28 ILE D N 1
ATOM 4333 C CA . ILE D 1 17 ? 24.32373 -23.41342 -19.60798 1.000 23.69924 28 ILE D CA 1
ATOM 4334 C C . ILE D 1 17 ? 24.90028 -23.51551 -18.20407 1.000 23.10175 28 ILE D C 1
ATOM 4335 O O . ILE D 1 17 ? 24.80618 -22.59417 -17.39231 1.000 23.01011 28 ILE D O 1
ATOM 4351 N N . VAL D 1 18 ? 25.54829 -24.64745 -17.95159 1.000 24.55894 29 VAL D N 1
ATOM 4352 C CA . VAL D 1 18 ? 26.32800 -24.86516 -16.74199 1.000 24.27660 29 VAL D CA 1
ATOM 4353 C C . VAL D 1 18 ? 27.57186 -25.64285 -17.13219 1.000 24.42204 29 VAL D C 1
ATOM 4354 O O . VAL D 1 18 ? 27.52140 -26.53481 -17.98702 1.000 23.97131 29 VAL D O 1
ATOM 4367 N N . GLY D 1 19 ? 28.68773 -25.30183 -16.49872 1.000 26.77216 30 GLY D N 1
ATOM 4368 C CA . GLY D 1 19 ? 29.94841 -25.96228 -16.74980 1.000 23.68882 30 GLY D CA 1
ATOM 4369 C C . GLY D 1 19 ? 30.73086 -26.07893 -15.46095 1.000 22.83629 30 GLY D C 1
ATOM 4370 O O . GLY D 1 19 ? 30.25486 -25.70754 -14.38272 1.000 19.00765 30 GLY D O 1
ATOM 4374 N N . GLY D 1 20 ? 31.93659 -26.61532 -15.59230 1.000 25.42107 31 GLY D N 1
ATOM 4375 C CA . GLY D 1 20 ? 32.81248 -26.74645 -14.45284 1.000 25.35117 31 GLY D CA 1
ATOM 4376 C C . GLY D 1 20 ? 34.11522 -26.00966 -14.63979 1.000 22.99569 31 GLY D C 1
ATOM 4377 O O . GLY D 1 20 ? 34.14086 -24.84466 -15.04843 1.000 21.27385 31 GLY D O 1
ATOM 4381 N N . ASP D 1 21 ? 35.20633 -26.69077 -14.31842 1.000 28.37554 32 ASP D N 1
ATOM 4382 C CA . ASP D 1 21 ? 36.54067 -26.20318 -14.61012 1.000 26.03205 32 ASP D CA 1
ATOM 4383 C C . ASP D 1 21 ? 36.85541 -26.48428 -16.07667 1.000 25.04490 32 ASP D C 1
ATOM 4384 O O . ASP D 1 21 ? 36.01907 -26.98626 -16.83531 1.000 24.70109 32 ASP D O 1
ATOM 4393 N N . ASN D 1 22 ? 38.07363 -26.16312 -16.49329 1.000 24.38266 33 ASN D N 1
ATOM 4394 C CA . ASN D 1 22 ? 38.43252 -26.37286 -17.88831 1.000 25.01191 33 ASN D CA 1
ATOM 4395 C C . ASN D 1 22 ? 38.41295 -27.86040 -18.21872 1.000 25.55219 33 ASN D C 1
ATOM 4396 O O . ASN D 1 22 ? 38.84547 -28.69698 -17.42332 1.000 26.75813 33 ASN D O 1
ATOM 4407 N N . ALA D 1 23 ? 37.86472 -28.18812 -19.38611 1.000 25.49948 34 ALA D N 1
ATOM 4408 C CA . ALA D 1 23 ? 37.76725 -29.52981 -19.94580 1.000 23.77658 34 ALA D CA 1
ATOM 4409 C C . ALA D 1 23 ? 36.66302 -30.35481 -19.29731 1.000 23.22680 34 ALA D C 1
ATOM 4410 O O . ALA D 1 23 ? 36.53416 -31.54399 -19.62613 1.000 21.31888 34 ALA D O 1
ATOM 4417 N N . GLN D 1 24 ? 35.87206 -29.78459 -18.38712 1.000 23.77356 35 GLN D N 1
ATOM 4418 C CA . GLN D 1 24 ? 34.78452 -30.53304 -17.77344 1.000 22.63278 35 GLN D CA 1
ATOM 4419 C C . GLN D 1 24 ? 33.54529 -30.61139 -18.65142 1.000 22.73760 35 GLN D C 1
ATOM 4420 O O . GLN D 1 24 ? 32.69512 -31.47800 -18.42287 1.000 25.59010 35 GLN D O 1
ATOM 4434 N N . GLY D 1 25 ? 33.40730 -29.72277 -19.61474 1.000 24.27385 36 GLY D N 1
ATOM 4435 C CA . GLY D 1 25 ? 32.27238 -29.75989 -20.50949 1.000 21.26903 36 GLY D CA 1
ATOM 4436 C C . GLY D 1 25 ? 31.29929 -28.63020 -20.23164 1.000 21.51726 36 GLY D C 1
ATOM 4437 O O . GLY D 1 25 ? 31.10143 -28.20641 -19.08418 1.000 24.93840 36 GLY D O 1
ATOM 4441 N N . ILE D 1 26 ? 30.68009 -28.13519 -21.29930 1.000 20.03240 37 ILE D N 1
ATOM 4442 C CA . ILE D 1 26 ? 29.66459 -27.09211 -21.22585 1.000 19.54127 37 ILE D CA 1
ATOM 4443 C C . ILE D 1 26 ? 28.34246 -27.72190 -21.63770 1.000 19.36447 37 ILE D C 1
ATOM 4444 O O . ILE D 1 26 ? 28.22463 -28.27221 -22.73948 1.000 18.86792 37 ILE D O 1
ATOM 4460 N N . TYR D 1 27 ? 27.35737 -27.66138 -20.74590 1.000 22.79516 38 TYR D N 1
ATOM 4461 C CA . TYR D 1 27 ? 26.06906 -28.30908 -20.94413 1.000 22.96292 38 TYR D CA 1
ATOM 4462 C C . TYR D 1 27 ? 24.95190 -27.27992 -20.93100 1.000 21.25758 38 TYR D C 1
ATOM 4463 O O . TYR D 1 27 ? 24.96861 -26.34041 -20.13035 1.000 21.79775 38 TYR D O 1
ATOM 4481 N N . VAL D 1 28 ? 23.99033 -27.45497 -21.83427 1.000 20.59079 39 VAL D N 1
ATOM 4482 C CA . VAL D 1 28 ? 22.76334 -26.66846 -21.78244 1.000 23.91907 39 VAL D CA 1
ATOM 4483 C C . VAL D 1 28 ? 22.00208 -27.10409 -20.53850 1.000 20.55066 39 VAL D C 1
ATOM 4484 O O . VAL D 1 28 ? 21.65302 -28.27782 -20.39831 1.000 21.57038 39 VAL D O 1
ATOM 4497 N N . SER D 1 29 ? 21.76852 -26.17209 -19.61351 1.000 21.28097 40 SER D N 1
ATOM 4498 C CA . SER D 1 29 ? 21.13386 -26.51711 -18.34444 1.000 21.92520 40 SER D CA 1
ATOM 4499 C C . SER D 1 29 ? 19.63600 -26.23417 -18.30305 1.000 21.25546 40 SER D C 1
ATOM 4500 O O . SER D 1 29 ? 18.94157 -26.80297 -17.45548 1.000 20.39350 40 SER D O 1
ATOM 4508 N N . PHE D 1 30 ? 19.11925 -25.39980 -19.20296 1.000 21.74576 41 PHE D N 1
ATOM 4509 C CA . PHE D 1 30 ? 17.74239 -24.93862 -19.12087 1.000 21.95109 41 PHE D CA 1
ATOM 4510 C C . PHE D 1 30 ? 17.35929 -24.30509 -20.44805 1.000 21.46753 41 PHE D C 1
ATOM 4511 O O . PHE D 1 30 ? 18.18796 -23.65495 -21.08527 1.000 24.12995 41 PHE D O 1
ATOM 4528 N N . ILE D 1 31 ? 16.10678 -24.47857 -20.84906 1.000 20.69474 42 ILE D N 1
ATOM 4529 C CA . ILE D 1 31 ? 15.62500 -23.97228 -22.12649 1.000 23.29337 42 ILE D CA 1
ATOM 4530 C C . ILE D 1 31 ? 14.34682 -23.18722 -21.86693 1.000 24.63816 42 ILE D C 1
ATOM 4531 O O . ILE D 1 31 ? 13.29008 -23.77626 -21.60289 1.000 26.23438 42 ILE D O 1
ATOM 4547 N N . SER D 1 32 ? 14.43989 -21.86266 -21.95959 1.000 21.74083 43 SER D N 1
ATOM 4548 C CA . SER D 1 32 ? 13.29091 -21.00346 -21.73386 1.000 18.60069 43 SER D CA 1
ATOM 4549 C C . SER D 1 32 ? 12.18380 -21.31386 -22.72954 1.000 21.67098 43 SER D C 1
ATOM 4550 O O . SER D 1 32 ? 12.42912 -21.39218 -23.93674 1.000 22.28120 43 SER D O 1
ATOM 4558 N N . TYR D 1 33 ? 10.95493 -21.45295 -22.22940 1.000 22.85533 44 TYR D N 1
ATOM 4559 C CA . TYR D 1 33 ? 9.81625 -21.58330 -23.12684 1.000 22.38894 44 TYR D CA 1
ATOM 4560 C C . TYR D 1 33 ? 9.67335 -20.31323 -23.95471 1.000 19.93021 44 TYR D C 1
ATOM 4561 O O . TYR D 1 33 ? 9.86097 -19.20290 -23.44993 1.000 16.81858 44 TYR D O 1
ATOM 4579 N N . GLY D 1 34 ? 9.33758 -20.48517 -25.23285 1.000 20.97319 45 GLY D N 1
ATOM 4580 C CA . GLY D 1 34 ? 9.10512 -19.37623 -26.13010 1.000 22.21570 45 GLY D CA 1
ATOM 4581 C C . GLY D 1 34 ? 10.34561 -18.71306 -26.67624 1.000 25.00785 45 GLY D C 1
ATOM 4582 O O . GLY D 1 34 ? 10.22472 -17.74408 -27.43671 1.000 28.77148 45 GLY D O 1
ATOM 4586 N N . GLY D 1 35 ? 11.52897 -19.20233 -26.32560 1.000 26.68369 46 GLY D N 1
ATOM 4587 C CA . GLY D 1 35 ? 12.76254 -18.65339 -26.82984 1.000 27.51618 46 GLY D CA 1
ATOM 4588 C C . GLY D 1 35 ? 13.22512 -19.34405 -28.09541 1.000 25.65078 46 GLY D C 1
ATOM 4589 O O . GLY D 1 35 ? 12.61539 -20.30939 -28.56440 1.000 25.31344 46 GLY D O 1
ATOM 4593 N N . PRO D 1 36 ? 14.31298 -18.84270 -28.68666 1.000 25.87019 47 PRO D N 1
ATOM 4594 C CA . PRO D 1 36 ? 14.82193 -19.46917 -29.92143 1.000 25.97585 47 PRO D CA 1
ATOM 4595 C C . PRO D 1 36 ? 15.16660 -20.94424 -29.76917 1.000 25.75457 47 PRO D C 1
ATOM 4596 O O . PRO D 1 36 ? 14.92484 -21.73267 -30.69220 1.000 27.64835 47 PRO D O 1
ATOM 4607 N N . ALA D 1 37 ? 15.76071 -21.33883 -28.64479 1.000 23.83517 48 ALA D N 1
ATOM 4608 C CA . ALA D 1 37 ? 16.11605 -22.74056 -28.45592 1.000 21.37234 48 ALA D CA 1
ATOM 4609 C C . ALA D 1 37 ? 14.88000 -23.63200 -28.39766 1.000 22.68037 48 ALA D C 1
ATOM 4610 O O . ALA D 1 37 ? 14.85815 -24.71312 -28.99903 1.000 22.74404 48 ALA D O 1
ATOM 4617 N N . GLU D 1 38 ? 13.84264 -23.20012 -27.67024 1.000 27.00815 49 GLU D N 1
ATOM 4618 C CA . GLU D 1 38 ? 12.62700 -24.00218 -27.54220 1.000 22.87772 49 GLU D CA 1
ATOM 4619 C C . GLU D 1 38 ? 11.83637 -24.01354 -28.84362 1.000 22.20101 49 GLU D C 1
ATOM 4620 O O . GLU D 1 38 ? 11.38333 -25.07055 -29.29711 1.000 22.41797 49 GLU D O 1
ATOM 4632 N N . GLU D 1 39 ? 11.64206 -22.83875 -29.45121 1.000 23.36506 50 GLU D N 1
ATOM 4633 C CA . GLU D 1 39 ? 10.91340 -22.77460 -30.71313 1.000 25.58497 50 GLU D CA 1
ATOM 4634 C C . GLU D 1 39 ? 11.64354 -23.51844 -31.82158 1.000 27.27331 50 GLU D C 1
ATOM 4635 O O . GLU D 1 39 ? 11.00327 -23.98188 -32.77221 1.000 26.39244 50 GLU D O 1
ATOM 4647 N N . ASP D 1 40 ? 12.96503 -23.67089 -31.69524 1.000 25.97473 51 ASP D N 1
ATOM 4648 C CA . ASP D 1 40 ? 13.72753 -24.44081 -32.67202 1.000 23.40734 51 ASP D CA 1
ATOM 4649 C C . ASP D 1 40 ? 13.50783 -25.93430 -32.48494 1.000 22.68430 51 ASP D C 1
ATOM 4650 O O . ASP D 1 40 ? 13.44578 -26.68528 -33.46579 1.000 23.15015 51 ASP D O 1
ATOM 4659 N N . GLY D 1 41 ? 13.39206 -26.38493 -31.23584 1.000 20.89198 52 GLY D N 1
ATOM 4660 C CA . GLY D 1 41 ? 13.01419 -27.74553 -30.93510 1.000 21.40736 52 GLY D CA 1
ATOM 4661 C C . GLY D 1 41 ? 14.14559 -28.74231 -30.79978 1.000 20.85888 52 GLY D C 1
ATOM 4662 O O . GLY D 1 41 ? 13.90715 -29.85893 -30.32443 1.000 21.69956 52 GLY D O 1
ATOM 4666 N N . ARG D 1 42 ? 15.37106 -28.38076 -31.16062 1.000 24.91830 53 ARG D N 1
ATOM 4667 C CA . ARG D 1 42 ? 16.46022 -29.35269 -31.21115 1.000 25.72494 53 ARG D CA 1
ATOM 4668 C C . ARG D 1 42 ? 17.31446 -29.37481 -29.94845 1.000 26.30524 53 ARG D C 1
ATOM 4669 O O . ARG D 1 42 ? 17.69294 -30.45700 -29.48227 1.000 23.84453 53 ARG D O 1
ATOM 4690 N N . LEU D 1 43 ? 17.62432 -28.21329 -29.37841 1.000 26.34138 54 LEU D N 1
ATOM 4691 C CA . LEU D 1 43 ? 18.48140 -28.16764 -28.20127 1.000 24.09984 54 LEU D CA 1
ATOM 4692 C C . LEU D 1 43 ? 17.76868 -28.79296 -27.01043 1.000 23.07500 54 LEU D C 1
ATOM 4693 O O . LEU D 1 43 ? 16.55820 -28.63108 -26.83441 1.000 21.86128 54 LEU D O 1
ATOM 4709 N N . GLN D 1 44 ? 18.52407 -29.51678 -26.19912 1.000 23.83406 55 GLN D N 1
ATOM 4710 C CA . GLN D 1 44 ? 17.99439 -30.23766 -25.05154 1.000 23.08928 55 GLN D CA 1
ATOM 4711 C C . GLN D 1 44 ? 18.91469 -30.02024 -23.86543 1.000 23.54988 55 GLN D C 1
ATOM 4712 O O . GLN D 1 44 ? 20.07673 -29.63502 -24.03208 1.000 25.48234 55 GLN D O 1
ATOM 4726 N N . PRO D 1 45 ? 18.42767 -30.25653 -22.64682 1.000 24.22609 56 PRO D N 1
ATOM 4727 C CA . PRO D 1 45 ? 19.25681 -29.97028 -21.46685 1.000 23.45706 56 PRO D CA 1
ATOM 4728 C C . PRO D 1 45 ? 20.43563 -30.91251 -21.27990 1.000 23.97179 56 PRO D C 1
ATOM 4729 O O . PRO D 1 45 ? 21.35655 -30.57764 -20.52850 1.000 26.92641 56 PRO D O 1
ATOM 4740 N N . GLY D 1 46 ? 20.43936 -32.08826 -21.88877 1.000 27.24864 57 GLY D N 1
ATOM 4741 C CA . GLY D 1 46 ? 21.62576 -32.91953 -21.77439 1.000 25.32813 57 GLY D CA 1
ATOM 4742 C C . GLY D 1 46 ? 22.73961 -32.57480 -22.74205 1.000 24.87695 57 GLY D C 1
ATOM 4743 O O . GLY D 1 46 ? 23.83631 -33.13138 -22.63005 1.000 23.97518 57 GLY D O 1
ATOM 4747 N N . ASP D 1 47 ? 22.49339 -31.64427 -23.66428 1.000 24.90148 58 ASP D N 1
ATOM 4748 C CA . ASP D 1 47 ? 23.39487 -31.41937 -24.78580 1.000 24.20592 58 ASP D CA 1
ATOM 4749 C C . ASP D 1 47 ? 24.68442 -30.75940 -24.32655 1.000 24.10450 58 ASP D C 1
ATOM 4750 O O . ASP D 1 47 ? 24.65954 -29.65403 -23.77333 1.000 25.34866 58 ASP D O 1
ATOM 4759 N N . LYS D 1 48 ? 25.81147 -31.41599 -24.60368 1.000 23.49077 59 LYS D N 1
ATOM 4760 C CA . LYS D 1 48 ? 27.12640 -30.8313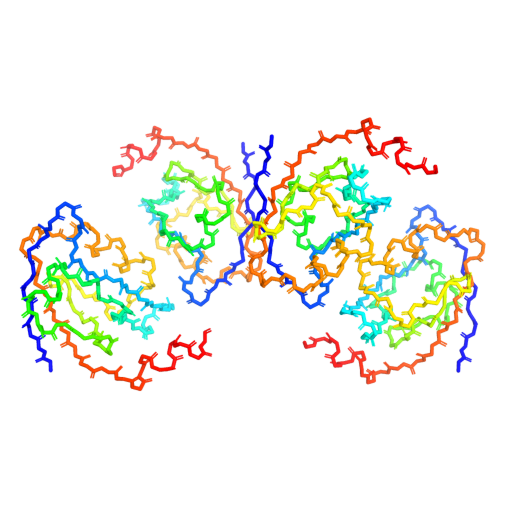5 -24.38762 1.000 22.02517 59 LYS D CA 1
ATOM 4761 C C . LYS D 1 48 ? 27.49969 -30.00166 -25.60621 1.000 22.94360 59 LYS D C 1
ATOM 4762 O O . LYS D 1 48 ? 27.47992 -30.50143 -26.73588 1.00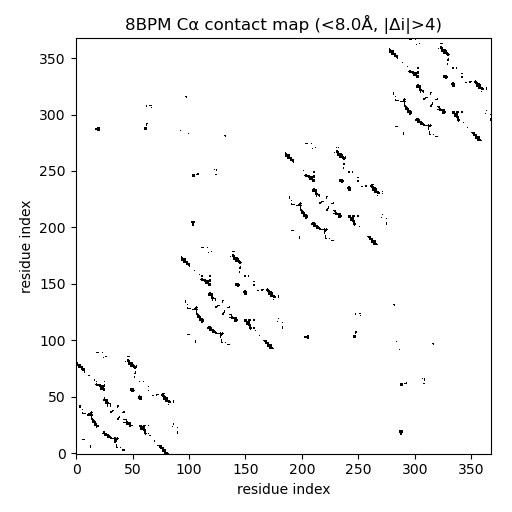0 23.14319 59 LYS D O 1
ATOM 4781 N N . ILE D 1 49 ? 27.82599 -28.73554 -25.37346 1.000 22.11471 60 ILE D N 1
ATOM 4782 C CA . ILE D 1 49 ? 28.19688 -27.82803 -26.44976 1.000 20.41614 60 ILE D CA 1
ATOM 4783 C C . ILE D 1 49 ? 29.66738 -28.07070 -26.77372 1.000 21.75308 60 ILE D C 1
ATOM 4784 O O . ILE D 1 49 ? 30.54309 -27.85161 -25.93288 1.000 21.98797 60 ILE D O 1
ATOM 4800 N N . LEU D 1 50 ? 29.93285 -28.55873 -27.98770 1.000 23.24760 61 LEU D N 1
ATOM 4801 C CA . LEU D 1 50 ? 31.28183 -28.76410 -28.49646 1.000 19.74922 61 LEU D CA 1
ATOM 4802 C C . LEU D 1 50 ? 31.83634 -27.51815 -29.17044 1.000 21.42651 61 LEU D C 1
ATOM 4803 O O . LEU D 1 50 ? 33.02100 -27.20393 -29.01985 1.000 25.09205 61 LEU D O 1
ATOM 4819 N N . GLN D 1 51 ? 31.00492 -26.81070 -29.92834 1.000 22.97999 62 GLN D N 1
ATOM 4820 C CA . GLN D 1 51 ? 31.44359 -25.62350 -30.63644 1.000 24.64663 62 GLN D CA 1
ATOM 4821 C C . GLN D 1 51 ? 30.34098 -24.57794 -30.66714 1.000 24.77759 62 GLN D C 1
ATOM 4822 O O . GLN D 1 51 ? 29.15061 -24.90137 -30.70318 1.000 23.00997 62 GLN D O 1
ATOM 4836 N N . VAL D 1 52 ? 30.76522 -23.31536 -30.67371 1.000 24.53865 63 VAL D N 1
ATOM 4837 C CA . VAL D 1 52 ? 29.88577 -22.16002 -30.81884 1.000 23.17740 63 VAL D CA 1
ATOM 4838 C C . VAL D 1 52 ? 30.48738 -21.30064 -31.92609 1.000 24.32454 63 VAL D C 1
ATOM 4839 O O . VAL D 1 52 ? 31.48562 -20.60625 -31.70552 1.000 23.13678 63 VAL D O 1
ATOM 4852 N N . ASN D 1 53 ? 29.88756 -21.33773 -33.11548 1.000 24.90868 64 ASN D N 1
ATOM 4853 C CA . ASN D 1 53 ? 30.42716 -20.64230 -34.28394 1.000 23.26458 64 ASN D CA 1
ATOM 4854 C C . ASN D 1 53 ? 31.88669 -21.02785 -34.50590 1.000 22.61770 64 ASN D C 1
ATOM 4855 O O . ASN D 1 53 ? 32.76069 -20.18103 -34.71342 1.000 20.91651 64 ASN D O 1
ATOM 4866 N N . SER D 1 54 ? 32.14022 -22.33836 -34.44332 1.000 27.32986 65 SER D N 1
ATOM 4867 C CA . SER D 1 54 ? 33.46032 -22.92547 -34.65647 1.000 25.75032 65 SER D CA 1
ATOM 4868 C C . SER D 1 54 ? 34.32962 -22.85793 -33.40609 1.000 28.31014 65 SER D C 1
ATOM 4869 O O . SER D 1 54 ? 35.20390 -23.70990 -33.21433 1.000 30.81961 65 SER D O 1
ATOM 4877 N N . ALA D 1 55 ? 34.10410 -21.84946 -32.56010 1.000 28.76695 66 ALA D N 1
ATOM 4878 C CA . ALA D 1 55 ? 34.82868 -21.72523 -31.29946 1.000 25.21863 66 ALA D CA 1
ATOM 4879 C C . ALA D 1 55 ? 34.68006 -22.99318 -30.47151 1.000 25.96132 66 ALA D C 1
ATOM 4880 O O . ALA D 1 55 ? 33.56403 -23.39398 -30.12764 1.000 24.55584 66 ALA D O 1
ATOM 4887 N N . ASP D 1 56 ? 35.80501 -23.62590 -30.15839 1.000 27.02148 67 ASP D N 1
ATOM 4888 C CA . ASP D 1 56 ? 35.78593 -24.90048 -29.46133 1.000 26.64969 67 ASP D CA 1
ATOM 4889 C C . ASP D 1 56 ? 35.59095 -24.66806 -27.96823 1.000 29.73524 67 ASP D C 1
ATOM 4890 O O . ASP D 1 56 ? 36.33404 -23.90275 -27.34260 1.000 25.88143 67 ASP D O 1
ATOM 4899 N N . LEU D 1 57 ? 34.58909 -25.33821 -27.39842 1.000 28.47510 68 LEU D N 1
ATOM 4900 C CA . LEU D 1 57 ? 34.28219 -25.22112 -25.98142 1.000 27.19267 68 LEU D CA 1
ATOM 4901 C C . LEU D 1 57 ? 34.72211 -26.45208 -25.20235 1.000 28.51092 68 LEU D C 1
ATOM 4902 O O . LEU D 1 57 ? 34.39170 -26.57995 -24.01735 1.000 28.24758 68 LEU D O 1
ATOM 4918 N N . SER D 1 58 ? 35.47471 -27.35117 -25.83696 1.000 28.94212 69 SER D N 1
ATOM 4919 C CA . SER D 1 58 ? 35.93925 -28.54847 -25.14896 1.000 27.45287 69 SER D CA 1
ATOM 4920 C C . SER D 1 58 ? 36.74780 -28.18508 -23.91381 1.000 29.14806 69 SER D C 1
ATOM 4921 O O . SER D 1 58 ? 36.44731 -28.63828 -22.80385 1.000 32.73934 69 SER D O 1
ATOM 4929 N N . GLU D 1 59 ? 37.77335 -27.35429 -24.08843 1.000 29.51666 70 GLU D N 1
ATOM 4930 C CA . GLU D 1 59 ? 38.69460 -26.99542 -23.02178 1.000 28.37934 70 GLU D CA 1
ATOM 4931 C C . GLU D 1 59 ? 38.22249 -25.79747 -22.19593 1.000 27.72405 70 GLU D C 1
ATOM 4932 O O . GLU D 1 59 ? 38.99624 -25.28236 -21.38054 1.000 30.16208 70 GLU D O 1
ATOM 4944 N N . ALA D 1 60 ? 36.97445 -25.36473 -22.35846 1.000 25.44293 71 ALA D N 1
ATOM 4945 C CA . ALA D 1 60 ? 36.51057 -24.11619 -21.77078 1.000 24.84213 71 ALA D CA 1
ATOM 4946 C C . ALA D 1 60 ? 35.99273 -24.30589 -20.34963 1.000 25.64437 71 ALA D C 1
ATOM 4947 O O . ALA D 1 60 ? 35.39890 -25.33468 -20.01031 1.000 26.58499 71 ALA D O 1
ATOM 4954 N N . SER D 1 61 ? 36.21569 -23.28359 -19.52327 1.000 23.61292 72 SER D N 1
ATOM 4955 C CA . SER D 1 61 ? 35.60165 -23.18527 -18.20905 1.000 22.47707 72 SER D CA 1
ATOM 4956 C C . SER D 1 61 ? 34.18242 -22.63417 -18.34738 1.000 21.98605 72 SER D C 1
ATOM 4957 O O . SER D 1 61 ? 33.79044 -22.11702 -19.39459 1.000 23.03514 72 SER D O 1
ATOM 4965 N N . HIS D 1 62 ? 33.40797 -22.72641 -17.26494 1.000 23.52262 73 HIS D N 1
ATOM 4966 C CA . HIS D 1 62 ? 32.03758 -22.22773 -17.31162 1.000 20.79525 73 HIS D CA 1
ATOM 4967 C C . HIS D 1 62 ? 32.01135 -20.76606 -17.73720 1.000 20.50870 73 HIS D C 1
ATOM 4968 O O . HIS D 1 62 ? 31.32519 -20.39553 -18.69317 1.000 20.44165 73 HIS D O 1
ATOM 4982 N N . ASP D 1 63 ? 32.76989 -19.91956 -17.03999 1.000 23.73240 74 ASP D N 1
ATOM 4983 C CA . ASP D 1 63 ? 32.68577 -18.48501 -17.28960 1.000 23.41549 74 ASP D CA 1
ATOM 4984 C C . ASP D 1 63 ? 33.16671 -18.13998 -18.69636 1.000 22.86829 74 ASP D C 1
ATOM 4985 O O . ASP D 1 63 ? 32.57962 -17.27989 -19.36612 1.000 22.48982 74 ASP D O 1
ATOM 4994 N N . GLU D 1 64 ? 34.22520 -18.80198 -19.16680 1.000 20.04066 75 GLU D N 1
ATOM 4995 C CA . GLU D 1 64 ? 34.68026 -18.57408 -20.53557 1.000 22.11724 75 GLU D CA 1
ATOM 4996 C C . GLU D 1 64 ? 33.55467 -18.85926 -21.52686 1.000 22.98243 75 GLU D C 1
ATOM 4997 O O . GLU D 1 64 ? 33.21920 -18.01666 -22.36933 1.000 20.82472 75 GLU D O 1
ATOM 5009 N N . ALA D 1 65 ? 32.90518 -20.01758 -21.38560 1.000 21.15217 76 ALA D N 1
ATOM 5010 C CA . ALA D 1 65 ? 31.85897 -20.39513 -22.32583 1.000 18.77330 76 ALA D CA 1
ATOM 5011 C C . ALA D 1 65 ? 30.69512 -19.41712 -22.26864 1.000 19.36264 76 ALA D C 1
ATOM 5012 O O . ALA D 1 65 ? 30.11388 -19.07007 -23.30305 1.000 20.47578 76 ALA D O 1
ATOM 5019 N N . VAL D 1 66 ? 30.33915 -18.96020 -21.06922 1.000 20.17026 77 VAL D N 1
ATOM 5020 C CA . VAL D 1 66 ? 29.25097 -17.99426 -20.93678 1.000 20.41790 77 VAL D CA 1
ATOM 5021 C C . VAL D 1 66 ? 29.55170 -16.74162 -21.74910 1.000 19.68794 77 VAL D C 1
ATOM 5022 O O . VAL D 1 66 ? 28.68778 -16.21750 -22.45941 1.000 17.49501 77 VAL D O 1
ATOM 5035 N N . GLU D 1 67 ? 30.77841 -16.22886 -21.63543 1.000 21.12367 78 GLU D N 1
ATOM 5036 C CA . GLU D 1 67 ? 31.14637 -15.03632 -22.39064 1.000 21.52073 78 GLU D CA 1
ATOM 5037 C C . GLU D 1 67 ? 31.15068 -15.31492 -23.88762 1.000 19.41539 78 GLU D C 1
ATOM 5038 O O . GLU D 1 67 ? 30.74584 -14.46518 -24.68917 1.000 17.10021 78 GLU D O 1
ATOM 5050 N N . ILE D 1 68 ? 31.64304 -16.48375 -24.28527 1.000 20.94629 79 ILE D N 1
ATOM 5051 C CA . ILE D 1 68 ? 31.67669 -16.81825 -25.70319 1.000 18.42057 79 ILE D CA 1
ATOM 5052 C C . ILE D 1 68 ? 30.25935 -16.87823 -26.25062 1.000 18.35683 79 ILE D C 1
ATOM 5053 O O . ILE D 1 68 ? 29.91283 -16.18163 -27.21047 1.000 20.08668 79 ILE D O 1
ATOM 5069 N N . ILE D 1 69 ? 29.39901 -17.66448 -25.61102 1.000 20.32807 80 ILE D N 1
ATOM 5070 C CA . ILE D 1 69 ? 28.03607 -17.79991 -26.11357 1.000 20.49791 80 ILE D CA 1
ATOM 5071 C C . ILE D 1 69 ? 27.34327 -16.44523 -26.11935 1.000 18.76255 80 ILE D C 1
ATOM 5072 O O . ILE D 1 69 ? 26.59698 -16.11757 -27.04726 1.000 20.98905 80 ILE D O 1
ATOM 5088 N N . LYS D 1 70 ? 27.60592 -15.62344 -25.10279 1.000 18.38029 81 LYS D N 1
ATOM 5089 C CA . LYS D 1 70 ? 26.94518 -14.32582 -25.01473 1.000 19.74167 81 LYS D CA 1
ATOM 5090 C C . LYS D 1 70 ? 27.39895 -13.38751 -26.12559 1.000 20.42878 81 LYS D C 1
ATOM 5091 O O . LYS D 1 70 ? 26.62090 -12.53007 -26.55980 1.000 23.58075 81 LYS D O 1
ATOM 5110 N N . LYS D 1 71 ? 28.64083 -13.53205 -26.59750 1.000 21.72905 82 LYS D N 1
ATOM 5111 C CA . LYS D 1 71 ? 29.19169 -12.67619 -27.64318 1.000 20.46221 82 LYS D CA 1
ATOM 5112 C C . LYS D 1 71 ? 29.04144 -13.25659 -29.04836 1.000 18.87119 82 LYS D C 1
ATOM 5113 O O . LYS D 1 71 ? 29.31074 -12.54726 -30.02304 1.000 16.57620 82 LYS D O 1
ATOM 5132 N N . ALA D 1 72 ? 28.59934 -14.50740 -29.18170 1.000 19.94905 83 ALA D N 1
ATOM 5133 C CA . ALA D 1 72 ? 28.44793 -15.13863 -30.48936 1.000 20.47881 83 ALA D CA 1
ATOM 5134 C C . ALA D 1 72 ? 27.59682 -14.29046 -31.43221 1.000 22.93335 83 ALA D C 1
ATOM 5135 O O . ALA D 1 72 ? 26.78520 -13.47888 -30.97568 1.000 24.17125 83 ALA D O 1
ATOM 5142 N N . LYS D 1 73 ? 27.73444 -14.49423 -32.74307 1.000 24.51961 84 LYS D N 1
ATOM 5143 C CA . LYS D 1 73 ? 27.17640 -13.58169 -33.73577 1.000 25.04808 84 LYS D CA 1
ATOM 5144 C C . LYS D 1 73 ? 25.82453 -14.08040 -34.23269 1.000 26.92609 84 LYS D C 1
ATOM 5145 O O . LYS D 1 73 ? 25.67911 -15.25868 -34.58474 1.000 25.19850 84 LYS D O 1
ATOM 5149 N N . SER D 1 74 ? 24.85685 -13.15590 -34.29725 1.000 32.43354 85 SER D N 1
ATOM 5150 C CA . SER D 1 74 ? 23.47701 -13.31277 -34.75252 1.000 31.87005 85 SER D CA 1
ATOM 5151 C C . SER D 1 74 ? 23.09749 -14.73234 -35.16631 1.000 29.87419 85 SER D C 1
ATOM 5152 O O . SER D 1 74 ? 22.39003 -15.39952 -34.40156 1.000 32.94405 85 SER D O 1
ATOM 5156 N N . PRO D 1 75 ? 23.49075 -15.24157 -36.35890 1.000 28.37322 86 PRO D N 1
ATOM 5157 C CA . PRO D 1 75 ? 23.18433 -16.65323 -36.66616 1.000 28.79456 86 PRO D CA 1
ATOM 5158 C C . PRO D 1 75 ? 24.15550 -17.60220 -35.97537 1.000 28.46634 86 PRO D C 1
ATOM 5159 O O . PRO D 1 75 ? 25.15454 -18.02634 -36.56997 1.000 27.89558 86 PRO D O 1
ATOM 5170 N N . VAL D 1 76 ? 23.85570 -17.95328 -34.72616 1.000 24.75539 87 VAL D N 1
ATOM 5171 C CA . VAL D 1 76 ? 24.75300 -18.75931 -33.90291 1.000 23.35434 87 VAL D CA 1
ATOM 5172 C C . VAL D 1 76 ? 24.64868 -20.22825 -34.30145 1.000 25.04136 87 VAL D C 1
ATOM 5173 O O . VAL D 1 76 ? 23.58058 -20.83643 -34.18332 1.000 23.40563 87 VAL D O 1
ATOM 5186 N N . ASN D 1 77 ? 25.76765 -20.80457 -34.75991 1.000 28.16965 88 ASN D N 1
ATOM 5187 C CA . ASN D 1 77 ? 25.85400 -22.22045 -35.10921 1.000 26.84304 88 ASN D CA 1
ATOM 5188 C C . ASN D 1 77 ? 26.41196 -23.00457 -33.92574 1.000 24.34906 88 ASN D C 1
ATOM 5189 O O . ASN D 1 77 ? 27.52983 -22.73889 -33.47611 1.000 25.33737 88 ASN D O 1
ATOM 5200 N N . LEU D 1 78 ? 25.63940 -23.96962 -33.43289 1.000 24.80037 89 LEU D N 1
ATOM 5201 C CA . LEU D 1 78 ? 26.03213 -24.80120 -32.30583 1.000 21.99399 89 LEU D CA 1
ATOM 5202 C C . LEU D 1 78 ? 26.31280 -26.21063 -32.80193 1.000 25.05976 89 LEU D C 1
ATOM 5203 O O . LEU D 1 78 ? 25.49118 -26.79819 -33.51424 1.000 25.03100 89 LEU D O 1
ATOM 5219 N N . ALA D 1 79 ? 27.47321 -26.74094 -32.43758 1.000 25.23313 90 ALA D N 1
ATOM 5220 C CA . ALA D 1 79 ? 27.75879 -28.16511 -32.55895 1.000 23.63299 90 ALA D CA 1
ATOM 5221 C C . ALA D 1 79 ? 27.59144 -28.74522 -31.15954 1.000 22.55988 90 ALA D C 1
ATOM 5222 O O . ALA D 1 79 ? 28.30688 -28.35514 -30.23255 1.000 23.41539 90 ALA D O 1
ATOM 5229 N N . VAL D 1 80 ? 26.60743 -29.62417 -30.98781 1.000 22.90881 91 VAL D N 1
ATOM 5230 C CA . VAL D 1 80 ? 26.32214 -30.21844 -29.68935 1.000 23.65968 91 VAL D CA 1
ATOM 5231 C C . VAL D 1 80 ? 26.31642 -31.73794 -29.82232 1.000 22.95656 91 VAL D C 1
ATOM 5232 O O . VAL D 1 80 ? 26.30889 -32.29466 -30.92116 1.000 22.32065 91 VAL D O 1
ATOM 5245 N N . VAL D 1 81 ? 26.35965 -32.40316 -28.67065 1.000 22.07597 92 VAL D N 1
ATOM 5246 C CA . VAL D 1 81 ? 26.25825 -33.85574 -28.58756 1.000 19.85122 92 VAL D CA 1
ATOM 5247 C C . VAL D 1 81 ? 25.60271 -34.19948 -27.26216 1.000 23.90096 92 VAL D C 1
ATOM 5248 O O . VAL D 1 81 ? 26.07981 -33.78610 -26.20081 1.000 27.79393 92 VAL D O 1
ATOM 5261 N N . HIS D 1 82 ? 24.51645 -34.95512 -27.31152 1.000 25.60679 93 HIS D N 1
ATOM 5262 C CA . HIS D 1 82 ? 23.78454 -35.24506 -26.08839 1.000 25.49684 93 HIS D CA 1
ATOM 5263 C C . HIS D 1 82 ? 24.64172 -36.12226 -25.18181 1.000 24.53540 93 HIS D C 1
ATOM 5264 O O . HIS D 1 82 ? 25.06561 -37.21140 -25.57847 1.000 24.68482 93 HIS D O 1
ATOM 5278 N N . ASP D 1 83 ? 24.90833 -35.63985 -23.97058 1.000 23.88374 94 ASP D N 1
ATOM 5279 C CA . ASP D 1 83 ? 25.67586 -36.37944 -22.97316 1.000 25.41575 94 ASP D CA 1
ATOM 5280 C C . ASP D 1 83 ? 24.96321 -36.27143 -21.63222 1.000 25.00802 94 ASP D C 1
ATOM 5281 O O . ASP D 1 83 ? 25.29998 -35.42271 -20.79498 1.000 24.40518 94 ASP D O 1
ATOM 5290 N N . PRO D 1 84 ? 23.97781 -37.13620 -21.38519 1.000 26.21722 95 PRO D N 1
ATOM 5291 C CA . PRO D 1 84 ? 23.27482 -37.07373 -20.09444 1.000 25.48212 95 PRO D CA 1
ATOM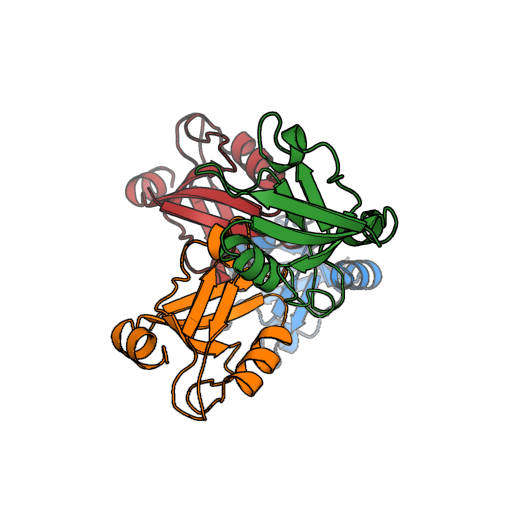 5292 C C . PRO D 1 84 ? 24.14277 -37.50818 -18.93002 1.000 28.31930 95 PRO D C 1
ATOM 5293 O O . PRO D 1 84 ? 24.07852 -36.90573 -17.85091 1.000 28.84644 95 PRO D O 1
ATOM 5304 N N . GLU D 1 85 ? 24.96280 -38.54245 -19.11890 1.000 27.20156 96 GLU D N 1
ATOM 5305 C CA . GLU D 1 85 ? 25.80344 -39.00660 -18.02525 1.000 27.30968 96 GLU D CA 1
ATOM 5306 C C . GLU D 1 85 ? 26.78210 -37.92665 -17.59509 1.000 27.98071 96 GLU D C 1
ATOM 5307 O O . GLU D 1 85 ? 26.97422 -37.69356 -16.39483 1.000 32.79048 96 GLU D O 1
ATOM 5319 N N . GLY D 1 86 ? 27.40236 -37.24943 -18.55581 1.000 24.44627 97 GLY D N 1
ATOM 5320 C CA . GLY D 1 86 ? 28.32615 -36.18685 -18.20696 1.000 23.97224 97 GLY D CA 1
ATOM 5321 C C . GLY D 1 86 ? 27.61909 -35.00899 -17.56982 1.000 27.18207 97 GLY D C 1
ATOM 5322 O O . GLY D 1 86 ? 28.13424 -34.39330 -16.63222 1.000 27.17960 97 GLY D O 1
ATOM 5326 N N . PHE D 1 87 ? 26.41936 -34.69167 -18.06107 1.000 29.58213 98 PHE D N 1
ATOM 5327 C CA . PHE D 1 87 ? 25.60388 -33.64609 -17.45039 1.000 27.17694 98 PHE D CA 1
ATOM 5328 C C . PHE D 1 87 ? 25.23653 -33.99354 -16.01537 1.000 27.71156 98 PHE D C 1
ATOM 5329 O O . PHE D 1 87 ? 25.28756 -33.13150 -15.12811 1.000 28.61715 98 PHE D O 1
ATOM 5346 N N . GLY D 1 88 ? 24.85994 -35.25053 -15.76778 1.000 26.87138 99 GLY D N 1
ATOM 5347 C CA . GLY D 1 88 ? 24.48755 -35.65314 -14.42318 1.000 29.64341 99 GLY D CA 1
ATOM 5348 C C . GLY D 1 88 ? 25.65468 -35.73911 -13.46228 1.000 29.77668 99 GLY D C 1
ATOM 5349 O O . GLY D 1 88 ? 25.48074 -35.54558 -12.25552 1.000 31.37012 99 GLY D O 1
ATOM 5353 N N . ARG D 1 89 ? 26.85287 -36.03039 -13.97203 1.000 33.00595 100 ARG D N 1
ATOM 5354 C CA . ARG D 1 89 ? 28.04013 -36.04623 -13.11681 1.000 34.35464 100 ARG D CA 1
ATOM 5355 C C . ARG D 1 89 ? 28.46478 -34.63083 -12.75187 1.000 33.55462 100 ARG D C 1
ATOM 5356 O O . ARG D 1 89 ? 28.85394 -34.37034 -11.60791 1.000 33.92573 100 ARG D O 1
ATOM 5377 N N . LEU D 1 90 ? 28.39415 -33.70063 -13.70445 1.000 32.77705 101 LEU D N 1
ATOM 5378 C CA . LEU D 1 90 ? 28.68872 -32.30770 -13.38723 1.000 32.36871 101 LEU D CA 1
ATOM 5379 C C . LEU D 1 90 ? 27.77283 -31.78922 -12.28429 1.000 32.18142 101 LEU D C 1
ATOM 5380 O O . LEU D 1 90 ? 28.10571 -30.79245 -11.63567 1.000 33.23834 101 LEU D O 1
ATOM 5396 N N . LYS D 1 91 ? 26.62201 -32.43524 -12.08196 1.000 38.35720 102 LYS D N 1
ATOM 5397 C CA . LYS D 1 91 ? 25.68240 -32.13533 -10.99295 1.000 34.89942 102 LYS D CA 1
ATOM 5398 C C . LYS D 1 91 ? 24.88494 -30.88720 -11.33822 1.000 34.75383 102 LYS D C 1
ATOM 5399 O O . LYS D 1 91 ? 24.08077 -30.90832 -12.27487 1.000 33.39397 102 LYS D O 1
#

Sequence (368 aa):
SRRITLNRRPSGLGFNIVGGDNAQGIYVSFISYGGPAEEDGRLQPGDKILQVNSADLSEASHDEAVEIIKKAKSPVNLAVVHDPEGFGRLKSNSRRITLNRRPSGLGFNIVGGDNAQGIYVSFISYGGPAEEDGRLQPGDKILQVNSADLSEASHDEAVEIIKKAKSPVNLAVVHDPEGFGRLKSSRRITLNRRPSGLGFNIVGGDNAQGIYVSFISYGGPAEEDGRLQPGDKILQVNSADLSEASHDEAVEIIKKAKSPVNLAVVHDPEGFGRLKSSRRITLNRRPSGLGFNIVGGDNAQGIYVSFISYGGPAEEDGRLQPGDKILQVNSADLSEASHDEAVEIIKKAKSPVNLAVVHDPEGFGRLK